Protein AF-S3D373-F1 (afdb_monomer_lite)

Foldseek 3Di:
DDDDDDDDDDDDDPPDPPPDDALKEKWFQAFFDWAQADQPQQAPDPRHLFIKTKFFFQLDDRHCDPPVHAQQVRGPAGLIQQGLFRKMKMKWWKWFQFQVRWIATFFWDDDPPYDAGFGKIKMFGAPSDPPDAADEADALAKAKFAALPDQDADPAQQKWKDLAACVGDPPFPFDDPVTDLWYDFAHRQQAMKIKGKDAFFAQVPDSADSVRHPRGHHADPDHRRDTWRDHAHDPNGHGTHTMMMIIIGTPCNVVNDQNGAHPVSGQRMATRSRRNTNRSMMMIIGGHRHDCQVSVCNNQSHHYNDDPSTDGDDNVRSNVNYDDYPDPDPNRDTGNDRVSPDRQLQPVFELLCCLVPDDDDPQNVLVVVVVVPFDQVVVQVVVCVLVVNFGWDWDPHWHDDSFWIWTWIATPVRFIKIKIWGGDDPDPPCQVVQLQLQLLQLQVLVCCVVQFPFFAWAWSDFQSHQDVNRRTGITITGDQGFYFCVSVVLDDDPVQLLVLLLVLLVNLCRLVDPPDPDDDDDRPFAQFWATFRDADPVGHTDGFFDPQQGDRGQWQLSSQLSLLVRFAFQDDPVVQCVQCPPCCVQQVVLLVCLSVLSNVCSVVLAPCTGTSFGKALQQFDSNQFTAGSSRHTNHGDDSSRIIRHGLLLSLEDHPSLQDQQLQFDDVVCADPVRHGPDPVVNVSVVSLVSSLVSNVVVCVVSVHDDDSGSSNSSVPSLSNNLSSVSVCRSNNPTTNSVVSSVVNVVVVVVD

InterPro domains:
  IPR002575 Aminoglycoside phosphotransferase [PF01636] (433-645)
  IPR011009 Protein kinase-like domain superfamily [SSF56112] (399-677)
  IPR018535 Domain of unknown function DUF1996 [PF09362] (38-289)

Sequence (751 aa):
MLWKYLALSLLAEHGYSQSAAAPMLRFTCSQLVVDRLDPLVNPGVVPSPHLHQIVGGNSFNASMYHPEHDLPTQSTCTTCTFSEDFSNYWTAVLYFRARNGTFKRVPQITSEGLGGRGGITVYYIPAMNNRTSVTAFKPGFRMLVGDANLKSPGTAHKVCHRCMPKSGDNSNINCGPPDDQTLPTGFCVGGIRSVITFPTCWDGKNLDSPNHQSHVAYGIGSKTNDVGPTGDCPSTHPVVLPQVMYEVMWDTRGFNDKDLWPVDSSQPFVWSTGDTNGYSQHGDYVFGWEGDSLQRSMDARCNGDTCSVLKTQSNEEAMKCNVPKVVDDDIDGWVETLPGEPPTHNFTGFRCTYYTDLSPGPLKKRADLFLSVVNWDHLCVYASAQRNGINCVLLPNIGLGYNHMVRILEFTDAVRWIARLRLPSLTRSDSDDATESMISEYITTSLVESTTMIPVPRIHAVESEFHPLINARFMLMDCLEGNVGMDLGMQVPSEHKASFFAEMARIHITTDCEVFARIELSKTRLPMIGTINGKNSDGTFIQGPMRGIGGPFRTAGEYFHAWAENAKFGMDKNLMHDSCGSYADEIIPSINSFLDDFRKLAEKLSICNEGPFPLCHGDFGHNNIIVDDNYKVLGVIDWESAFAAPWEVFASFPLTLSATPPKMDAPWNYDDDGNPADEELRQKCGDREVYIAAVAKVEAEEGMMGELLISKSLRDERRQHLIDAMRLFENGKPGWYGKLIDEFWKGDEKT

Radius of gyration: 33.71 Å; chains: 1; bounding box: 69×103×102 Å

Organism: Glarea lozoyensis (strain ATCC 20868 / MF5171) (NCBI:txid1116229)

pLDDT: mean 87.22, std 14.39, range [26.22, 98.75]

Secondary structure (DSSP, 8-state):
--------------------PPP-EEEEE---EEES--TTTSTT-SS-SS-EEEESBTT--S---TTT--HHHH-S-BSBSBTTB--EEEEEPEEEE-TTS-EEEPPEEPPTT--SSSSEEEEEE--SSSSS--PPP-TT-EEEES-TT--S--SS--EEEEE--TT---S-SSS-TT-BSSPPSS--TT-EEEEEE---EE-SS-S--TTSSTTEEPPBT--TT--SS-SB--TTS-EEPPEEEEEEEE--GGG--TTTS-TT----EEETTS-SSSTT--EEEE--B-TTHHHHHHHTT--BS--TTS-B--HHHHTT-----SS----SSEESS-TTSPP-S---S----HHHHPPSSHHHHHHHHHHHHS-HHHHHHHHHHHTTT--EEEEEEEEE-SSEEEEEEEETTS-EEEEEEEPPPSSTT-HHHHHHHHHHHHHHHHHHHHH-----PPEEEEEEEEETTTTEEEEEEE--SSEEGGGGTT---HHHHHHHHHHHHHHHHHTT-----SS-S--SEESSBEEEEEE-TTSPEEEEPBTTTB--BSBHHHHHHHHHHH---SS-HHHHHHHHGGGHHHHHHHHHHHHHHHHHHHHHH-SS-BSPEEEE-SS-SGGGEEE-TT--EEEE--GGG-EE--HHHHTSPPGGG----TTTS-GGGB-TTS-BSSHHHHHHHHHHHHHHHHHHHHHHHTT--SS--HHHHHH-HHHHHHHHHHHHHHTT--S-HHHHHHHHHHHHTT-

Structure (mmCIF, N/CA/C/O backbone):
data_AF-S3D373-F1
#
_entry.id   AF-S3D373-F1
#
loop_
_atom_site.group_PDB
_atom_site.id
_atom_site.type_symbol
_atom_site.label_atom_id
_atom_site.label_alt_id
_atom_site.label_comp_id
_atom_site.label_asym_id
_atom_site.label_entity_id
_atom_site.label_seq_id
_atom_site.pdbx_PDB_ins_code
_atom_site.Cartn_x
_atom_site.Cartn_y
_atom_site.Cartn_z
_atom_site.occupancy
_atom_site.B_iso_or_equiv
_atom_site.auth_seq_id
_atom_site.auth_comp_id
_atom_site.auth_asym_id
_atom_site.auth_atom_id
_atom_site.pdbx_PDB_model_num
ATOM 1 N N . MET A 1 1 ? 32.833 -63.289 -62.437 1.00 30.84 1 MET A N 1
ATOM 2 C CA . MET A 1 1 ? 34.077 -62.528 -62.178 1.00 30.84 1 MET A CA 1
ATOM 3 C C . MET A 1 1 ? 33.659 -61.080 -61.948 1.00 30.84 1 MET A C 1
ATOM 5 O O . MET A 1 1 ? 33.016 -60.528 -62.820 1.00 30.84 1 MET A O 1
ATOM 9 N N . LEU A 1 2 ? 33.584 -60.648 -60.687 1.00 29.44 2 LEU A N 1
ATOM 10 C CA . LEU A 1 2 ? 34.569 -59.789 -59.999 1.00 29.44 2 LEU A CA 1
ATOM 11 C C . LEU A 1 2 ? 34.438 -58.280 -60.333 1.00 29.44 2 LEU A C 1
ATOM 13 O O . LEU A 1 2 ? 34.894 -57.867 -61.386 1.00 29.44 2 LEU A O 1
ATOM 17 N N . TRP A 1 3 ? 33.935 -57.519 -59.335 1.00 29.20 3 TRP A N 1
ATOM 18 C CA . TRP A 1 3 ? 34.280 -56.122 -58.943 1.00 29.20 3 TRP A CA 1
ATOM 19 C C . TRP A 1 3 ? 33.869 -54.975 -59.904 1.00 29.20 3 TRP A C 1
ATOM 21 O O . TRP A 1 3 ? 33.831 -55.182 -61.101 1.00 29.20 3 TRP A O 1
ATOM 31 N N . LYS A 1 4 ? 33.586 -53.713 -59.529 1.00 32.53 4 LYS A N 1
ATOM 32 C CA . LYS A 1 4 ? 33.411 -52.923 -58.285 1.00 32.53 4 LYS A CA 1
ATOM 33 C C . LYS A 1 4 ? 32.847 -51.533 -58.709 1.00 32.53 4 LYS A C 1
ATOM 35 O O . LYS A 1 4 ? 33.173 -51.063 -59.788 1.00 32.53 4 LYS A O 1
ATOM 40 N N . TYR A 1 5 ? 32.041 -50.928 -57.829 1.00 35.16 5 TYR A N 1
ATOM 41 C CA . TYR A 1 5 ? 31.645 -49.512 -57.618 1.00 35.16 5 TYR A CA 1
ATOM 42 C C . TYR A 1 5 ? 31.867 -48.406 -58.676 1.00 35.16 5 TYR A C 1
ATOM 44 O O . TYR A 1 5 ? 33.004 -48.104 -59.019 1.00 35.16 5 TYR A O 1
ATOM 52 N N . LEU A 1 6 ? 30.795 -47.644 -58.965 1.00 30.95 6 LEU A N 1
ATOM 53 C CA . LEU A 1 6 ? 30.693 -46.187 -58.714 1.00 30.95 6 LEU A CA 1
ATOM 54 C C . LEU A 1 6 ? 29.263 -45.691 -59.016 1.00 30.95 6 LEU A C 1
ATOM 56 O O . LEU A 1 6 ? 28.832 -45.678 -60.164 1.00 30.95 6 LEU A O 1
ATOM 60 N N . ALA A 1 7 ? 28.528 -45.289 -57.976 1.00 33.22 7 ALA A N 1
ATOM 61 C CA . ALA A 1 7 ? 27.293 -44.520 -58.099 1.00 33.22 7 ALA A CA 1
ATOM 62 C C . ALA A 1 7 ? 27.652 -43.035 -57.941 1.00 33.22 7 ALA A C 1
ATOM 64 O O . ALA A 1 7 ? 28.122 -42.632 -56.879 1.00 33.22 7 ALA A O 1
ATOM 65 N N . LEU A 1 8 ? 27.471 -42.240 -58.999 1.00 31.25 8 LEU A N 1
ATOM 66 C CA . LEU A 1 8 ? 27.511 -40.781 -58.918 1.00 31.25 8 LEU A CA 1
ATOM 67 C C . LEU A 1 8 ? 26.125 -40.275 -58.506 1.00 31.25 8 LEU A C 1
ATOM 69 O O . LEU A 1 8 ? 25.157 -40.394 -59.254 1.00 31.25 8 LEU A O 1
ATOM 73 N N . SER A 1 9 ? 26.054 -39.689 -57.317 1.00 29.03 9 SER A N 1
ATOM 74 C CA . SER A 1 9 ? 24.976 -38.812 -56.874 1.00 29.03 9 SER A CA 1
ATOM 75 C C . SER A 1 9 ? 25.075 -37.469 -57.605 1.00 29.03 9 SER A C 1
ATOM 77 O O . SER A 1 9 ? 26.014 -36.708 -57.375 1.00 29.03 9 SER A O 1
ATOM 79 N N . LEU A 1 10 ? 24.110 -37.169 -58.474 1.00 30.84 10 LEU A N 1
ATOM 80 C CA . LEU A 1 10 ? 23.889 -35.827 -59.014 1.00 30.84 10 LEU A CA 1
ATOM 81 C C . LEU A 1 10 ? 22.953 -35.073 -58.062 1.00 30.84 10 LEU A C 1
ATOM 83 O O . LEU A 1 10 ? 21.749 -35.318 -58.026 1.00 30.84 10 LEU A O 1
ATOM 87 N N . LEU A 1 11 ? 23.544 -34.178 -57.270 1.00 30.06 11 LEU A N 1
ATOM 88 C CA . LEU A 1 11 ? 22.855 -33.102 -56.565 1.00 30.06 11 LEU A CA 1
ATOM 89 C C . LEU A 1 11 ? 22.302 -32.130 -57.615 1.00 30.06 11 LEU A C 1
ATOM 91 O O . LEU A 1 11 ? 23.065 -31.457 -58.302 1.00 30.06 11 LEU A O 1
ATOM 95 N N . ALA A 1 12 ? 20.979 -32.072 -57.753 1.00 30.64 12 ALA A N 1
ATOM 96 C CA . ALA A 1 12 ? 20.311 -30.974 -58.435 1.00 30.64 12 ALA A CA 1
ATOM 97 C C . ALA A 1 12 ? 20.012 -29.890 -57.395 1.00 30.64 12 ALA A C 1
ATOM 99 O O . ALA A 1 12 ? 19.025 -29.976 -56.662 1.00 30.64 12 ALA A O 1
ATOM 100 N N . GLU A 1 13 ? 20.890 -28.890 -57.330 1.00 29.30 13 GLU A N 1
ATOM 101 C CA . GLU A 1 13 ? 20.648 -27.612 -56.665 1.00 29.30 13 GLU A CA 1
ATOM 102 C C . GLU A 1 13 ? 19.369 -26.981 -57.233 1.00 29.30 13 GLU A C 1
ATOM 104 O O . GLU A 1 13 ? 19.364 -26.390 -58.311 1.00 29.30 13 GLU A O 1
ATOM 109 N N . HIS A 1 14 ? 18.258 -27.112 -56.510 1.00 31.08 14 HIS A N 1
ATOM 110 C CA . HIS A 1 14 ? 17.115 -26.227 -56.688 1.00 31.08 14 HIS A CA 1
ATOM 111 C C . HIS A 1 14 ? 17.322 -25.034 -55.766 1.00 31.08 14 HIS A C 1
ATOM 113 O O . HIS A 1 14 ? 16.907 -25.038 -54.607 1.00 31.08 14 HIS A O 1
ATOM 119 N N . GLY A 1 15 ? 17.998 -24.018 -56.302 1.00 27.03 15 GLY A N 1
ATOM 120 C CA . GLY A 1 15 ? 18.017 -22.681 -55.733 1.00 27.03 15 GLY A CA 1
ATOM 121 C C . GLY A 1 15 ? 16.601 -22.115 -55.715 1.00 27.03 15 GLY A C 1
ATOM 122 O O . GLY A 1 15 ? 16.152 -21.499 -56.679 1.00 27.03 15 GLY A O 1
ATOM 123 N N . TYR A 1 16 ? 15.895 -22.320 -54.606 1.00 28.12 16 TYR A N 1
ATOM 124 C CA . TYR A 1 16 ? 14.806 -21.436 -54.234 1.00 28.12 16 TYR A CA 1
ATOM 125 C C . TYR A 1 16 ? 15.438 -20.102 -53.853 1.00 28.12 16 TYR A C 1
ATOM 127 O O . TYR A 1 16 ? 16.137 -19.989 -52.848 1.00 28.12 16 TYR A O 1
ATOM 135 N N . SER A 1 17 ? 15.197 -19.093 -54.686 1.00 26.22 17 SER A N 1
ATOM 136 C CA . SER A 1 17 ? 15.320 -17.694 -5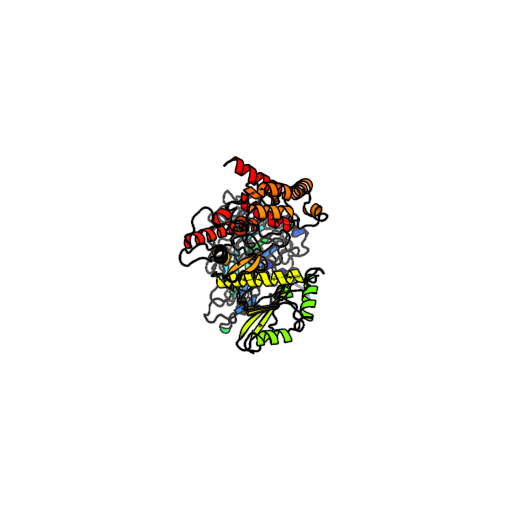4.303 1.00 26.22 17 SER A CA 1
ATOM 137 C C . SER A 1 17 ? 14.428 -17.477 -53.075 1.00 26.22 17 SER A C 1
ATOM 139 O O . SER A 1 17 ? 13.216 -17.301 -53.192 1.00 26.22 17 SER A O 1
ATOM 141 N N . GLN A 1 18 ? 15.019 -17.585 -51.882 1.00 31.17 18 GLN A N 1
ATOM 142 C CA . GLN A 1 18 ? 14.407 -17.107 -50.653 1.00 31.17 18 GLN A CA 1
ATOM 143 C C . GLN A 1 18 ? 14.270 -15.595 -50.809 1.00 31.17 18 GLN A C 1
ATOM 145 O O . GLN A 1 18 ? 15.263 -14.873 -50.890 1.00 31.17 18 GLN A O 1
ATOM 150 N N . SER A 1 19 ? 13.029 -15.119 -50.865 1.00 30.88 19 SER A N 1
ATOM 151 C CA . SER A 1 19 ? 12.691 -13.774 -50.408 1.00 30.88 19 SER A CA 1
ATOM 152 C C . SER A 1 19 ? 13.426 -13.566 -49.080 1.00 30.88 19 SER A C 1
ATOM 154 O O . SER A 1 19 ? 13.115 -14.264 -48.116 1.00 30.88 19 SER A O 1
ATOM 156 N N . ALA A 1 20 ? 14.454 -12.714 -49.065 1.00 41.47 20 ALA A N 1
ATOM 157 C CA . ALA A 1 20 ? 15.350 -12.560 -47.928 1.00 41.47 20 ALA A CA 1
ATOM 158 C C . ALA A 1 20 ? 14.538 -12.167 -46.688 1.00 41.47 20 ALA A C 1
ATOM 160 O O . ALA A 1 20 ? 14.058 -11.037 -46.589 1.00 41.47 20 ALA A O 1
ATOM 161 N N . ALA A 1 21 ? 14.347 -13.115 -45.768 1.00 56.81 21 ALA A N 1
ATOM 162 C CA . ALA A 1 21 ? 13.823 -12.813 -44.449 1.00 56.81 21 ALA A CA 1
ATOM 163 C C . ALA A 1 21 ? 14.745 -11.766 -43.807 1.00 56.81 21 ALA A C 1
ATOM 165 O O . ALA A 1 21 ? 15.969 -11.836 -43.951 1.00 56.81 21 ALA A O 1
ATOM 166 N N . ALA A 1 22 ? 14.152 -10.772 -43.151 1.00 65.56 22 ALA A N 1
ATOM 167 C CA . ALA A 1 22 ? 14.887 -9.820 -42.332 1.00 65.56 22 ALA A CA 1
ATOM 168 C C . ALA A 1 22 ? 15.838 -10.578 -41.393 1.00 65.56 22 ALA A C 1
ATOM 170 O O . ALA A 1 22 ? 15.359 -11.492 -40.723 1.00 65.56 22 ALA A O 1
ATOM 171 N N . PRO A 1 23 ? 17.138 -10.240 -41.320 1.00 85.75 23 PRO A N 1
ATOM 172 C CA . PRO A 1 23 ? 18.002 -10.864 -40.331 1.00 85.75 23 PRO A CA 1
ATOM 173 C C . PRO A 1 23 ? 17.468 -10.502 -38.951 1.00 85.75 23 PRO A C 1
ATOM 175 O O . PRO A 1 23 ? 17.320 -9.320 -38.648 1.00 85.75 23 PRO A O 1
ATOM 178 N N . MET A 1 24 ? 17.135 -11.513 -38.156 1.00 91.25 24 MET A N 1
ATOM 179 C CA . MET A 1 24 ? 16.696 -11.360 -36.775 1.00 91.25 24 MET A CA 1
ATOM 180 C C . MET A 1 24 ? 17.122 -12.570 -35.962 1.00 91.25 24 MET A C 1
ATOM 182 O O . MET A 1 24 ? 16.909 -13.702 -36.392 1.00 91.25 24 MET A O 1
ATOM 186 N N . LEU A 1 25 ? 17.651 -12.356 -34.763 1.00 95.62 25 LEU A N 1
ATOM 187 C CA . LEU A 1 25 ? 17.674 -13.441 -33.792 1.00 95.62 25 LEU A CA 1
ATOM 188 C C . LEU A 1 25 ? 16.232 -13.711 -33.367 1.00 95.62 25 LEU A C 1
ATOM 190 O O . LEU A 1 25 ? 15.508 -12.771 -33.047 1.00 95.62 25 LEU A O 1
ATOM 194 N N . ARG A 1 26 ? 15.831 -14.980 -33.389 1.00 94.81 26 ARG A N 1
ATOM 195 C CA . ARG A 1 26 ? 14.541 -15.468 -32.895 1.00 94.81 26 ARG A CA 1
ATOM 196 C C . ARG A 1 26 ? 14.803 -16.756 -32.142 1.00 94.81 26 ARG A C 1
ATOM 198 O O . ARG A 1 26 ? 15.105 -17.768 -32.767 1.00 94.81 26 ARG A O 1
ATOM 205 N N . PHE A 1 27 ? 14.681 -16.723 -30.826 1.00 96.12 27 PHE A N 1
ATOM 206 C CA . PHE A 1 27 ? 15.013 -17.863 -29.981 1.00 96.12 27 PHE A CA 1
ATOM 207 C C . PHE A 1 27 ? 14.091 -17.945 -28.770 1.00 96.12 27 PHE A C 1
ATOM 209 O O . PHE A 1 27 ? 13.402 -16.992 -28.418 1.00 96.12 27 PHE A O 1
ATOM 216 N N . THR A 1 28 ? 14.056 -19.118 -28.150 1.00 95.19 28 THR A N 1
ATOM 217 C CA . THR A 1 28 ? 13.190 -19.397 -27.005 1.00 95.19 28 THR A CA 1
ATOM 218 C C . THR A 1 28 ? 13.984 -19.322 -25.711 1.00 95.19 28 THR A C 1
ATOM 220 O O . THR A 1 28 ? 15.083 -19.873 -25.614 1.00 95.19 28 THR A O 1
ATOM 223 N N . CYS A 1 29 ? 13.388 -18.694 -24.704 1.00 98.12 29 CYS A N 1
ATOM 224 C CA . CYS A 1 29 ? 13.807 -18.785 -23.316 1.00 98.12 29 CYS A CA 1
ATOM 225 C C . CYS A 1 29 ? 12.695 -19.488 -22.534 1.00 98.12 29 CYS A C 1
ATOM 227 O O . CYS A 1 29 ? 11.571 -18.993 -22.467 1.00 98.12 29 CYS A O 1
ATOM 229 N N . SER A 1 30 ? 12.979 -20.681 -22.008 1.00 97.50 30 SER A N 1
ATOM 230 C CA . SER A 1 30 ? 11.995 -21.463 -21.242 1.00 97.50 30 SER A CA 1
ATOM 231 C C . SER A 1 30 ? 11.684 -20.809 -19.890 1.00 97.50 30 SER A C 1
ATOM 233 O O . SER A 1 30 ? 12.438 -19.973 -19.406 1.00 97.50 30 SER A O 1
ATOM 235 N N . GLN A 1 31 ? 10.584 -21.209 -19.250 1.00 97.38 31 GLN A N 1
ATOM 236 C CA . GLN A 1 31 ? 10.224 -20.722 -17.915 1.00 97.38 31 GLN A CA 1
ATOM 237 C C . GLN A 1 31 ? 11.351 -20.982 -16.898 1.00 97.38 31 GLN A C 1
ATOM 239 O O . GLN A 1 31 ? 11.668 -22.143 -16.616 1.00 97.38 31 GLN A O 1
ATOM 244 N N . LEU A 1 32 ? 11.878 -19.900 -16.310 1.00 98.25 32 LEU A N 1
ATOM 245 C CA . LEU A 1 32 ? 12.797 -19.944 -15.172 1.00 98.25 32 LEU A CA 1
ATOM 246 C C . LEU A 1 32 ? 12.001 -20.108 -13.872 1.00 98.25 32 LEU A C 1
ATOM 248 O O . LEU A 1 32 ? 12.203 -21.075 -13.139 1.00 98.25 32 LEU A O 1
ATOM 252 N N . VAL A 1 33 ? 11.065 -19.185 -13.628 1.00 97.44 33 VAL A N 1
ATOM 253 C CA . VAL A 1 33 ? 10.147 -19.179 -12.481 1.00 97.44 33 VAL A CA 1
ATOM 254 C C . VAL A 1 33 ? 8.913 -18.322 -12.802 1.00 97.44 33 VAL A C 1
ATOM 256 O O . VAL A 1 33 ? 8.945 -17.487 -13.704 1.00 97.44 33 VAL A O 1
ATOM 259 N N . VAL A 1 34 ? 7.809 -18.567 -12.099 1.00 97.31 34 VAL A N 1
ATOM 260 C CA . VAL A 1 34 ? 6.647 -17.668 -12.042 1.00 97.31 34 VAL A CA 1
ATOM 261 C C . VAL A 1 34 ? 6.517 -17.246 -10.591 1.00 97.31 34 VAL A C 1
ATOM 263 O O . VAL A 1 34 ? 6.359 -18.114 -9.732 1.00 97.31 34 VAL A O 1
ATOM 266 N N . ASP A 1 35 ? 6.648 -15.954 -10.322 1.00 97.00 35 ASP A N 1
ATOM 267 C CA . ASP A 1 35 ? 6.790 -15.433 -8.964 1.00 97.00 35 ASP A CA 1
ATOM 268 C C . ASP A 1 35 ? 6.318 -13.978 -8.875 1.00 97.00 35 ASP A C 1
ATOM 270 O O . ASP A 1 35 ? 6.209 -13.294 -9.895 1.00 97.00 35 ASP A O 1
ATOM 274 N N . ARG A 1 36 ? 6.037 -13.502 -7.660 1.00 94.56 36 ARG A N 1
ATOM 275 C CA . ARG A 1 36 ? 5.763 -12.083 -7.389 1.00 94.56 36 ARG A CA 1
ATOM 276 C C . ARG A 1 36 ? 7.065 -11.374 -7.043 1.00 94.56 36 ARG A C 1
ATOM 278 O O . ARG A 1 36 ? 7.293 -10.985 -5.897 1.00 94.56 36 ARG A O 1
ATOM 285 N N . LEU A 1 37 ? 7.931 -11.260 -8.045 1.00 95.19 37 LEU A N 1
ATOM 286 C CA . LEU A 1 37 ? 9.194 -10.538 -7.977 1.00 95.19 37 LEU A CA 1
ATOM 287 C C . LEU A 1 37 ? 9.312 -9.607 -9.176 1.00 95.19 37 LEU A C 1
ATOM 289 O O . LEU A 1 37 ? 9.130 -10.032 -10.314 1.00 95.19 37 LEU A O 1
ATOM 293 N N . ASP A 1 38 ? 9.685 -8.363 -8.904 1.00 95.44 38 ASP A N 1
ATOM 294 C CA . ASP A 1 38 ? 9.862 -7.334 -9.922 1.00 95.44 38 ASP A CA 1
ATOM 295 C C . ASP A 1 38 ? 11.046 -6.429 -9.552 1.00 95.44 38 ASP A C 1
ATOM 297 O O . ASP A 1 38 ? 10.859 -5.328 -9.034 1.00 95.44 38 ASP A O 1
ATOM 301 N N . PRO A 1 39 ? 12.290 -6.892 -9.761 1.00 93.19 39 PRO A N 1
ATOM 302 C CA . PRO A 1 39 ? 13.487 -6.131 -9.406 1.00 93.19 39 PRO A CA 1
ATOM 303 C C . PRO A 1 39 ? 13.719 -4.882 -10.260 1.00 93.19 39 PRO A C 1
ATOM 305 O O . PRO A 1 39 ? 14.655 -4.123 -9.985 1.00 93.19 39 PRO A O 1
ATOM 308 N N . LEU A 1 40 ? 12.935 -4.693 -11.325 1.00 90.00 40 LEU A N 1
ATOM 309 C CA . LEU A 1 40 ? 13.014 -3.496 -12.147 1.00 90.00 40 LEU A CA 1
ATOM 310 C C . LEU A 1 40 ? 12.174 -2.392 -11.512 1.00 90.00 40 LEU A C 1
ATOM 312 O O . LEU A 1 40 ? 12.745 -1.393 -11.089 1.00 90.00 40 LEU A O 1
ATOM 316 N N . VAL A 1 41 ? 10.862 -2.605 -11.378 1.00 89.31 41 VAL A N 1
ATOM 317 C CA . VAL A 1 41 ? 9.925 -1.570 -10.907 1.00 89.31 41 VAL A CA 1
ATOM 318 C C . VAL A 1 41 ? 9.812 -1.532 -9.381 1.00 89.31 41 VAL A C 1
ATOM 320 O O . VAL A 1 41 ? 9.625 -0.463 -8.806 1.00 89.31 41 VAL A O 1
ATOM 323 N N . ASN A 1 42 ? 9.948 -2.677 -8.706 1.00 84.69 42 ASN A N 1
ATOM 324 C CA . ASN A 1 42 ? 9.785 -2.818 -7.254 1.00 84.69 42 ASN A CA 1
ATOM 325 C C . ASN A 1 42 ? 11.024 -3.472 -6.602 1.00 84.69 42 ASN A C 1
ATOM 327 O O . ASN A 1 42 ? 10.919 -4.533 -5.973 1.00 84.69 42 ASN A O 1
ATOM 331 N N . PRO A 1 43 ? 12.222 -2.873 -6.739 1.00 85.62 43 PRO A N 1
ATOM 332 C CA . PRO A 1 43 ? 13.458 -3.493 -6.287 1.00 85.62 43 PRO A CA 1
ATOM 333 C C . PRO A 1 43 ? 13.470 -3.726 -4.769 1.00 85.62 43 PRO A C 1
ATOM 335 O O . PRO A 1 43 ? 13.259 -2.826 -3.961 1.00 85.62 43 PRO A O 1
ATOM 338 N N . GLY A 1 44 ? 13.753 -4.965 -4.376 1.00 83.50 44 GLY A N 1
ATOM 339 C CA . GLY A 1 44 ? 13.809 -5.434 -2.992 1.00 83.50 44 GLY A CA 1
ATOM 340 C C . GLY A 1 44 ? 12.451 -5.783 -2.382 1.00 83.50 44 GLY A C 1
ATOM 341 O O . GLY A 1 44 ? 12.418 -6.270 -1.252 1.00 83.50 44 GLY A O 1
ATOM 342 N N . VAL A 1 45 ? 11.349 -5.574 -3.105 1.00 83.75 45 VAL A N 1
ATOM 343 C CA . VAL A 1 45 ? 9.996 -5.827 -2.605 1.00 83.75 45 VAL A CA 1
ATOM 344 C C . VAL A 1 45 ? 9.611 -7.284 -2.850 1.00 83.75 45 VAL A C 1
ATOM 346 O O . VAL A 1 45 ? 9.642 -7.778 -3.976 1.00 83.75 45 VAL A O 1
ATOM 349 N N . VAL A 1 46 ? 9.234 -7.976 -1.775 1.00 90.56 46 VAL A N 1
ATOM 350 C CA . VAL A 1 46 ? 8.777 -9.369 -1.803 1.00 90.56 46 VAL A CA 1
ATOM 351 C C . VAL A 1 46 ? 7.550 -9.491 -0.893 1.00 90.56 46 VAL A C 1
ATOM 353 O O . VAL A 1 46 ? 7.703 -9.347 0.322 1.00 90.56 46 VAL A O 1
ATOM 356 N N . PRO A 1 47 ? 6.349 -9.778 -1.422 1.00 90.88 47 PRO A N 1
ATOM 357 C CA . PRO A 1 47 ? 6.005 -9.952 -2.839 1.00 90.88 47 PRO A CA 1
ATOM 358 C C . PRO A 1 47 ? 5.802 -8.624 -3.597 1.00 90.88 47 PRO A C 1
ATOM 360 O O . PRO A 1 47 ? 5.333 -7.650 -3.013 1.00 90.88 47 PRO A O 1
ATOM 363 N N . SER A 1 48 ? 6.071 -8.605 -4.907 1.00 87.44 48 SER A N 1
ATOM 364 C CA . SER A 1 48 ? 5.662 -7.514 -5.809 1.00 87.44 48 SER A CA 1
ATOM 365 C C . SER A 1 48 ? 4.124 -7.446 -5.978 1.00 87.44 48 SER A C 1
ATOM 367 O O . SER A 1 48 ? 3.422 -8.409 -5.639 1.00 87.44 48 SER A O 1
ATOM 369 N N . PRO A 1 49 ? 3.566 -6.325 -6.490 1.00 85.00 49 PRO A N 1
ATOM 370 C CA . PRO A 1 49 ? 2.114 -6.108 -6.565 1.00 85.00 49 PRO A CA 1
ATOM 371 C C . PRO A 1 49 ? 1.329 -7.090 -7.442 1.00 85.00 49 PRO A C 1
ATOM 373 O O . PRO A 1 49 ? 0.132 -7.248 -7.243 1.00 85.00 49 PRO A O 1
ATOM 376 N N . HIS A 1 50 ? 1.958 -7.761 -8.405 1.00 92.62 50 HIS A N 1
ATOM 377 C CA . HIS A 1 50 ? 1.303 -8.752 -9.260 1.00 92.62 50 HIS A CA 1
ATOM 378 C C . HIS A 1 50 ? 2.282 -9.838 -9.692 1.00 92.62 50 HIS A C 1
ATOM 380 O O . HIS A 1 50 ? 3.493 -9.720 -9.531 1.00 92.62 50 HIS A O 1
ATOM 386 N N . LEU A 1 51 ? 1.737 -10.930 -10.225 1.00 95.81 51 LEU A N 1
ATOM 387 C CA . LEU A 1 51 ? 2.519 -12.091 -10.636 1.00 95.81 51 LEU A CA 1
ATOM 388 C C . LEU A 1 51 ? 3.193 -11.888 -11.996 1.00 95.81 51 LEU A C 1
ATOM 390 O O . LEU A 1 51 ? 2.530 -11.495 -12.964 1.00 95.81 51 LEU A O 1
ATOM 394 N N . HIS A 1 52 ? 4.462 -12.279 -12.092 1.00 97.69 52 HIS A N 1
ATOM 395 C CA . HIS A 1 52 ? 5.245 -12.238 -13.322 1.00 97.69 52 HIS A CA 1
ATOM 396 C C . HIS A 1 52 ? 5.698 -13.631 -13.757 1.00 97.69 52 HIS A C 1
ATOM 398 O O . HIS A 1 52 ? 5.958 -14.522 -12.946 1.00 97.69 52 HIS A O 1
ATOM 404 N N . GLN A 1 53 ? 5.810 -13.819 -15.070 1.00 96.75 53 GLN A N 1
ATOM 405 C CA . GLN A 1 53 ? 6.525 -14.944 -15.664 1.00 96.75 53 GLN A CA 1
ATOM 406 C C . GLN A 1 53 ? 7.937 -14.489 -16.006 1.00 96.75 53 GLN A C 1
ATOM 408 O O . GLN A 1 53 ? 8.095 -13.602 -16.839 1.00 96.75 53 GLN A O 1
ATOM 413 N N . ILE A 1 54 ? 8.947 -15.159 -15.452 1.00 98.50 54 ILE A N 1
ATOM 414 C CA . ILE A 1 54 ? 10.352 -14.788 -15.619 1.00 98.50 54 ILE A CA 1
ATOM 415 C C . ILE A 1 54 ? 11.104 -15.847 -16.429 1.00 98.50 54 ILE A C 1
ATOM 417 O O . ILE A 1 54 ? 10.908 -17.056 -16.245 1.00 98.50 54 ILE A O 1
ATOM 421 N N . VAL A 1 55 ? 11.967 -15.386 -17.335 1.00 98.75 55 VAL A N 1
ATOM 422 C CA . VAL A 1 55 ? 12.932 -16.196 -18.093 1.00 98.75 55 VAL A CA 1
ATOM 423 C C . VAL A 1 55 ? 14.314 -15.519 -18.087 1.00 98.75 55 VAL A C 1
ATOM 425 O O . VAL A 1 55 ? 14.466 -14.383 -17.634 1.00 98.75 55 VAL A O 1
ATOM 428 N N . GLY A 1 56 ? 15.337 -16.221 -18.569 1.00 98.56 56 GLY A N 1
ATOM 429 C CA . GLY A 1 56 ? 16.728 -15.758 -18.603 1.00 98.56 56 GLY A CA 1
ATOM 430 C C . GLY A 1 56 ? 17.687 -16.492 -17.663 1.00 98.56 56 GLY A C 1
ATOM 431 O O . GLY A 1 56 ? 17.517 -17.692 -17.407 1.00 98.56 56 GLY A O 1
ATOM 432 N N . GLY A 1 57 ? 18.700 -15.759 -17.186 1.00 98.50 57 GLY A N 1
ATOM 433 C CA . GLY A 1 57 ? 19.728 -16.219 -16.248 1.00 98.50 57 GLY A CA 1
ATOM 434 C C . GLY A 1 57 ? 19.201 -16.503 -14.836 1.00 98.50 57 GLY A C 1
ATOM 435 O O . GLY A 1 57 ? 18.242 -15.878 -14.381 1.00 98.50 57 GLY A O 1
ATOM 436 N N . ASN A 1 58 ? 19.825 -17.450 -14.128 1.00 98.38 58 ASN A N 1
ATOM 437 C CA . ASN A 1 58 ? 19.392 -17.885 -12.791 1.00 98.38 58 ASN A CA 1
ATOM 438 C C . ASN A 1 58 ? 19.892 -17.027 -11.617 1.00 98.38 58 ASN A C 1
ATOM 440 O O . ASN A 1 58 ? 19.616 -17.381 -10.472 1.00 98.38 58 ASN A O 1
ATOM 444 N N . SER A 1 59 ? 20.605 -15.923 -11.859 1.00 97.69 59 SER A N 1
ATOM 445 C CA . SER A 1 59 ? 20.939 -14.963 -10.796 1.00 97.69 59 SER A CA 1
ATOM 446 C C . SER A 1 59 ? 19.777 -14.032 -10.420 1.00 97.69 59 SER A C 1
ATOM 448 O O . SER A 1 59 ? 19.923 -13.248 -9.481 1.00 97.69 59 SER A O 1
ATOM 450 N N . PHE A 1 60 ? 18.637 -14.134 -11.119 1.00 98.00 60 PHE A N 1
ATOM 451 C CA . PHE A 1 60 ? 17.429 -13.344 -10.877 1.00 98.00 60 PHE A CA 1
ATOM 452 C C . PHE A 1 60 ? 17.028 -13.340 -9.394 1.00 98.00 60 PHE A C 1
ATOM 454 O O . PHE A 1 60 ? 16.880 -14.394 -8.772 1.00 98.00 60 PHE A O 1
ATOM 461 N N . ASN A 1 61 ? 16.854 -12.148 -8.823 1.00 94.81 61 ASN A N 1
ATOM 462 C CA . ASN A 1 61 ? 16.458 -11.952 -7.428 1.00 94.81 61 ASN A CA 1
ATOM 463 C C . ASN A 1 61 ? 15.641 -10.661 -7.267 1.00 94.81 61 ASN A C 1
ATOM 465 O O . ASN A 1 61 ? 15.420 -9.950 -8.236 1.00 94.81 61 ASN A O 1
ATOM 469 N N . ALA A 1 62 ? 15.191 -10.358 -6.047 1.00 92.38 62 ALA A N 1
ATOM 470 C CA . ALA A 1 62 ? 14.247 -9.269 -5.797 1.00 92.38 62 ALA A CA 1
ATOM 471 C C . ALA A 1 62 ? 14.792 -7.850 -6.038 1.00 92.38 62 ALA A C 1
ATOM 473 O O . ALA A 1 62 ? 13.988 -6.955 -6.249 1.00 92.38 62 ALA A O 1
ATOM 474 N N . SER A 1 63 ? 16.105 -7.601 -5.991 1.00 87.06 63 SER A N 1
ATOM 475 C CA . SER A 1 63 ? 16.670 -6.236 -5.975 1.00 87.06 63 SER A CA 1
ATOM 476 C C . SER A 1 63 ? 17.614 -5.912 -7.137 1.00 87.06 63 SER A C 1
ATOM 478 O O . SER A 1 63 ? 17.618 -4.779 -7.607 1.00 87.06 63 SER A O 1
ATOM 480 N N . MET A 1 64 ? 18.408 -6.882 -7.605 1.00 90.56 64 MET A N 1
ATOM 481 C CA . MET A 1 64 ? 19.305 -6.829 -8.780 1.00 90.56 64 MET A CA 1
ATOM 482 C C . MET A 1 64 ? 20.018 -5.484 -9.066 1.00 90.56 64 MET A C 1
ATOM 484 O O . MET A 1 64 ? 20.223 -5.141 -10.230 1.00 90.56 64 MET A O 1
ATOM 488 N N . TYR A 1 65 ? 20.405 -4.708 -8.047 1.00 87.06 65 TYR A N 1
ATOM 489 C CA . TYR A 1 65 ? 20.983 -3.366 -8.219 1.00 87.06 65 TYR A CA 1
ATOM 490 C C . TYR A 1 65 ? 22.272 -3.384 -9.051 1.00 87.06 65 TYR A C 1
ATOM 492 O O . TYR A 1 65 ? 23.121 -4.252 -8.874 1.00 87.06 65 TYR A O 1
ATOM 500 N N . HIS A 1 66 ? 22.418 -2.427 -9.969 1.00 84.62 66 HIS A N 1
ATOM 501 C CA . HIS A 1 66 ? 23.654 -2.226 -10.724 1.00 84.62 66 HIS A CA 1
ATOM 502 C C . HIS A 1 66 ? 24.514 -1.153 -10.029 1.00 84.62 66 HIS A C 1
ATOM 504 O O . HIS A 1 66 ? 23.964 -0.100 -9.701 1.00 84.62 66 HIS A O 1
ATOM 510 N N . PRO A 1 67 ? 25.844 -1.342 -9.887 1.00 87.38 67 PRO A N 1
ATOM 511 C CA . PRO A 1 67 ? 26.678 -2.390 -10.489 1.00 87.38 67 PRO A CA 1
ATOM 512 C C . PRO A 1 67 ? 26.877 -3.664 -9.653 1.00 87.38 67 PRO A C 1
ATOM 514 O O . PRO A 1 67 ? 27.615 -4.548 -10.082 1.00 87.38 67 PRO A O 1
ATOM 517 N N . GLU A 1 68 ? 26.261 -3.786 -8.478 1.00 90.50 68 GLU A N 1
ATOM 518 C CA . GLU A 1 68 ? 26.483 -4.903 -7.547 1.00 90.50 68 GLU A CA 1
ATOM 519 C C . GLU A 1 68 ? 26.014 -6.260 -8.098 1.00 90.50 68 GLU A C 1
ATOM 521 O O . GLU A 1 68 ? 26.538 -7.309 -7.713 1.00 90.50 68 GLU A O 1
ATOM 526 N N . HIS A 1 69 ? 25.028 -6.244 -8.992 1.00 90.62 69 HIS A N 1
ATOM 527 C CA . HIS A 1 69 ? 24.410 -7.413 -9.593 1.00 90.62 69 HIS A CA 1
ATOM 528 C C . HIS A 1 69 ? 24.600 -7.428 -11.114 1.00 90.62 69 HIS A C 1
ATOM 530 O O . HIS A 1 69 ? 23.833 -6.834 -11.871 1.00 90.62 69 HIS A O 1
ATOM 536 N N . ASP A 1 70 ? 25.636 -8.134 -11.563 1.00 93.06 70 ASP A N 1
ATOM 537 C CA . ASP A 1 70 ? 25.930 -8.360 -12.978 1.00 93.06 70 ASP A CA 1
ATOM 538 C C . ASP A 1 70 ? 25.500 -9.777 -13.396 1.00 93.06 70 ASP A C 1
ATOM 540 O O . ASP A 1 70 ? 26.023 -10.777 -12.900 1.00 93.06 70 ASP A O 1
ATOM 544 N N . LEU A 1 71 ? 24.517 -9.863 -14.298 1.00 95.69 71 LEU A N 1
ATOM 545 C CA . LEU A 1 71 ? 23.841 -11.119 -14.648 1.00 95.69 71 LEU A CA 1
ATOM 546 C C . LEU A 1 71 ? 24.795 -12.152 -15.278 1.00 95.69 71 LEU A C 1
ATOM 548 O O . LEU A 1 71 ? 24.776 -13.296 -14.816 1.00 95.69 71 LEU A O 1
ATOM 552 N N . PRO A 1 72 ? 25.651 -11.801 -16.268 1.00 95.75 72 PRO A N 1
ATOM 553 C CA . PRO A 1 72 ? 26.575 -12.761 -16.873 1.00 95.75 72 PRO A CA 1
ATOM 554 C C . PRO A 1 72 ? 27.565 -13.379 -15.884 1.00 95.75 72 PRO A C 1
ATOM 556 O O . PRO A 1 72 ? 27.931 -14.541 -16.036 1.00 95.75 72 PRO A O 1
ATOM 559 N N . THR A 1 73 ? 28.027 -12.621 -14.883 1.00 95.06 73 THR A N 1
ATOM 560 C CA . THR A 1 73 ? 29.018 -13.124 -13.915 1.00 95.06 73 THR A CA 1
ATOM 561 C C . THR A 1 73 ? 28.398 -13.877 -12.743 1.00 95.06 73 THR A C 1
ATOM 563 O O . THR A 1 73 ? 29.067 -14.732 -12.159 1.00 95.06 73 THR A O 1
ATOM 566 N N . GLN A 1 74 ? 27.144 -13.586 -12.385 1.00 97.00 74 GLN A N 1
ATOM 567 C CA . GLN A 1 74 ? 26.461 -14.232 -11.257 1.00 97.00 74 GLN A CA 1
ATOM 568 C C . GLN A 1 74 ? 25.599 -15.430 -11.666 1.00 97.00 74 GLN A C 1
ATOM 570 O O . GLN A 1 74 ? 25.343 -16.306 -10.837 1.00 97.00 74 GLN A O 1
ATOM 575 N N . SER A 1 75 ? 25.157 -15.498 -12.922 1.00 98.00 75 SER A N 1
ATOM 576 C CA . SER A 1 75 ? 24.386 -16.635 -13.424 1.00 98.00 75 SER A CA 1
ATOM 577 C C . SER A 1 75 ? 25.290 -17.822 -13.759 1.00 98.00 75 SER A C 1
ATOM 579 O O . SER A 1 75 ? 26.347 -17.690 -14.365 1.00 98.00 75 SER A O 1
ATOM 581 N N . THR A 1 76 ? 24.846 -19.021 -13.391 1.00 97.94 76 THR A N 1
ATOM 582 C CA . THR A 1 76 ? 25.515 -20.292 -13.727 1.00 97.94 76 THR A CA 1
ATOM 583 C C . THR A 1 76 ? 24.818 -21.044 -14.859 1.00 97.94 76 THR A C 1
ATOM 585 O O . THR A 1 76 ? 25.399 -21.959 -15.439 1.00 97.94 76 THR A O 1
ATOM 588 N N . CYS A 1 77 ? 23.585 -20.660 -15.192 1.00 98.44 77 CYS A N 1
ATOM 589 C CA . CYS A 1 77 ? 22.837 -21.153 -16.342 1.00 98.44 77 CYS A CA 1
ATOM 590 C C . CYS A 1 77 ? 21.883 -20.072 -16.868 1.00 98.44 77 CYS A C 1
ATOM 592 O O . CYS A 1 77 ? 21.588 -19.099 -16.174 1.00 98.44 77 CYS A O 1
ATOM 594 N N . THR A 1 78 ? 21.369 -20.275 -18.082 1.00 98.62 78 THR A N 1
ATOM 595 C CA . THR A 1 78 ? 20.275 -19.490 -18.668 1.00 98.62 78 THR A CA 1
ATOM 596 C C . THR A 1 78 ? 19.225 -20.420 -19.263 1.00 98.62 78 THR A C 1
ATOM 598 O O . THR A 1 78 ? 19.540 -21.519 -19.726 1.00 98.62 78 THR A O 1
ATOM 601 N N . THR A 1 79 ? 17.971 -19.978 -19.252 1.00 98.50 79 THR A N 1
ATOM 602 C CA . THR A 1 79 ? 16.843 -20.677 -19.886 1.00 98.50 79 THR A CA 1
ATOM 603 C C . THR A 1 79 ? 16.724 -20.419 -21.390 1.00 98.50 79 THR A C 1
ATOM 605 O O . THR A 1 79 ? 15.852 -21.009 -22.033 1.00 98.50 79 THR A O 1
ATOM 608 N N . CYS A 1 80 ? 17.579 -19.565 -21.958 1.00 98.19 80 CYS A N 1
ATOM 609 C CA . CYS A 1 80 ? 17.628 -19.228 -23.383 1.00 98.19 80 CYS A CA 1
ATOM 610 C C . CYS A 1 80 ? 18.490 -20.207 -24.195 1.00 98.19 80 CYS A C 1
ATOM 612 O O . CYS A 1 80 ? 19.496 -20.712 -23.702 1.00 98.19 80 CYS A O 1
ATOM 614 N N . THR A 1 81 ? 18.151 -20.470 -25.463 1.00 97.19 81 THR A N 1
ATOM 615 C CA . THR A 1 81 ? 18.951 -21.386 -26.307 1.00 97.19 81 THR A CA 1
ATOM 616 C C . THR A 1 81 ? 20.307 -20.817 -26.728 1.00 97.19 81 THR A C 1
ATOM 618 O O . THR A 1 81 ? 21.236 -21.592 -26.951 1.00 97.19 81 THR A O 1
ATOM 621 N N . PHE A 1 82 ? 20.477 -19.493 -26.787 1.00 98.00 82 PHE A N 1
ATOM 622 C CA . PHE A 1 82 ? 21.806 -18.881 -26.844 1.00 98.00 82 PHE A CA 1
ATOM 623 C C . PHE A 1 82 ? 22.413 -18.876 -25.441 1.00 98.00 82 PHE A C 1
ATOM 625 O O . PHE A 1 82 ? 21.961 -18.155 -24.558 1.00 98.00 82 PHE A O 1
ATOM 632 N N . SER A 1 83 ? 23.454 -19.682 -25.230 1.00 97.50 83 SER A N 1
ATOM 633 C CA . SER A 1 83 ? 24.050 -19.895 -23.903 1.00 97.50 83 SER A CA 1
ATOM 634 C C . SER A 1 83 ? 24.902 -18.718 -23.409 1.00 97.50 83 SER A C 1
ATOM 636 O O . SER A 1 83 ? 25.490 -18.802 -22.340 1.00 97.50 83 SER A O 1
ATOM 638 N N . GLU A 1 84 ? 25.028 -17.668 -24.221 1.00 97.94 84 GLU A N 1
ATOM 639 C CA . GLU A 1 84 ? 25.730 -16.416 -23.904 1.00 97.94 84 GLU A CA 1
ATOM 640 C C . GLU A 1 84 ? 24.747 -15.295 -23.519 1.00 97.94 84 GLU A C 1
ATOM 642 O O . GLU A 1 84 ? 25.173 -14.172 -23.266 1.00 97.94 84 GLU A O 1
ATOM 647 N N . ASP A 1 85 ? 23.439 -15.577 -23.486 1.00 98.38 85 ASP A N 1
ATOM 648 C CA . ASP A 1 85 ? 22.406 -14.631 -23.066 1.00 98.38 85 ASP A CA 1
ATOM 649 C C . ASP A 1 85 ? 21.901 -14.951 -21.655 1.00 98.38 85 ASP A C 1
ATOM 651 O O . ASP A 1 85 ? 21.088 -15.856 -21.455 1.00 98.38 85 ASP A O 1
ATOM 655 N N . PHE A 1 86 ? 22.373 -14.188 -20.671 1.00 98.56 86 PHE A N 1
ATOM 656 C CA . PHE A 1 86 ? 21.907 -14.238 -19.285 1.00 98.56 86 PHE A CA 1
ATOM 657 C C . PHE A 1 86 ? 20.945 -13.101 -18.950 1.00 98.56 86 PHE A C 1
ATOM 659 O O . PHE A 1 86 ? 20.616 -12.929 -17.780 1.00 98.56 86 PHE A O 1
ATOM 666 N N . SER A 1 87 ? 20.490 -12.330 -19.943 1.00 98.69 87 SER A N 1
ATOM 667 C CA . SER A 1 87 ? 19.498 -11.274 -19.732 1.00 98.69 87 SER A CA 1
ATOM 668 C C . SER A 1 87 ? 18.252 -11.855 -19.069 1.00 98.69 87 SER A C 1
ATOM 670 O O . SER A 1 87 ? 17.876 -12.996 -19.347 1.00 98.69 87 SER A O 1
ATOM 672 N N . ASN A 1 88 ? 17.598 -11.076 -18.211 1.00 98.69 88 ASN A N 1
ATOM 673 C CA . ASN A 1 88 ? 16.298 -11.447 -17.670 1.00 98.69 88 ASN A CA 1
ATOM 674 C C . ASN A 1 88 ? 15.190 -10.697 -18.407 1.00 98.69 88 ASN A C 1
ATOM 676 O O . ASN A 1 88 ? 15.305 -9.502 -18.688 1.00 98.69 88 ASN A O 1
ATOM 680 N N . TYR A 1 89 ? 14.128 -11.440 -18.708 1.00 98.62 89 TYR A N 1
ATOM 681 C CA . TYR A 1 89 ? 12.954 -10.979 -19.435 1.00 98.62 89 TYR A CA 1
ATOM 682 C C . TYR A 1 89 ? 11.719 -11.442 -18.672 1.00 98.62 89 TYR A C 1
ATOM 684 O O . TYR A 1 89 ? 11.633 -12.625 -18.317 1.00 98.62 89 TYR A O 1
ATOM 692 N N . TRP A 1 90 ? 10.767 -10.551 -18.420 1.00 98.44 90 TRP A N 1
ATOM 693 C CA . TRP A 1 90 ? 9.517 -10.951 -17.782 1.00 98.44 90 TRP A CA 1
ATOM 694 C C . TRP A 1 90 ? 8.312 -10.134 -18.237 1.00 98.44 90 TRP A C 1
ATOM 696 O O . TRP A 1 90 ? 8.447 -9.071 -18.838 1.00 98.44 90 TRP A O 1
ATOM 706 N N . THR A 1 91 ? 7.127 -10.710 -18.028 1.00 98.19 91 THR A N 1
ATOM 707 C CA . THR A 1 91 ? 5.825 -10.138 -18.408 1.00 98.19 91 THR A CA 1
ATOM 708 C C . THR A 1 91 ? 4.775 -10.455 -17.348 1.00 98.19 91 THR A C 1
ATOM 710 O O . THR A 1 91 ? 4.934 -11.423 -16.592 1.00 98.19 91 THR A O 1
ATOM 713 N N . ALA A 1 92 ? 3.651 -9.731 -17.352 1.00 97.12 92 ALA A N 1
ATOM 714 C CA . ALA A 1 92 ? 2.484 -10.115 -16.558 1.00 97.12 92 ALA A CA 1
ATOM 715 C C . ALA A 1 92 ? 1.951 -11.501 -16.972 1.00 97.12 92 ALA A C 1
ATOM 717 O O . ALA A 1 92 ? 2.169 -11.980 -18.094 1.00 97.12 92 ALA A O 1
ATOM 718 N N . VAL A 1 93 ? 1.242 -12.153 -16.050 1.00 97.62 93 VAL A N 1
ATOM 719 C CA . VAL A 1 93 ? 0.704 -13.509 -16.216 1.00 97.62 93 VAL A CA 1
ATOM 720 C C . VAL A 1 93 ? -0.780 -13.455 -16.552 1.00 97.62 93 VAL A C 1
ATOM 722 O O . VAL A 1 93 ? -1.537 -12.744 -15.898 1.00 97.62 93 VAL A O 1
ATOM 725 N N . LEU A 1 94 ? -1.217 -14.233 -17.544 1.00 98.19 94 LEU A N 1
ATOM 726 C CA . LEU A 1 94 ? -2.629 -14.325 -17.908 1.00 98.19 94 LEU A CA 1
ATOM 727 C C . LEU A 1 94 ? -3.369 -15.345 -17.028 1.00 98.19 94 LEU A C 1
ATOM 729 O O . LEU A 1 94 ? -2.897 -16.462 -16.810 1.00 98.19 94 LEU A O 1
ATOM 733 N N . TYR A 1 95 ? -4.567 -14.984 -16.584 1.00 97.94 95 TYR A N 1
ATOM 734 C CA . TYR A 1 95 ? -5.510 -15.825 -15.855 1.00 97.94 95 TYR A CA 1
ATOM 735 C C . TYR A 1 95 ? -6.819 -15.982 -16.631 1.00 97.94 95 TYR A C 1
ATOM 737 O O . TYR A 1 95 ? -7.220 -15.118 -17.406 1.00 97.94 95 TYR A O 1
ATOM 745 N N . PHE A 1 96 ? -7.496 -17.101 -16.406 1.00 97.69 96 PHE A N 1
ATOM 746 C CA . PHE A 1 96 ? -8.868 -17.360 -16.817 1.00 97.69 96 PHE A CA 1
ATOM 747 C C . PHE A 1 96 ? -9.789 -17.209 -15.607 1.00 97.69 96 PHE A C 1
ATOM 749 O O . PHE A 1 96 ? -9.598 -17.900 -14.606 1.00 97.69 96 PHE A O 1
ATOM 756 N N . ARG A 1 97 ? -10.802 -16.350 -15.705 1.00 94.19 97 ARG A N 1
ATOM 757 C CA . ARG A 1 97 ? -11.868 -16.198 -14.714 1.00 94.19 97 ARG A CA 1
ATOM 758 C C . ARG A 1 97 ? -13.045 -17.100 -15.078 1.00 94.19 97 ARG A C 1
ATOM 760 O O . ARG A 1 97 ? -13.743 -16.869 -16.064 1.00 94.19 97 ARG A O 1
ATOM 767 N N . ALA A 1 98 ? -13.284 -18.124 -14.269 1.00 89.56 98 ALA A N 1
ATOM 768 C CA . ALA A 1 98 ? -14.408 -19.029 -14.462 1.00 89.56 98 ALA A CA 1
ATOM 769 C C . ALA A 1 98 ? -15.747 -18.381 -14.086 1.00 89.56 98 ALA A C 1
ATOM 771 O O . ALA A 1 98 ? -15.819 -17.410 -13.332 1.00 89.56 98 ALA A O 1
ATOM 772 N N . ARG A 1 99 ? -16.839 -18.983 -14.566 1.00 87.81 99 ARG A N 1
ATOM 773 C CA . ARG A 1 99 ? -18.225 -18.584 -14.272 1.00 87.81 99 ARG A CA 1
ATOM 774 C C . ARG A 1 99 ? -18.539 -18.440 -12.777 1.00 87.81 99 ARG A C 1
ATOM 776 O O . ARG A 1 99 ? -19.369 -17.614 -12.417 1.00 87.81 99 ARG A O 1
ATOM 783 N N . ASN A 1 100 ? -17.907 -19.239 -11.917 1.00 81.88 100 ASN A N 1
ATOM 784 C CA . ASN A 1 100 ? -18.070 -19.177 -10.458 1.00 81.88 100 ASN A CA 1
ATOM 785 C C . ASN A 1 100 ? -17.262 -18.042 -9.790 1.00 81.88 100 ASN A C 1
ATOM 787 O O . ASN A 1 100 ? -17.317 -17.913 -8.574 1.00 81.88 100 ASN A O 1
ATOM 791 N N . GLY A 1 101 ? -16.502 -17.257 -10.558 1.00 84.81 101 GLY A N 1
ATOM 792 C CA . GLY A 1 101 ? -15.670 -16.161 -10.068 1.00 84.81 101 GLY A CA 1
ATOM 793 C C . GLY A 1 101 ? -14.221 -16.533 -9.752 1.00 84.81 101 GLY A C 1
ATOM 794 O O . GLY A 1 101 ? -13.406 -15.624 -9.676 1.00 84.81 101 GLY A O 1
ATOM 795 N N . THR A 1 102 ? -13.876 -17.822 -9.635 1.00 89.31 102 THR A N 1
ATOM 796 C CA . THR A 1 102 ? -12.492 -18.250 -9.351 1.00 89.31 102 THR A CA 1
ATOM 797 C C . THR A 1 102 ? -11.585 -18.109 -10.569 1.00 89.31 102 THR A C 1
ATOM 799 O O . THR A 1 102 ? -12.041 -18.196 -11.713 1.00 89.31 102 THR A O 1
ATOM 802 N N . PHE A 1 103 ? -10.289 -17.949 -10.326 1.00 94.56 103 PHE A N 1
ATOM 803 C CA . PHE A 1 103 ? -9.273 -17.752 -11.346 1.00 94.56 103 PHE A CA 1
ATOM 804 C C . PHE A 1 103 ? -8.373 -18.977 -11.490 1.00 94.56 103 PHE A C 1
ATOM 806 O O . PHE A 1 103 ? -8.070 -19.681 -10.526 1.00 94.56 103 PHE A O 1
ATOM 813 N N . LYS A 1 104 ? -7.911 -19.212 -12.717 1.00 96.81 104 LYS A N 1
ATOM 814 C CA . LYS A 1 104 ? -6.928 -20.240 -13.053 1.00 96.81 104 LYS A CA 1
ATOM 815 C C . LYS A 1 104 ? -5.843 -19.647 -13.927 1.00 96.81 104 LYS A C 1
ATOM 817 O O . LYS A 1 104 ? -6.152 -19.054 -14.957 1.00 96.81 104 LYS A O 1
ATOM 822 N N . ARG A 1 105 ? -4.580 -19.832 -13.555 1.00 97.44 105 ARG A N 1
ATOM 823 C CA . ARG A 1 105 ? -3.455 -19.388 -14.379 1.00 97.44 105 ARG A CA 1
ATOM 824 C C . ARG A 1 105 ? -3.496 -20.056 -15.753 1.00 97.44 105 ARG A C 1
ATOM 826 O O . ARG A 1 105 ? -3.688 -21.269 -15.854 1.00 97.44 105 ARG A O 1
ATOM 833 N N . VAL A 1 106 ? -3.304 -19.269 -16.807 1.00 98.00 106 VAL A N 1
ATOM 834 C CA . VAL A 1 106 ? -3.206 -19.764 -18.183 1.00 98.00 106 VAL A CA 1
ATOM 835 C C . VAL A 1 106 ? -1.759 -20.193 -18.443 1.00 98.00 106 VAL A C 1
ATOM 837 O O . VAL A 1 106 ? -0.851 -19.367 -18.329 1.00 98.00 106 VAL A O 1
ATOM 840 N N . PRO A 1 107 ? -1.501 -21.466 -18.792 1.00 96.50 107 PRO A N 1
ATOM 841 C CA . PRO A 1 107 ? -0.158 -21.917 -19.133 1.00 96.50 107 PRO A CA 1
ATOM 842 C C . PRO A 1 107 ? 0.361 -21.251 -20.409 1.00 96.50 107 PRO A C 1
ATOM 844 O O . PRO A 1 107 ? -0.412 -20.895 -21.296 1.00 96.50 107 PRO A O 1
ATOM 847 N N . GLN A 1 108 ? 1.679 -21.160 -20.544 1.00 95.62 108 GLN A N 1
ATOM 848 C CA . GLN A 1 108 ? 2.318 -20.770 -21.798 1.00 95.62 108 GLN A CA 1
ATOM 849 C C . GLN A 1 108 ? 2.730 -22.001 -22.606 1.00 95.62 108 GLN A C 1
ATOM 851 O O . GLN A 1 108 ? 3.117 -23.030 -22.047 1.00 95.62 108 GLN A O 1
ATOM 856 N N . ILE A 1 109 ? 2.703 -21.870 -23.928 1.00 93.44 109 ILE A N 1
ATOM 857 C CA . ILE A 1 109 ? 3.258 -22.839 -24.876 1.00 93.44 109 ILE A CA 1
ATOM 858 C C . ILE A 1 109 ? 4.400 -22.197 -25.655 1.00 93.44 109 ILE A C 1
ATOM 860 O O . ILE A 1 109 ? 4.489 -20.980 -25.774 1.00 93.44 109 ILE A O 1
ATOM 864 N N . THR A 1 110 ? 5.293 -23.020 -26.186 1.00 92.19 110 THR A N 1
ATOM 865 C CA . THR A 1 110 ? 6.398 -22.532 -27.012 1.00 92.19 110 THR A CA 1
ATOM 866 C C . THR A 1 110 ? 5.882 -22.044 -28.369 1.00 92.19 110 THR A C 1
ATOM 868 O O . THR A 1 110 ? 4.990 -22.667 -28.952 1.00 92.19 110 THR A O 1
ATOM 871 N N . SER A 1 111 ? 6.445 -20.943 -28.878 1.00 89.19 111 SER A N 1
ATOM 872 C CA . SER A 1 111 ? 6.114 -20.422 -30.208 1.00 89.19 111 SER A CA 1
ATOM 873 C C . SER A 1 111 ? 6.431 -21.419 -31.325 1.00 89.19 111 SER A C 1
ATOM 875 O O . SER A 1 111 ? 7.301 -22.284 -31.212 1.00 89.19 111 SER A O 1
ATOM 877 N N . GLU A 1 112 ? 5.745 -21.256 -32.454 1.00 85.06 112 GLU A N 1
ATOM 878 C CA . GLU A 1 112 ? 5.857 -22.139 -33.615 1.00 85.06 112 GLU A CA 1
ATOM 879 C C . GLU A 1 112 ? 7.305 -22.300 -34.103 1.00 85.06 112 GLU A C 1
ATOM 881 O O . GLU A 1 112 ? 8.057 -21.330 -34.245 1.00 85.06 112 GLU A O 1
ATOM 886 N N . GLY A 1 113 ? 7.697 -23.547 -34.373 1.00 86.12 113 GLY A N 1
ATOM 887 C CA . GLY A 1 113 ? 9.026 -23.894 -34.880 1.00 86.12 113 GLY A CA 1
ATOM 888 C C . GLY A 1 113 ? 10.156 -23.874 -33.844 1.00 86.12 113 GLY A C 1
ATOM 889 O O . GLY A 1 113 ? 11.289 -24.143 -34.224 1.00 86.12 113 GLY A O 1
ATOM 890 N N . LEU A 1 114 ? 9.871 -23.589 -32.569 1.00 90.12 114 LEU A N 1
ATOM 891 C CA . LEU A 1 114 ? 10.842 -23.627 -31.468 1.00 90.12 114 LEU A CA 1
ATOM 892 C C . LEU A 1 114 ? 10.506 -24.758 -30.480 1.00 90.12 114 LEU A C 1
ATOM 894 O O . LEU A 1 114 ? 9.406 -25.313 -30.505 1.00 90.12 114 LEU A O 1
ATOM 898 N N . GLY A 1 115 ? 11.455 -25.117 -29.610 1.00 90.88 115 GLY A N 1
ATOM 899 C CA . GLY A 1 115 ? 11.262 -26.142 -28.576 1.00 90.88 115 GLY A CA 1
ATOM 900 C C . GLY A 1 115 ? 11.612 -25.632 -27.180 1.00 90.88 115 GLY A C 1
ATOM 901 O O . GLY A 1 115 ? 12.600 -24.938 -27.005 1.00 90.88 115 GLY A O 1
ATOM 902 N N . GLY A 1 116 ? 10.822 -25.983 -26.169 1.00 92.31 116 GLY A N 1
ATOM 903 C CA . GLY A 1 116 ? 11.046 -25.529 -24.796 1.00 92.31 116 GLY A CA 1
ATOM 904 C C . GLY A 1 116 ? 9.873 -25.864 -23.882 1.00 92.31 116 GLY A C 1
ATOM 905 O O . GLY A 1 116 ? 9.029 -26.700 -24.216 1.00 92.31 116 GLY A O 1
ATOM 906 N N . ARG A 1 117 ? 9.815 -25.200 -22.723 1.00 93.50 117 ARG A N 1
ATOM 907 C CA . ARG A 1 117 ? 8.720 -25.332 -21.751 1.00 93.50 117 ARG A CA 1
ATOM 908 C C . ARG A 1 117 ? 8.238 -23.955 -21.304 1.00 93.50 117 ARG A C 1
ATOM 910 O O . ARG A 1 117 ? 8.923 -23.299 -20.519 1.00 93.50 117 ARG A O 1
ATOM 917 N N . GLY A 1 118 ? 7.048 -23.569 -21.769 1.00 92.06 118 GLY A N 1
ATOM 918 C CA . GLY A 1 118 ? 6.479 -22.240 -21.521 1.00 92.06 118 GLY A CA 1
ATOM 919 C C . GLY A 1 118 ? 7.441 -21.127 -21.940 1.00 92.06 118 GLY A C 1
ATOM 920 O O . GLY A 1 118 ? 8.220 -21.313 -22.877 1.00 92.06 118 GLY A O 1
ATOM 921 N N . GLY A 1 119 ? 7.425 -20.018 -21.202 1.00 94.44 119 GLY A N 1
ATOM 922 C CA . GLY A 1 119 ? 8.414 -18.955 -21.327 1.00 94.44 119 GLY A CA 1
ATOM 923 C C . GLY A 1 119 ? 8.106 -17.943 -22.429 1.00 94.44 119 GLY A C 1
ATOM 924 O O . GLY A 1 119 ? 6.946 -17.690 -22.758 1.00 94.44 119 GLY A O 1
ATOM 925 N N . ILE A 1 120 ? 9.164 -17.329 -22.959 1.00 97.88 120 ILE A N 1
ATOM 926 C CA . ILE A 1 120 ? 9.093 -16.180 -23.868 1.00 97.88 120 ILE A CA 1
ATOM 927 C C . ILE A 1 120 ? 9.968 -16.458 -25.090 1.00 97.88 120 ILE A C 1
ATOM 929 O O . ILE A 1 120 ? 11.113 -16.900 -24.965 1.00 97.88 120 ILE A O 1
ATOM 933 N N . THR A 1 121 ? 9.443 -16.165 -26.279 1.00 97.50 121 THR A N 1
ATOM 934 C CA . THR A 1 121 ? 10.255 -16.091 -27.495 1.00 97.50 121 THR A CA 1
ATOM 935 C C . THR A 1 121 ? 10.803 -14.677 -27.623 1.00 97.50 121 THR A C 1
ATOM 937 O O . THR A 1 121 ? 10.041 -13.714 -27.719 1.00 97.50 121 THR A O 1
ATOM 940 N N . VAL A 1 122 ? 12.128 -14.555 -27.619 1.00 98.06 122 VAL A N 1
ATOM 941 C CA . VAL A 1 122 ? 12.843 -13.278 -27.639 1.00 98.06 122 VAL A CA 1
ATOM 942 C C . VAL A 1 122 ? 13.411 -13.031 -29.030 1.00 98.06 122 VAL A C 1
ATOM 944 O O . VAL A 1 122 ? 13.946 -13.935 -29.682 1.00 98.06 122 VAL A O 1
ATOM 947 N N . TYR A 1 123 ? 13.297 -11.783 -29.475 1.00 97.44 123 TYR A N 1
ATOM 948 C CA . TYR A 1 123 ? 13.852 -11.323 -30.735 1.00 97.44 123 TYR A CA 1
ATOM 949 C C . TYR A 1 123 ? 14.836 -10.183 -30.505 1.00 97.44 123 TYR A C 1
ATOM 951 O O . TYR A 1 123 ? 14.542 -9.259 -29.751 1.00 97.44 123 TYR A O 1
ATOM 959 N N . TYR A 1 124 ? 15.958 -10.223 -31.225 1.00 97.56 124 TYR A N 1
ATOM 960 C CA . TYR A 1 124 ? 16.849 -9.078 -31.415 1.00 97.56 124 TYR A CA 1
ATOM 961 C C . TYR A 1 124 ? 16.972 -8.809 -32.909 1.00 97.56 124 TYR A C 1
ATOM 963 O O . TYR A 1 124 ? 17.525 -9.621 -33.659 1.00 97.56 124 TYR A O 1
ATOM 971 N N . ILE A 1 125 ? 16.420 -7.680 -33.347 1.00 94.94 125 ILE A N 1
ATOM 972 C CA . ILE A 1 125 ? 16.270 -7.355 -34.763 1.00 94.94 125 ILE A CA 1
ATOM 973 C C . ILE A 1 125 ? 17.164 -6.146 -35.098 1.00 94.94 125 ILE A C 1
ATOM 975 O O . ILE A 1 125 ? 16.886 -5.035 -34.632 1.00 94.94 125 ILE A O 1
ATOM 979 N N . PRO A 1 126 ? 18.239 -6.316 -35.894 1.00 93.38 126 PRO A N 1
ATOM 980 C CA . PRO A 1 126 ? 19.037 -5.206 -36.408 1.00 93.38 126 PRO A CA 1
ATOM 981 C C . PRO A 1 126 ? 18.257 -4.383 -37.442 1.00 93.38 126 PRO A C 1
ATOM 983 O O . PRO A 1 126 ? 17.181 -4.762 -37.906 1.00 93.38 126 PRO A O 1
ATOM 986 N N . ALA A 1 127 ? 18.828 -3.255 -37.872 1.00 88.88 127 ALA A N 1
ATOM 987 C CA . ALA A 1 127 ? 18.263 -2.485 -38.976 1.00 88.88 127 ALA A CA 1
ATOM 988 C C . ALA A 1 127 ? 18.094 -3.353 -40.230 1.00 88.88 127 ALA A C 1
ATOM 990 O O . ALA A 1 127 ? 19.010 -4.069 -40.638 1.00 88.88 127 ALA A O 1
ATOM 991 N N . MET A 1 128 ? 16.933 -3.254 -40.881 1.00 83.50 128 MET A N 1
ATOM 992 C CA . MET A 1 128 ? 16.599 -4.026 -42.088 1.00 83.50 128 MET A CA 1
ATOM 993 C C . MET A 1 128 ? 17.602 -3.812 -43.225 1.00 83.50 128 MET A C 1
ATOM 995 O O . MET A 1 128 ? 17.917 -4.733 -43.976 1.00 83.50 128 MET A O 1
ATOM 999 N N . ASN A 1 129 ? 18.137 -2.597 -43.335 1.00 79.25 129 ASN A N 1
ATOM 1000 C CA . ASN A 1 129 ? 19.208 -2.276 -44.266 1.00 79.25 129 ASN A CA 1
ATOM 1001 C C . ASN A 1 129 ? 20.586 -2.501 -43.612 1.00 79.25 129 ASN A C 1
ATOM 1003 O O . ASN A 1 129 ? 20.729 -2.464 -42.394 1.00 79.25 129 ASN A O 1
ATOM 1007 N N . ASN A 1 130 ? 21.621 -2.714 -44.424 1.00 78.06 130 ASN A N 1
ATOM 1008 C CA . ASN A 1 130 ? 23.003 -2.853 -43.949 1.00 78.06 130 ASN A CA 1
ATOM 1009 C C . ASN A 1 130 ? 23.747 -1.511 -43.812 1.00 78.06 130 ASN A C 1
ATOM 1011 O O . ASN A 1 130 ? 24.968 -1.506 -43.683 1.00 78.06 130 ASN A O 1
ATOM 1015 N N . ARG A 1 131 ? 23.037 -0.381 -43.914 1.00 76.44 131 ARG A N 1
ATOM 1016 C CA . ARG A 1 131 ? 23.621 0.969 -43.889 1.00 76.44 131 ARG A CA 1
ATOM 1017 C C . ARG A 1 131 ? 23.564 1.596 -42.502 1.00 76.44 131 ARG A C 1
ATOM 1019 O O . ARG A 1 131 ? 24.397 2.440 -42.194 1.00 76.44 131 ARG A O 1
ATOM 1026 N N . THR A 1 132 ? 22.597 1.184 -41.693 1.00 82.06 132 THR A N 1
ATOM 1027 C CA . THR A 1 132 ? 22.440 1.626 -40.311 1.00 82.06 132 THR A CA 1
ATOM 1028 C C . THR A 1 132 ? 23.054 0.581 -39.387 1.00 82.06 132 THR A C 1
ATOM 1030 O O . THR A 1 132 ? 22.550 -0.537 -39.282 1.00 82.06 132 THR A O 1
ATOM 1033 N N . SER A 1 133 ? 24.154 0.936 -38.725 1.00 87.19 133 SER A N 1
ATOM 1034 C CA . SER A 1 133 ? 24.699 0.145 -37.621 1.00 87.19 133 SER A CA 1
ATOM 1035 C C . SER A 1 133 ? 23.837 0.333 -36.377 1.00 87.19 133 SER A C 1
ATOM 1037 O O . SER A 1 133 ? 23.404 1.450 -36.093 1.00 87.19 133 SER A O 1
ATOM 1039 N N . VAL A 1 134 ? 23.633 -0.743 -35.623 1.00 93.69 134 VAL A N 1
ATOM 1040 C CA . VAL A 1 134 ? 22.997 -0.693 -34.304 1.00 93.69 134 VAL A CA 1
ATOM 1041 C C . VAL A 1 134 ? 24.056 -0.850 -33.218 1.00 93.69 134 VAL A C 1
ATOM 1043 O O . VAL A 1 134 ? 25.042 -1.564 -33.405 1.00 93.69 134 VAL A O 1
ATOM 1046 N N . THR A 1 135 ? 23.838 -0.196 -32.086 1.00 96.81 135 THR A N 1
ATOM 1047 C CA . THR A 1 135 ? 24.665 -0.326 -30.887 1.00 96.81 135 THR A CA 1
ATOM 1048 C C . THR A 1 135 ? 23.970 -1.281 -29.927 1.00 96.81 135 THR A C 1
ATOM 1050 O O . THR A 1 135 ? 22.828 -1.042 -29.541 1.00 96.81 135 THR A O 1
ATOM 1053 N N . ALA A 1 136 ? 24.635 -2.369 -29.549 1.00 96.94 136 ALA A N 1
ATOM 1054 C CA . ALA A 1 136 ? 24.144 -3.279 -28.526 1.00 96.94 136 ALA A CA 1
ATOM 1055 C C . ALA A 1 136 ? 24.082 -2.593 -27.154 1.00 96.94 136 ALA A C 1
ATOM 1057 O O . ALA A 1 136 ? 24.797 -1.628 -26.871 1.00 96.94 136 ALA A O 1
ATOM 1058 N N . PHE A 1 137 ? 23.221 -3.126 -26.293 1.00 97.81 137 PHE A N 1
ATOM 1059 C CA . PHE A 1 137 ? 23.080 -2.678 -24.914 1.00 97.81 137 PHE A CA 1
ATOM 1060 C C . PHE A 1 137 ? 24.372 -2.908 -24.112 1.00 97.81 137 PHE A C 1
ATOM 1062 O O . PHE A 1 137 ? 25.238 -3.695 -24.498 1.00 97.81 137 PHE A O 1
ATOM 1069 N N . LYS A 1 138 ? 24.508 -2.198 -22.990 1.00 95.31 138 LYS A N 1
ATOM 1070 C CA . LYS A 1 138 ? 25.662 -2.288 -22.082 1.00 95.31 138 LYS A CA 1
ATOM 1071 C C . LYS A 1 138 ? 25.243 -2.917 -20.747 1.00 95.31 138 LYS A C 1
ATOM 1073 O O . LYS A 1 138 ? 24.070 -2.811 -20.398 1.00 95.31 138 LYS A O 1
ATOM 1078 N N . PRO A 1 139 ? 26.158 -3.534 -19.975 1.00 95.06 139 PRO A N 1
ATOM 1079 C CA . PRO A 1 139 ? 25.844 -4.020 -18.628 1.00 95.06 139 PRO A CA 1
ATOM 1080 C C . PRO A 1 139 ? 25.176 -2.935 -17.780 1.00 95.06 139 PRO A C 1
ATOM 1082 O O . PRO A 1 139 ? 25.628 -1.792 -17.802 1.00 95.06 139 PRO A O 1
ATOM 1085 N N . GLY A 1 140 ? 24.098 -3.287 -17.076 1.00 93.56 140 GLY A N 1
ATOM 1086 C CA . GLY A 1 140 ? 23.260 -2.341 -16.331 1.00 93.56 140 GLY A CA 1
ATOM 1087 C C . GLY A 1 140 ? 22.118 -1.713 -17.136 1.00 93.56 140 GLY A C 1
ATOM 1088 O O . GLY A 1 140 ? 21.321 -0.986 -16.554 1.00 93.56 140 GLY A O 1
ATOM 1089 N N . PHE A 1 141 ? 22.014 -1.989 -18.443 1.00 98.31 141 PHE A N 1
ATOM 1090 C CA . PHE A 1 141 ? 20.929 -1.460 -19.268 1.00 98.31 141 PHE A CA 1
ATOM 1091 C C . PHE A 1 141 ? 19.583 -2.100 -18.923 1.00 98.31 141 PHE A C 1
ATOM 1093 O O . PHE A 1 141 ? 19.480 -3.330 -18.855 1.00 98.31 141 PHE A O 1
ATOM 1100 N N . ARG A 1 142 ? 18.556 -1.271 -18.739 1.00 97.75 142 ARG A N 1
ATOM 1101 C CA . ARG A 1 142 ? 17.229 -1.681 -18.268 1.00 97.75 142 ARG A CA 1
ATOM 1102 C C . ARG A 1 142 ? 16.133 -1.002 -19.081 1.00 97.75 142 ARG A C 1
ATOM 1104 O O . ARG A 1 142 ? 16.286 0.151 -19.452 1.00 97.75 142 ARG A O 1
ATOM 1111 N N . MET A 1 143 ? 15.036 -1.696 -19.378 1.00 97.00 143 MET A N 1
ATOM 1112 C CA . MET A 1 143 ? 13.888 -1.096 -20.073 1.00 97.00 143 MET A CA 1
ATOM 1113 C C . MET A 1 143 ? 12.566 -1.655 -19.566 1.00 97.00 143 MET A C 1
ATOM 1115 O O . MET A 1 143 ? 12.449 -2.858 -19.346 1.00 97.00 143 MET A O 1
ATOM 1119 N N . LEU A 1 144 ? 11.561 -0.786 -19.507 1.00 95.81 144 LEU A N 1
ATOM 1120 C CA . LEU A 1 144 ? 10.162 -1.148 -19.299 1.00 95.81 144 LEU A CA 1
ATOM 1121 C C . LEU A 1 144 ? 9.331 -0.724 -20.515 1.00 95.81 144 LEU A C 1
ATOM 1123 O O . LEU A 1 144 ? 9.510 0.368 -21.053 1.00 95.81 144 LEU A O 1
ATOM 1127 N N . VAL A 1 145 ? 8.404 -1.574 -20.951 1.00 94.50 145 VAL A N 1
ATOM 1128 C CA . VAL A 1 145 ? 7.420 -1.253 -21.996 1.00 94.50 145 VAL A CA 1
ATOM 1129 C C . VAL A 1 145 ? 6.029 -1.594 -21.512 1.00 94.50 145 VAL A C 1
ATOM 1131 O O . VAL A 1 145 ? 5.813 -2.692 -21.017 1.00 94.50 145 VAL A O 1
ATOM 1134 N N . GLY A 1 146 ? 5.077 -0.697 -21.756 1.00 91.12 146 GLY A N 1
ATOM 1135 C CA . GLY A 1 146 ? 3.722 -0.817 -21.229 1.00 91.12 146 GLY A CA 1
ATOM 1136 C C . GLY A 1 146 ? 3.606 -0.149 -19.863 1.00 91.12 146 GLY A C 1
ATOM 1137 O O . GLY A 1 146 ? 4.537 0.502 -19.389 1.00 91.12 146 GLY A O 1
ATOM 1138 N N . ASP A 1 147 ? 2.432 -0.273 -19.262 1.00 88.00 147 ASP A N 1
ATOM 1139 C CA . ASP A 1 147 ? 2.133 0.294 -17.952 1.00 88.00 147 ASP A CA 1
ATOM 1140 C C . ASP A 1 147 ? 1.135 -0.628 -17.247 1.00 88.00 147 ASP A C 1
ATOM 1142 O O . ASP A 1 147 ? 0.012 -0.818 -17.716 1.00 88.00 147 ASP A O 1
ATOM 1146 N N . ALA A 1 148 ? 1.549 -1.209 -16.119 1.00 89.75 148 ALA A N 1
ATOM 1147 C CA . ALA A 1 148 ? 0.728 -2.125 -15.329 1.00 89.75 148 ALA A CA 1
ATOM 1148 C C . ALA A 1 148 ? -0.559 -1.467 -14.784 1.00 89.75 148 ALA A C 1
ATOM 1150 O O . ALA A 1 148 ? -1.525 -2.164 -14.472 1.00 89.75 148 ALA A O 1
ATOM 1151 N N . ASN A 1 149 ? -0.610 -0.133 -14.719 1.00 84.25 149 ASN A N 1
ATOM 1152 C CA . ASN A 1 149 ? -1.769 0.628 -14.259 1.00 84.25 149 ASN A CA 1
ATOM 1153 C C . ASN A 1 149 ? -2.686 1.097 -15.395 1.00 84.25 149 ASN A C 1
ATOM 1155 O O . ASN A 1 149 ? -3.726 1.702 -15.121 1.00 84.25 149 ASN A O 1
ATOM 1159 N N . LEU A 1 150 ? -2.349 0.822 -16.658 1.00 84.62 150 LEU A N 1
ATOM 1160 C CA . LEU A 1 150 ? -3.093 1.338 -17.802 1.00 84.62 150 LEU A CA 1
ATOM 1161 C C . LEU A 1 150 ? -4.527 0.779 -17.838 1.00 84.62 150 LEU A C 1
ATOM 1163 O O . LEU A 1 150 ? -4.740 -0.431 -17.856 1.00 84.62 150 LEU A O 1
ATOM 1167 N N . LYS A 1 151 ? -5.530 1.670 -17.854 1.00 82.31 151 LYS A N 1
ATOM 1168 C CA . LYS A 1 151 ? -6.968 1.311 -17.838 1.00 82.31 151 LYS A CA 1
ATOM 1169 C C . LYS A 1 151 ? -7.697 1.567 -19.163 1.00 82.31 151 LYS A C 1
ATOM 1171 O O . LYS A 1 151 ? -8.891 1.298 -19.271 1.00 82.31 151 LYS A O 1
ATOM 1176 N N . SER A 1 152 ? -7.008 2.097 -20.168 1.00 87.69 152 SER A N 1
ATOM 1177 C CA . SER A 1 152 ? -7.561 2.416 -21.489 1.00 87.69 152 SER A CA 1
ATOM 1178 C C . SER A 1 152 ? -6.522 2.152 -22.587 1.00 87.69 152 SER A C 1
ATOM 1180 O O . SER A 1 152 ? -5.337 2.051 -22.274 1.00 87.69 152 SER A O 1
ATOM 1182 N N . PRO A 1 153 ? -6.918 2.033 -23.871 1.00 86.88 153 PRO A N 1
ATOM 1183 C CA . PRO A 1 153 ? -5.959 1.799 -24.946 1.00 86.88 153 PRO A CA 1
ATOM 1184 C C . PRO A 1 153 ? -4.867 2.873 -24.972 1.00 86.88 153 PRO A C 1
ATOM 1186 O O . PRO A 1 153 ? -5.158 4.073 -24.968 1.00 86.88 153 PRO A O 1
ATOM 1189 N N . GLY A 1 154 ? -3.610 2.442 -25.045 1.00 80.81 154 GLY A N 1
ATOM 1190 C CA . GLY A 1 154 ? -2.466 3.327 -25.203 1.00 80.81 154 GLY A CA 1
ATOM 1191 C C . GLY A 1 154 ? -2.459 4.010 -26.572 1.00 80.81 154 GLY A C 1
ATOM 1192 O O . GLY A 1 154 ? -3.020 3.519 -27.555 1.00 80.81 154 GLY A O 1
ATOM 1193 N N . THR A 1 155 ? -1.774 5.149 -26.662 1.00 73.44 155 THR A N 1
ATOM 1194 C CA . THR A 1 155 ? -1.659 5.931 -27.907 1.00 73.44 155 THR A CA 1
ATOM 1195 C C . THR A 1 155 ? -0.797 5.251 -28.975 1.00 73.44 155 THR A C 1
ATOM 1197 O O . THR A 1 155 ? -0.892 5.595 -30.153 1.00 73.44 155 THR A O 1
ATOM 1200 N N . ALA A 1 156 ? 0.025 4.271 -28.588 1.00 70.75 156 ALA A N 1
ATOM 1201 C CA . ALA A 1 156 ? 0.887 3.508 -29.478 1.00 70.75 156 ALA A CA 1
ATOM 1202 C C . ALA A 1 156 ? 0.617 2.001 -29.334 1.00 70.75 156 ALA A C 1
ATOM 1204 O O . ALA A 1 156 ? 0.662 1.456 -28.236 1.00 70.75 156 ALA A O 1
ATOM 1205 N N . HIS A 1 157 ? 0.387 1.311 -30.456 1.00 76.94 157 HIS A N 1
ATOM 1206 C CA . HIS A 1 157 ? 0.168 -0.141 -30.495 1.00 76.94 157 HIS A CA 1
ATOM 1207 C C . HIS A 1 157 ? 1.513 -0.875 -30.349 1.00 76.94 157 HIS A C 1
ATOM 1209 O O . HIS A 1 157 ? 2.070 -1.341 -31.341 1.00 76.94 157 HIS A O 1
ATOM 1215 N N . LYS A 1 158 ? 2.090 -0.879 -29.143 1.00 87.00 158 LYS A N 1
ATOM 1216 C CA . LYS A 1 158 ? 3.386 -1.524 -28.828 1.00 87.00 158 LYS A CA 1
ATOM 1217 C C . LYS A 1 158 ? 3.238 -2.790 -27.993 1.00 87.00 158 LYS A C 1
ATOM 1219 O O . LYS A 1 158 ? 4.139 -3.620 -27.989 1.00 87.00 158 LYS A O 1
ATOM 1224 N N . VAL A 1 159 ? 2.089 -2.928 -27.339 1.00 93.69 159 VAL A N 1
ATOM 1225 C CA . VAL A 1 159 ? 1.633 -4.148 -26.686 1.00 93.69 159 VAL A CA 1
ATOM 1226 C C . VAL A 1 159 ? 0.301 -4.528 -27.317 1.00 93.69 159 VAL A C 1
ATOM 1228 O O . VAL A 1 159 ? -0.574 -3.674 -27.471 1.00 93.69 159 VAL A O 1
ATOM 1231 N N . CYS A 1 160 ? 0.163 -5.773 -27.759 1.00 94.62 160 CYS A N 1
ATOM 1232 C CA . CYS A 1 160 ? -1.046 -6.228 -28.437 1.00 94.62 160 CYS A CA 1
ATOM 1233 C C . CYS A 1 160 ? -1.257 -7.735 -28.316 1.00 94.62 160 CYS A C 1
ATOM 1235 O O . CYS A 1 160 ? -0.340 -8.494 -27.998 1.00 94.62 160 CYS A O 1
ATOM 1237 N N . HIS A 1 161 ? -2.479 -8.153 -28.630 1.00 96.19 161 HIS A N 1
ATOM 1238 C CA . HIS A 1 161 ? -2.981 -9.507 -28.522 1.00 96.19 161 HIS A CA 1
ATOM 1239 C C . HIS A 1 161 ? -3.547 -9.978 -29.855 1.00 96.19 161 HIS A C 1
ATOM 1241 O O . HIS A 1 161 ? -4.156 -9.213 -30.608 1.00 96.19 161 HIS A O 1
ATOM 1247 N N . ARG A 1 162 ? -3.414 -11.278 -30.109 1.00 94.38 162 ARG A N 1
ATOM 1248 C CA . ARG A 1 162 ? -4.048 -11.948 -31.239 1.00 94.38 162 ARG A CA 1
ATOM 1249 C C . ARG A 1 162 ? -4.700 -13.246 -30.824 1.00 94.38 162 ARG A C 1
ATOM 1251 O O . ARG A 1 162 ? -4.110 -14.064 -30.122 1.00 94.38 162 ARG A O 1
ATOM 1258 N N . CYS A 1 163 ? -5.891 -13.468 -31.361 1.00 95.19 163 CYS A N 1
ATOM 1259 C CA . CYS A 1 163 ? -6.534 -14.768 -31.343 1.00 95.19 163 CYS A CA 1
ATOM 1260 C C . CYS A 1 163 ? -5.924 -15.664 -32.423 1.00 95.19 163 CYS A C 1
ATOM 1262 O O . CYS A 1 163 ? -6.153 -15.442 -33.613 1.00 95.19 163 CYS A O 1
ATOM 1264 N N . MET A 1 164 ? -5.123 -16.652 -32.027 1.00 94.44 164 MET A N 1
ATOM 1265 C CA . MET A 1 164 ? -4.359 -17.443 -32.989 1.00 94.44 164 MET A CA 1
ATOM 1266 C C . MET A 1 164 ? -5.224 -18.535 -33.638 1.00 94.44 164 MET A C 1
ATOM 1268 O O . MET A 1 164 ? -5.997 -19.217 -32.948 1.00 94.44 164 MET A O 1
ATOM 1272 N N . PRO A 1 165 ? -5.102 -18.753 -34.961 1.00 91.62 165 PRO A N 1
ATOM 1273 C CA . PRO A 1 165 ? -5.712 -19.895 -35.631 1.00 91.62 165 PRO A CA 1
ATOM 1274 C C . PRO A 1 165 ? -4.971 -21.195 -35.284 1.00 91.62 165 PRO A C 1
ATOM 1276 O O . PRO A 1 165 ? -3.807 -21.198 -34.897 1.00 91.62 165 PRO A O 1
ATOM 1279 N N . LYS A 1 166 ? -5.635 -22.341 -35.474 1.00 87.62 166 LYS A N 1
ATOM 1280 C CA . LYS A 1 166 ? -5.086 -23.665 -35.122 1.00 87.62 166 LYS A CA 1
ATOM 1281 C C . LYS A 1 166 ? -3.813 -24.022 -35.901 1.00 87.62 166 LYS A C 1
ATOM 1283 O O . LYS A 1 166 ? -2.988 -24.778 -35.401 1.00 87.62 166 LYS A O 1
ATOM 1288 N N . SER A 1 167 ? -3.699 -23.541 -37.136 1.00 84.12 167 SER A N 1
ATOM 1289 C CA . SER A 1 167 ? -2.555 -23.785 -38.020 1.00 84.12 167 SER A CA 1
ATOM 1290 C C . SER A 1 167 ? -1.343 -22.913 -37.714 1.00 84.12 167 SER A C 1
ATOM 1292 O O . SER A 1 167 ? -0.324 -23.097 -38.373 1.00 84.12 167 SER A O 1
ATOM 1294 N N . GLY A 1 168 ? -1.482 -21.951 -36.801 1.00 80.25 168 GLY A N 1
ATOM 1295 C CA . GLY A 1 168 ? -0.562 -20.832 -36.714 1.00 80.25 168 GLY A CA 1
ATOM 1296 C C . GLY A 1 168 ? -0.823 -19.748 -37.751 1.00 80.25 168 GLY A C 1
ATOM 1297 O O . GLY A 1 168 ? -1.608 -19.941 -38.692 1.00 80.25 168 GLY A O 1
ATOM 1298 N N . ASP A 1 169 ? -0.202 -18.590 -37.544 1.00 77.44 169 ASP A N 1
ATOM 1299 C CA . ASP A 1 169 ? -0.339 -17.410 -38.398 1.00 77.44 169 ASP A CA 1
ATOM 1300 C C . ASP A 1 169 ? 1.022 -16.748 -38.651 1.00 77.44 169 ASP A C 1
ATOM 1302 O O . ASP A 1 169 ? 1.760 -16.435 -37.722 1.00 77.44 169 ASP A O 1
ATOM 1306 N N . ASN A 1 170 ? 1.311 -16.481 -39.926 1.00 70.44 170 ASN A N 1
ATOM 1307 C CA . ASN A 1 170 ? 2.527 -15.804 -40.381 1.00 70.44 170 ASN A CA 1
ATOM 1308 C C . ASN A 1 170 ? 2.304 -14.305 -40.663 1.00 70.44 170 ASN A C 1
ATOM 1310 O O . ASN A 1 170 ? 3.142 -13.663 -41.299 1.00 70.44 170 ASN A O 1
ATOM 1314 N N . SER A 1 171 ? 1.166 -13.736 -40.263 1.00 71.31 171 SER A N 1
ATOM 1315 C CA . SER A 1 171 ? 0.877 -12.315 -40.458 1.00 71.31 171 SER A CA 1
ATOM 1316 C C . SER A 1 171 ? 1.493 -11.454 -39.347 1.00 71.31 171 SER A C 1
ATOM 1318 O O . SER A 1 171 ? 1.407 -11.827 -38.185 1.00 71.31 171 SER A O 1
ATOM 1320 N N . ASN A 1 172 ? 2.105 -10.317 -39.716 1.00 80.50 172 ASN A N 1
ATOM 1321 C CA . ASN A 1 172 ? 2.784 -9.302 -38.879 1.00 80.50 172 ASN A CA 1
ATOM 1322 C C . ASN A 1 172 ? 3.529 -9.815 -37.618 1.00 80.50 172 ASN A C 1
ATOM 1324 O O . ASN A 1 172 ? 2.924 -10.310 -36.668 1.00 80.50 172 ASN A O 1
ATOM 1328 N N . ILE A 1 173 ? 4.847 -9.597 -37.579 1.00 86.44 173 ILE A N 1
ATOM 1329 C CA . ILE A 1 173 ? 5.688 -9.905 -36.407 1.00 86.44 173 ILE A CA 1
ATOM 1330 C C . ILE A 1 173 ? 5.358 -8.962 -35.236 1.00 86.44 173 ILE A C 1
ATOM 1332 O O . ILE A 1 173 ? 5.052 -9.426 -34.146 1.00 86.44 173 ILE A O 1
ATOM 1336 N N . ASN A 1 174 ? 5.377 -7.648 -35.488 1.00 89.06 174 ASN A N 1
ATOM 1337 C CA . ASN A 1 174 ? 4.950 -6.617 -34.538 1.00 89.06 174 ASN A CA 1
ATOM 1338 C C . ASN A 1 174 ? 3.448 -6.326 -34.666 1.00 89.06 174 ASN A C 1
ATOM 1340 O O . ASN A 1 174 ? 2.805 -6.746 -35.628 1.00 89.06 174 ASN A O 1
ATOM 1344 N N . CYS A 1 175 ? 2.911 -5.541 -33.732 1.00 90.00 175 CYS A N 1
ATOM 1345 C CA . CYS A 1 175 ? 1.495 -5.196 -33.661 1.00 90.00 175 CYS A CA 1
ATOM 1346 C C . CYS A 1 175 ? 0.936 -4.586 -34.960 1.00 90.00 175 CYS A C 1
ATOM 1348 O O . CYS A 1 175 ? 1.194 -3.429 -35.310 1.00 90.00 175 CYS A O 1
ATOM 1350 N N . GLY A 1 176 ? 0.102 -5.353 -35.659 1.00 87.75 176 GLY A N 1
ATOM 1351 C CA . GLY A 1 176 ? -0.628 -4.921 -36.847 1.00 87.75 176 GLY A CA 1
ATOM 1352 C C . GLY A 1 176 ? -1.886 -5.757 -37.079 1.00 87.75 176 GLY A C 1
ATOM 1353 O O . GLY A 1 176 ? -1.954 -6.889 -36.612 1.00 87.75 176 GLY A O 1
ATOM 1354 N N . PRO A 1 177 ? -2.890 -5.255 -37.823 1.00 85.44 177 PRO A N 1
ATOM 1355 C CA . PRO A 1 177 ? -4.142 -5.984 -38.026 1.00 85.44 177 PRO A CA 1
ATOM 1356 C C . PRO A 1 177 ? -3.893 -7.444 -38.456 1.00 85.44 177 PRO A C 1
ATOM 1358 O O . PRO A 1 177 ? -3.107 -7.658 -39.386 1.00 85.44 177 PRO A O 1
ATOM 1361 N N . PRO A 1 178 ? -4.517 -8.446 -37.808 1.00 89.38 178 PRO A N 1
ATOM 1362 C CA . PRO A 1 178 ? -5.655 -8.350 -36.884 1.00 89.38 178 PRO A CA 1
ATOM 1363 C C . PRO A 1 178 ? -5.308 -8.216 -35.381 1.00 89.38 178 PRO A C 1
ATOM 1365 O O . PRO A 1 178 ? -6.168 -8.508 -34.556 1.00 89.38 178 PRO A O 1
ATOM 1368 N N . ASP A 1 179 ? -4.086 -7.824 -35.002 1.00 91.81 179 ASP A N 1
ATOM 1369 C CA . ASP A 1 179 ? -3.736 -7.558 -33.595 1.00 91.81 179 ASP A CA 1
ATOM 1370 C C . ASP A 1 179 ? -4.542 -6.387 -33.012 1.00 91.81 179 ASP A C 1
ATOM 1372 O O . ASP A 1 179 ? -4.757 -5.376 -33.690 1.00 91.81 179 ASP A O 1
ATOM 1376 N N . ASP A 1 180 ? -4.899 -6.491 -31.733 1.00 92.38 180 ASP A N 1
ATOM 1377 C CA . ASP A 1 180 ? -5.594 -5.446 -30.974 1.00 92.38 180 ASP A CA 1
ATOM 1378 C C . ASP A 1 180 ? -4.925 -5.232 -29.605 1.00 92.38 180 ASP A C 1
ATOM 1380 O O . ASP A 1 180 ? -4.272 -6.129 -29.079 1.00 92.38 180 ASP A O 1
ATOM 1384 N N . GLN A 1 181 ? -5.055 -4.045 -29.012 1.00 93.25 181 GLN A N 1
ATOM 1385 C CA . GLN A 1 181 ? -4.610 -3.822 -27.630 1.00 93.25 181 GLN A CA 1
ATOM 1386 C C . GLN A 1 181 ? -5.523 -4.540 -26.628 1.00 93.25 181 GLN A C 1
ATOM 1388 O O . GLN A 1 181 ? -5.078 -4.913 -25.547 1.00 93.25 181 GLN A O 1
ATOM 1393 N N . THR A 1 182 ? -6.781 -4.776 -26.999 1.00 94.62 182 THR A N 1
ATOM 1394 C CA . THR A 1 182 ? -7.727 -5.544 -26.191 1.00 94.62 182 THR A CA 1
ATOM 1395 C C . THR A 1 182 ? -7.498 -7.052 -26.289 1.00 94.62 182 THR A C 1
ATOM 1397 O O . THR A 1 182 ? -6.973 -7.572 -27.276 1.00 94.62 182 THR A O 1
ATOM 1400 N N . LEU A 1 183 ? -7.912 -7.780 -25.256 1.00 96.56 183 LEU A N 1
ATOM 1401 C CA . LEU A 1 183 ? -7.937 -9.233 -25.252 1.00 96.56 183 LEU A CA 1
ATOM 1402 C C . LEU A 1 183 ? -9.020 -9.762 -26.222 1.00 96.56 183 LEU A C 1
ATOM 1404 O O . LEU A 1 183 ? -10.127 -9.220 -26.266 1.00 96.56 183 LEU A O 1
ATOM 1408 N N . PRO A 1 184 ? -8.757 -10.853 -26.970 1.00 95.62 184 PRO A N 1
ATOM 1409 C CA . PRO A 1 184 ? -9.711 -11.406 -27.930 1.00 95.62 184 PRO A CA 1
ATOM 1410 C C . PRO A 1 184 ? -11.053 -11.806 -27.319 1.00 95.62 184 PRO A C 1
ATOM 1412 O O . PRO A 1 184 ? -11.088 -12.597 -26.396 1.00 95.62 184 PRO A O 1
ATOM 1415 N N . THR A 1 185 ? -12.173 -11.380 -27.894 1.00 93.50 185 THR A N 1
ATOM 1416 C CA . THR A 1 185 ? -13.511 -11.609 -27.311 1.00 93.50 185 THR A CA 1
ATOM 1417 C C . THR A 1 185 ? -14.102 -13.009 -27.516 1.00 93.50 185 THR A C 1
ATOM 1419 O O . THR A 1 185 ? -15.206 -13.287 -27.054 1.00 93.50 185 THR A O 1
ATOM 1422 N N . GLY A 1 186 ? -13.411 -13.894 -28.235 1.00 91.94 186 GLY A N 1
ATOM 1423 C CA . GLY A 1 186 ? -13.913 -15.217 -28.602 1.00 91.94 186 GLY A CA 1
ATOM 1424 C C . GLY A 1 186 ? -12.881 -16.321 -28.415 1.00 91.94 186 GLY A C 1
ATOM 1425 O O . GLY A 1 186 ? -11.738 -16.083 -28.035 1.00 91.94 186 GLY A O 1
ATOM 1426 N N . PHE A 1 187 ? -13.291 -17.556 -28.705 1.00 95.31 187 PHE A N 1
ATOM 1427 C CA . PHE A 1 187 ? -12.432 -18.728 -28.541 1.00 95.31 187 PHE A CA 1
ATOM 1428 C C . PHE A 1 187 ? -11.257 -18.709 -29.512 1.00 95.31 187 PHE A C 1
ATOM 1430 O O . PHE A 1 187 ? -11.437 -18.715 -30.733 1.00 95.31 187 PHE A O 1
ATOM 1437 N N . CYS A 1 188 ? -10.051 -18.796 -28.958 1.00 95.38 188 CYS A N 1
ATOM 1438 C CA . CYS A 1 188 ? -8.826 -18.855 -29.737 1.00 95.38 188 CYS A CA 1
ATOM 1439 C C . CYS A 1 188 ? -8.340 -20.297 -29.825 1.00 95.38 188 CYS A C 1
ATOM 1441 O O . CYS A 1 188 ? -7.793 -20.868 -28.883 1.00 95.38 188 CYS A O 1
ATOM 1443 N N . VAL A 1 189 ? -8.580 -20.920 -30.977 1.00 94.94 189 VAL A N 1
ATOM 1444 C CA . VAL A 1 189 ? -8.291 -22.346 -31.206 1.00 94.94 189 VAL A CA 1
ATOM 1445 C C . VAL A 1 189 ? -6.792 -22.671 -31.232 1.00 94.94 189 VAL A C 1
ATOM 1447 O O . VAL A 1 189 ? -6.423 -23.827 -31.026 1.00 94.94 189 VAL A O 1
ATOM 1450 N N . GLY A 1 190 ? -5.940 -21.674 -31.480 1.00 93.88 190 GLY A N 1
ATOM 1451 C CA . GLY A 1 190 ? -4.479 -21.755 -31.403 1.00 93.88 190 GLY A CA 1
ATOM 1452 C C . GLY A 1 190 ? -3.876 -21.118 -30.147 1.00 93.88 190 GLY A C 1
ATOM 1453 O O . GLY A 1 190 ? -2.657 -21.053 -30.051 1.00 93.88 190 GLY A O 1
ATOM 1454 N N . GLY A 1 191 ? -4.695 -20.653 -29.196 1.00 96.12 191 GLY A N 1
ATOM 1455 C CA . GLY A 1 191 ? -4.233 -19.856 -28.056 1.00 96.12 191 GLY A CA 1
ATOM 1456 C C . GLY A 1 191 ? -4.273 -18.345 -28.311 1.00 96.12 191 GLY A C 1
ATOM 1457 O O . GLY A 1 191 ? -4.672 -17.891 -29.387 1.00 96.12 191 GLY A O 1
ATOM 1458 N N . ILE A 1 192 ? -3.866 -17.557 -27.317 1.00 97.38 192 ILE A N 1
ATOM 1459 C CA . ILE A 1 192 ? -3.693 -16.103 -27.450 1.00 97.38 192 ILE A CA 1
ATOM 1460 C C . ILE A 1 192 ? -2.202 -15.805 -27.592 1.00 97.38 192 ILE A C 1
ATOM 1462 O O . ILE A 1 192 ? -1.406 -16.260 -26.777 1.00 97.38 192 ILE A O 1
ATOM 1466 N N . ARG A 1 193 ? -1.822 -15.015 -28.594 1.00 96.25 193 ARG A N 1
ATOM 1467 C CA . ARG A 1 193 ? -0.469 -14.458 -28.708 1.00 96.25 193 ARG A CA 1
ATOM 1468 C C . ARG A 1 193 ? -0.456 -13.056 -28.123 1.00 96.25 193 ARG A C 1
ATOM 1470 O O . ARG A 1 193 ? -1.326 -12.273 -28.487 1.00 96.25 193 ARG A O 1
ATOM 1477 N N . SER A 1 194 ? 0.524 -12.726 -27.290 1.00 96.19 194 SER A N 1
ATOM 1478 C CA . SER A 1 194 ? 0.831 -11.341 -26.919 1.00 96.19 194 SER A CA 1
ATOM 1479 C C . SER A 1 194 ? 2.211 -10.941 -27.429 1.00 96.19 194 SER A C 1
ATOM 1481 O O . SER A 1 194 ? 3.160 -11.717 -27.303 1.00 96.19 194 SER A O 1
ATOM 1483 N N . VAL A 1 195 ? 2.312 -9.739 -27.994 1.00 95.69 195 VAL A N 1
ATOM 1484 C CA . VAL A 1 195 ? 3.564 -9.156 -28.494 1.00 95.69 195 VAL A CA 1
ATOM 1485 C C . VAL A 1 195 ? 3.865 -7.870 -27.738 1.00 95.69 195 VAL A C 1
ATOM 1487 O O . VAL A 1 195 ? 2.957 -7.070 -27.517 1.00 95.69 195 VAL A O 1
ATOM 1490 N N . ILE A 1 196 ? 5.131 -7.681 -27.357 1.00 96.62 196 ILE A N 1
ATOM 1491 C CA . ILE A 1 196 ? 5.646 -6.466 -26.714 1.00 96.62 196 ILE A CA 1
ATOM 1492 C C . ILE A 1 196 ? 6.868 -5.992 -27.504 1.00 96.62 196 ILE A C 1
ATOM 1494 O O . ILE A 1 196 ? 7.862 -6.713 -27.603 1.00 96.62 196 ILE A O 1
ATOM 1498 N N . THR A 1 197 ? 6.799 -4.792 -28.078 1.00 95.62 197 THR A N 1
ATOM 1499 C CA . THR A 1 197 ? 7.851 -4.219 -28.931 1.00 95.62 197 THR A CA 1
ATOM 1500 C C . THR A 1 197 ? 8.599 -3.112 -28.196 1.00 95.62 197 THR A C 1
ATOM 1502 O O . THR A 1 197 ? 7.993 -2.098 -27.862 1.00 95.62 197 THR A O 1
ATOM 1505 N N . PHE A 1 198 ? 9.914 -3.250 -28.008 1.00 96.69 198 PHE A N 1
ATOM 1506 C CA . PHE A 1 198 ? 10.723 -2.263 -27.286 1.00 96.69 198 PHE A CA 1
ATOM 1507 C C . PHE A 1 198 ? 11.175 -1.078 -28.161 1.00 96.69 198 PHE A C 1
ATOM 1509 O O . PHE A 1 198 ? 11.266 -1.204 -29.390 1.00 96.69 198 PHE A O 1
ATOM 1516 N N . PRO A 1 199 ? 11.471 0.083 -27.542 1.00 95.88 199 PRO A N 1
ATOM 1517 C CA . PRO A 1 199 ? 12.081 1.231 -28.204 1.00 95.88 199 PRO A CA 1
ATOM 1518 C C . PRO A 1 199 ? 13.420 0.905 -28.880 1.00 95.88 199 PRO A C 1
ATOM 1520 O O . PRO A 1 199 ? 14.131 -0.018 -28.490 1.00 95.88 199 PRO A O 1
ATOM 1523 N N . THR A 1 200 ? 13.785 1.699 -29.887 1.00 96.31 200 THR A N 1
ATOM 1524 C CA . THR A 1 200 ? 14.965 1.447 -30.736 1.00 96.31 200 THR A CA 1
ATOM 1525 C C . THR A 1 200 ? 15.950 2.613 -30.793 1.00 96.31 200 THR A C 1
ATOM 1527 O O . THR A 1 200 ? 16.881 2.596 -31.595 1.00 96.31 200 THR A O 1
ATOM 1530 N N . CYS A 1 201 ? 15.744 3.642 -29.976 1.00 97.88 201 CYS A N 1
ATOM 1531 C CA . CYS A 1 201 ? 16.600 4.819 -29.892 1.00 97.88 201 CYS A CA 1
ATOM 1532 C C . CYS A 1 201 ? 17.001 5.056 -28.439 1.00 97.88 201 CYS A C 1
ATOM 1534 O O . CYS A 1 201 ? 16.154 4.977 -27.556 1.00 97.88 201 CYS A O 1
ATOM 1536 N N . TRP A 1 202 ? 18.269 5.369 -28.194 1.00 98.50 202 TRP A N 1
ATOM 1537 C CA . TRP A 1 202 ? 18.852 5.581 -26.871 1.00 98.50 202 TRP A CA 1
ATOM 1538 C C . TRP A 1 202 ? 19.516 6.958 -26.776 1.00 98.50 202 TRP A C 1
ATOM 1540 O O . TRP A 1 202 ? 20.123 7.429 -27.742 1.00 98.50 202 TRP A O 1
ATOM 1550 N N . ASP A 1 203 ? 19.432 7.601 -25.610 1.00 97.69 203 ASP A N 1
ATOM 1551 C CA . ASP A 1 203 ? 20.074 8.897 -25.328 1.00 97.69 203 ASP A CA 1
ATOM 1552 C C . ASP A 1 203 ? 21.612 8.874 -25.393 1.00 97.69 203 ASP A C 1
ATOM 1554 O O . ASP A 1 203 ? 22.259 9.924 -25.469 1.00 97.69 203 ASP A O 1
ATOM 1558 N N . GLY A 1 204 ? 22.204 7.677 -25.433 1.00 95.94 204 GLY A N 1
ATOM 1559 C CA . GLY A 1 204 ? 23.643 7.463 -25.547 1.00 95.94 204 GLY A CA 1
ATOM 1560 C C . GLY A 1 204 ? 24.409 7.646 -24.238 1.00 95.94 204 GLY A C 1
ATOM 1561 O O . GLY A 1 204 ? 25.641 7.581 -24.249 1.00 95.94 204 GLY A O 1
ATOM 1562 N N . LYS A 1 205 ? 23.709 7.899 -23.127 1.00 94.06 205 LYS A N 1
ATOM 1563 C CA . LYS A 1 205 ? 24.285 8.258 -21.829 1.00 94.06 205 LYS A CA 1
ATOM 1564 C C . LYS A 1 205 ? 23.776 7.368 -20.701 1.00 94.06 205 LYS A C 1
ATOM 1566 O O . LYS A 1 205 ? 24.596 6.750 -20.028 1.00 94.06 205 LYS A O 1
ATOM 1571 N N . ASN A 1 206 ? 22.464 7.305 -20.493 1.00 93.69 206 ASN A N 1
ATOM 1572 C CA . ASN A 1 206 ? 21.865 6.684 -19.315 1.00 93.69 206 ASN A CA 1
ATOM 1573 C C . ASN A 1 206 ? 21.549 5.214 -19.587 1.00 93.69 206 ASN A C 1
ATOM 1575 O O . ASN A 1 206 ? 20.827 4.904 -20.525 1.00 93.69 206 ASN A O 1
ATOM 1579 N N . LEU A 1 207 ? 22.088 4.301 -18.782 1.00 95.56 207 LEU A N 1
ATOM 1580 C CA . LEU A 1 207 ? 21.787 2.866 -18.898 1.00 95.56 207 LEU A CA 1
ATOM 1581 C C . LEU A 1 207 ? 20.372 2.530 -18.414 1.00 95.56 207 LEU A C 1
ATOM 1583 O O . LEU A 1 207 ? 19.789 1.538 -18.831 1.00 95.56 207 LEU A O 1
ATOM 1587 N N . ASP A 1 208 ? 19.846 3.372 -17.537 1.00 94.12 208 ASP A N 1
ATOM 1588 C CA . ASP A 1 208 ? 18.505 3.289 -17.001 1.00 94.12 208 ASP A CA 1
ATOM 1589 C C . ASP A 1 208 ? 18.031 4.705 -16.640 1.00 94.12 208 ASP A C 1
ATOM 1591 O O . ASP A 1 208 ? 18.841 5.614 -16.435 1.00 94.12 208 ASP A O 1
ATOM 1595 N N . SER A 1 209 ? 16.723 4.901 -16.550 1.00 84.00 209 SER A N 1
ATOM 1596 C CA . SER A 1 209 ? 16.087 6.125 -16.053 1.00 84.00 209 SER A CA 1
ATOM 1597 C C . SER A 1 209 ? 15.188 5.785 -14.865 1.00 84.00 209 SER A C 1
ATOM 1599 O O . SER A 1 209 ? 14.731 4.653 -14.796 1.00 84.00 209 SER A O 1
ATOM 1601 N N . PRO A 1 210 ? 14.827 6.734 -13.981 1.00 81.81 210 PRO A N 1
ATOM 1602 C CA . PRO A 1 210 ? 13.971 6.434 -12.824 1.00 81.81 210 PRO A CA 1
ATOM 1603 C C . PRO A 1 210 ? 12.637 5.746 -13.155 1.00 81.81 210 PRO A C 1
ATOM 1605 O O . PRO A 1 210 ? 12.095 5.035 -12.324 1.00 81.81 210 PRO A O 1
ATOM 1608 N N . ASN A 1 211 ? 12.104 5.951 -14.364 1.00 73.62 211 ASN A N 1
ATOM 1609 C CA . ASN A 1 211 ? 10.890 5.291 -14.856 1.00 73.62 211 ASN A CA 1
ATOM 1610 C C . ASN A 1 211 ? 11.160 4.156 -15.868 1.00 73.62 211 ASN A C 1
ATOM 1612 O O . ASN A 1 211 ? 10.232 3.714 -16.540 1.00 73.62 211 ASN A O 1
ATOM 1616 N N . HIS A 1 212 ? 12.426 3.775 -16.069 1.00 92.75 212 HIS A N 1
ATOM 1617 C CA . HIS A 1 212 ? 12.903 2.760 -17.023 1.00 92.75 212 HIS A CA 1
ATOM 1618 C C . HIS A 1 212 ? 12.508 2.981 -18.496 1.00 92.75 212 HIS A C 1
ATOM 1620 O O . HIS A 1 212 ? 12.630 2.078 -19.324 1.00 92.75 212 HIS A O 1
ATOM 1626 N N . GLN A 1 213 ? 12.041 4.186 -18.837 1.00 91.62 213 GLN A N 1
ATOM 1627 C CA . GLN A 1 213 ? 11.461 4.515 -20.139 1.00 91.62 213 GLN A CA 1
ATOM 1628 C C . GLN A 1 213 ? 12.060 5.777 -20.765 1.00 91.62 213 GLN A C 1
ATOM 1630 O O . GLN A 1 213 ? 12.240 5.822 -21.976 1.00 91.62 213 GLN A O 1
ATOM 1635 N N . SER A 1 214 ? 12.384 6.817 -19.987 1.00 93.88 214 SER A N 1
ATOM 1636 C CA . SER A 1 214 ? 12.719 8.138 -20.543 1.00 93.88 214 SER A CA 1
ATOM 1637 C C . SER A 1 214 ? 14.102 8.239 -21.187 1.00 93.88 214 SER A C 1
ATOM 1639 O O . SER A 1 214 ? 14.372 9.241 -21.841 1.00 93.88 214 SER A O 1
ATOM 1641 N N . HIS A 1 215 ? 14.983 7.261 -20.962 1.00 96.56 215 HIS A N 1
ATOM 1642 C CA . HIS A 1 215 ? 16.306 7.185 -21.594 1.00 96.56 215 HIS A CA 1
ATOM 1643 C C . HIS A 1 215 ? 16.270 6.500 -22.972 1.00 96.56 215 HIS A C 1
ATOM 1645 O O . HIS A 1 215 ? 17.288 6.468 -23.673 1.00 96.56 215 HIS A O 1
ATOM 1651 N N . VAL A 1 216 ? 15.114 5.960 -23.377 1.00 97.62 216 VAL A N 1
ATOM 1652 C CA . VAL A 1 216 ? 14.883 5.338 -24.682 1.00 97.62 216 VAL A CA 1
ATOM 1653 C C . VAL A 1 216 ? 13.660 5.933 -25.386 1.00 97.62 216 VAL A C 1
ATOM 1655 O O . VAL A 1 216 ? 12.751 6.480 -24.771 1.00 97.62 216 VAL A O 1
ATOM 1658 N N . ALA A 1 217 ? 13.616 5.831 -26.712 1.00 96.69 217 ALA A N 1
ATOM 1659 C CA . ALA A 1 217 ? 12.515 6.344 -27.519 1.00 96.69 217 ALA A CA 1
ATOM 1660 C C . ALA A 1 217 ? 12.244 5.475 -28.753 1.00 96.69 217 ALA A C 1
ATOM 1662 O O . ALA A 1 217 ? 13.127 4.796 -29.285 1.00 96.69 217 ALA A O 1
ATOM 1663 N N . TYR A 1 218 ? 11.004 5.504 -29.237 1.00 93.88 218 TYR A N 1
ATOM 1664 C CA . TYR A 1 218 ? 10.673 4.966 -30.556 1.00 93.88 218 TYR A CA 1
ATOM 1665 C C . TYR A 1 218 ? 11.113 5.951 -31.648 1.00 93.88 218 TYR A C 1
ATOM 1667 O O . TYR A 1 218 ? 11.047 7.167 -31.458 1.00 93.88 218 TYR A O 1
ATOM 1675 N N . GLY A 1 219 ? 11.536 5.434 -32.805 1.00 93.50 219 GLY A N 1
ATOM 1676 C CA . GLY A 1 219 ? 11.932 6.263 -33.945 1.00 93.50 219 GLY A CA 1
ATOM 1677 C C . GLY A 1 219 ? 10.783 7.137 -34.460 1.00 93.50 219 GLY A C 1
ATOM 1678 O O . GLY A 1 219 ? 9.645 6.676 -34.607 1.00 93.50 219 GLY A O 1
ATOM 1679 N N . ILE A 1 220 ? 11.078 8.401 -34.767 1.00 93.38 220 ILE A N 1
ATOM 1680 C CA . ILE A 1 220 ? 10.138 9.330 -35.396 1.00 93.38 220 ILE A CA 1
ATOM 1681 C C . ILE A 1 220 ? 9.787 8.789 -36.784 1.00 93.38 220 ILE A C 1
ATOM 1683 O O . ILE A 1 220 ? 10.662 8.502 -37.600 1.00 93.38 220 ILE A O 1
ATOM 1687 N N . GLY A 1 221 ? 8.489 8.651 -37.056 1.00 90.00 221 GLY A N 1
ATOM 1688 C CA . GLY A 1 221 ? 7.993 8.091 -38.314 1.00 90.00 221 GLY A CA 1
ATOM 1689 C C . GLY A 1 221 ? 7.984 6.560 -38.376 1.00 90.00 221 GLY A C 1
ATOM 1690 O O . GLY A 1 221 ? 7.590 6.023 -39.411 1.00 90.00 221 GLY A O 1
ATOM 1691 N N . SER A 1 222 ? 8.360 5.861 -37.295 1.00 88.44 222 SER A N 1
ATOM 1692 C CA . SER A 1 222 ? 8.135 4.414 -37.181 1.00 88.44 222 SER A CA 1
ATOM 1693 C C . SER A 1 222 ? 6.636 4.095 -37.164 1.00 88.44 222 SER A C 1
ATOM 1695 O O . SER A 1 222 ? 5.831 4.803 -36.549 1.00 88.44 222 SER A O 1
ATOM 1697 N N . LYS A 1 223 ? 6.240 3.028 -37.856 1.00 85.75 223 LYS A N 1
ATOM 1698 C CA . LYS A 1 223 ? 4.860 2.524 -37.861 1.00 85.75 223 LYS A CA 1
ATOM 1699 C C . LYS A 1 223 ? 4.652 1.488 -36.760 1.00 85.75 223 LYS A C 1
ATOM 1701 O O . LYS A 1 223 ? 5.592 1.004 -36.135 1.00 85.75 223 LYS A O 1
ATOM 1706 N N . THR A 1 224 ? 3.393 1.140 -36.510 1.00 76.12 224 THR A N 1
ATOM 1707 C CA . THR A 1 224 ? 3.017 0.180 -35.462 1.00 76.12 224 THR A CA 1
ATOM 1708 C C . THR A 1 224 ? 3.534 -1.233 -35.741 1.00 76.12 224 THR A C 1
ATOM 1710 O O . THR A 1 224 ? 3.985 -1.889 -34.810 1.00 76.12 224 THR A O 1
ATOM 1713 N N . ASN A 1 225 ? 3.547 -1.667 -37.007 1.00 85.00 225 ASN A N 1
ATOM 1714 C CA . ASN A 1 225 ? 3.960 -3.012 -37.423 1.00 85.00 225 ASN A CA 1
ATOM 1715 C C . ASN A 1 225 ? 5.335 -3.067 -38.116 1.00 85.00 225 ASN A C 1
ATOM 1717 O O . ASN A 1 225 ? 5.659 -4.076 -38.746 1.00 85.00 225 ASN A O 1
ATOM 1721 N N . ASP A 1 226 ? 6.133 -1.999 -38.039 1.00 88.12 226 ASP A N 1
ATOM 1722 C CA . ASP A 1 226 ? 7.491 -2.001 -38.588 1.00 88.12 226 ASP A CA 1
ATOM 1723 C C . ASP A 1 226 ? 8.372 -3.017 -37.851 1.00 88.12 226 ASP A C 1
ATOM 1725 O O . ASP A 1 226 ? 8.246 -3.182 -36.642 1.00 88.12 226 ASP A O 1
ATOM 1729 N N . VAL A 1 227 ? 9.288 -3.674 -38.564 1.00 89.06 227 VAL A N 1
ATOM 1730 C CA . VAL A 1 227 ? 10.189 -4.703 -38.019 1.00 89.06 227 VAL A CA 1
ATOM 1731 C C . VAL A 1 227 ? 11.613 -4.150 -37.943 1.00 89.06 227 VAL A C 1
ATOM 1733 O O . VAL A 1 227 ? 12.172 -3.737 -38.962 1.00 89.06 227 VAL A O 1
ATOM 1736 N N . GLY A 1 228 ? 12.201 -4.156 -36.743 1.00 90.75 228 GLY A N 1
ATOM 1737 C CA . GLY A 1 228 ? 13.520 -3.575 -36.473 1.00 90.75 228 GLY A CA 1
ATOM 1738 C C . GLY A 1 228 ? 13.506 -2.057 -36.215 1.00 90.75 228 GLY A C 1
ATOM 1739 O O . GLY A 1 228 ? 12.439 -1.445 -36.143 1.00 90.75 228 GLY A O 1
ATOM 1740 N N . PRO A 1 229 ? 14.688 -1.427 -36.066 1.00 91.56 229 PRO A N 1
ATOM 1741 C CA . PRO A 1 229 ? 14.824 0.017 -35.894 1.00 91.56 229 PRO A CA 1
ATOM 1742 C C . PRO A 1 229 ? 14.485 0.751 -37.200 1.00 91.56 229 PRO A C 1
ATOM 1744 O O . PRO A 1 229 ? 15.304 0.841 -38.119 1.00 91.56 229 PRO A O 1
ATOM 1747 N N . THR A 1 230 ? 13.254 1.252 -37.287 1.00 89.50 230 THR A N 1
ATOM 1748 C CA . THR A 1 230 ? 12.741 2.066 -38.399 1.00 89.50 230 THR A CA 1
ATOM 1749 C C . THR A 1 230 ? 12.465 3.504 -37.963 1.00 89.50 230 THR A C 1
ATOM 1751 O O . THR A 1 230 ? 12.380 3.814 -36.773 1.00 89.50 230 THR A O 1
ATOM 1754 N N . GLY A 1 231 ? 12.311 4.395 -38.945 1.00 90.00 231 GLY A N 1
ATOM 1755 C CA . GLY A 1 231 ? 12.205 5.830 -38.693 1.00 90.00 231 GLY A CA 1
ATOM 1756 C C . GLY A 1 231 ? 13.542 6.443 -38.277 1.00 90.00 231 GLY A C 1
ATOM 1757 O O . GLY A 1 231 ? 14.582 5.783 -38.312 1.00 90.00 231 GLY A O 1
ATOM 1758 N N . ASP A 1 232 ? 13.501 7.717 -37.898 1.00 94.06 232 ASP A N 1
ATOM 1759 C CA . ASP A 1 232 ? 14.684 8.463 -37.478 1.00 94.06 232 ASP A CA 1
ATOM 1760 C C . ASP A 1 232 ? 14.700 8.623 -35.961 1.00 94.06 232 ASP A C 1
ATOM 1762 O O . ASP A 1 232 ? 13.716 9.046 -35.348 1.00 94.06 232 ASP A O 1
ATOM 1766 N N . CYS A 1 233 ? 15.831 8.309 -35.338 1.00 96.25 233 CYS A N 1
ATOM 1767 C CA . CYS A 1 233 ? 15.978 8.549 -33.915 1.00 96.25 233 CYS A CA 1
ATOM 1768 C C . CYS A 1 233 ? 15.936 10.053 -33.602 1.00 96.25 233 CYS A C 1
ATOM 1770 O O . CYS A 1 233 ? 16.586 10.843 -34.296 1.00 96.25 233 CYS A O 1
ATOM 1772 N N . PRO A 1 234 ? 15.172 10.479 -32.576 1.00 97.00 234 PRO A N 1
ATOM 1773 C CA . PRO A 1 234 ? 15.095 11.886 -32.221 1.00 97.00 234 PRO A CA 1
ATOM 1774 C C . PRO A 1 234 ? 16.467 12.387 -31.768 1.00 97.00 234 PRO A C 1
ATOM 1776 O O . PRO A 1 234 ? 17.284 11.628 -31.250 1.00 97.00 234 PRO A O 1
ATOM 1779 N N . SER A 1 235 ? 16.709 13.693 -31.881 1.00 96.75 235 SER A N 1
ATOM 1780 C CA . SER A 1 235 ? 17.979 14.294 -31.447 1.00 96.75 235 SER A CA 1
ATOM 1781 C C . SER A 1 235 ? 18.269 14.100 -29.954 1.00 96.75 235 SER A C 1
ATOM 1783 O O . SER A 1 235 ? 19.420 14.192 -29.541 1.00 96.75 235 SER A O 1
ATOM 1785 N N . THR A 1 236 ? 17.236 13.843 -29.146 1.00 94.81 236 THR A N 1
ATOM 1786 C CA . THR A 1 236 ? 17.356 13.494 -27.724 1.00 94.81 236 THR A CA 1
ATOM 1787 C C . THR A 1 236 ? 17.819 12.054 -27.495 1.00 94.81 236 THR A C 1
ATOM 1789 O O . THR A 1 236 ? 18.389 11.782 -26.448 1.00 94.81 236 THR A O 1
ATOM 1792 N N . HIS A 1 237 ? 17.620 11.160 -28.471 1.00 98.25 237 HIS A N 1
ATOM 1793 C CA . HIS A 1 237 ? 17.962 9.737 -28.402 1.00 98.25 237 HIS A CA 1
ATOM 1794 C C . HIS A 1 237 ? 18.758 9.280 -29.630 1.00 98.25 237 HIS A C 1
ATOM 1796 O O . HIS A 1 237 ? 18.281 8.437 -30.381 1.00 98.25 237 HIS A O 1
ATOM 1802 N N . PRO A 1 238 ? 19.949 9.840 -29.895 1.00 97.38 238 PRO A N 1
ATOM 1803 C CA . PRO A 1 238 ? 20.603 9.720 -31.197 1.00 97.38 238 PRO A CA 1
ATOM 1804 C C . PRO A 1 238 ? 21.187 8.331 -31.504 1.00 97.38 238 PRO A C 1
ATOM 1806 O O . PRO A 1 238 ? 21.615 8.099 -32.636 1.00 97.38 238 PRO A O 1
ATOM 1809 N N . VAL A 1 239 ? 21.267 7.420 -30.530 1.00 97.94 239 VAL A N 1
ATOM 1810 C CA . VAL A 1 239 ? 21.903 6.109 -30.715 1.00 97.94 239 VAL A CA 1
ATOM 1811 C C . VAL A 1 239 ? 20.865 5.068 -31.122 1.00 97.94 239 VAL A C 1
ATOM 1813 O O . VAL A 1 239 ? 19.923 4.810 -30.382 1.00 97.94 239 VAL A O 1
ATOM 1816 N N . VAL A 1 240 ? 21.055 4.435 -32.280 1.00 97.62 240 VAL A N 1
ATOM 1817 C CA . VAL A 1 240 ? 20.169 3.367 -32.766 1.00 97.62 240 VAL A CA 1
ATOM 1818 C C . VAL A 1 240 ? 20.485 2.055 -32.044 1.00 97.62 240 VAL A C 1
ATOM 1820 O O . VAL A 1 240 ? 21.625 1.591 -32.072 1.00 97.62 240 VAL A O 1
ATOM 1823 N N . LEU A 1 241 ? 19.472 1.442 -31.441 1.00 97.81 241 LEU A N 1
ATOM 1824 C CA . LEU A 1 241 ? 19.533 0.143 -30.771 1.00 97.81 241 LEU A CA 1
ATOM 1825 C C . LEU A 1 241 ? 18.953 -0.966 -31.670 1.00 97.81 241 LEU A C 1
ATOM 1827 O O . LEU A 1 241 ? 18.117 -0.677 -32.534 1.00 97.81 241 LEU A O 1
ATOM 1831 N N . PRO A 1 242 ? 19.335 -2.243 -31.477 1.00 96.56 242 PRO A N 1
ATOM 1832 C CA . PRO A 1 242 ? 18.552 -3.349 -32.018 1.00 96.56 242 PRO A CA 1
ATOM 1833 C C . PRO A 1 242 ? 17.160 -3.367 -31.369 1.00 96.56 242 PRO A C 1
ATOM 1835 O O . PRO A 1 242 ? 17.018 -3.074 -30.183 1.00 96.56 242 PRO A O 1
ATOM 1838 N N . GLN A 1 243 ? 16.127 -3.733 -32.129 1.00 96.06 243 GLN A N 1
ATOM 1839 C CA . GLN A 1 243 ? 14.787 -3.900 -31.564 1.00 96.06 243 GLN A CA 1
ATOM 1840 C C . GLN A 1 243 ? 14.735 -5.190 -30.753 1.00 96.06 243 GLN A C 1
ATOM 1842 O O . GLN A 1 243 ? 14.970 -6.268 -31.301 1.00 96.06 243 GLN A O 1
ATOM 1847 N N . VAL A 1 244 ? 14.381 -5.064 -29.476 1.00 97.69 244 VAL A N 1
ATOM 1848 C CA . VAL A 1 244 ? 13.957 -6.189 -28.642 1.00 97.69 244 VAL A CA 1
ATOM 1849 C C . VAL A 1 244 ? 12.453 -6.381 -28.824 1.00 97.69 244 VAL A C 1
ATOM 1851 O O . VAL A 1 244 ? 11.695 -5.408 -28.855 1.00 97.69 244 VAL A O 1
ATOM 1854 N N . MET A 1 245 ? 12.009 -7.624 -28.969 1.00 96.50 245 MET A N 1
ATOM 1855 C CA . MET A 1 245 ? 10.584 -7.955 -28.995 1.00 96.50 245 MET A CA 1
ATOM 1856 C C . MET A 1 245 ? 10.333 -9.247 -28.231 1.00 96.50 245 MET A C 1
ATOM 1858 O O . MET A 1 245 ? 11.091 -10.209 -28.372 1.00 96.50 245 MET A O 1
ATOM 1862 N N . TYR A 1 246 ? 9.252 -9.271 -27.456 1.00 97.81 246 TYR A N 1
ATOM 1863 C CA . TYR A 1 246 ? 8.740 -10.488 -26.838 1.00 97.81 246 TYR A CA 1
ATOM 1864 C C . TYR A 1 246 ? 7.543 -10.991 -27.624 1.00 97.81 246 TYR A C 1
ATOM 1866 O O . TYR A 1 246 ? 6.639 -10.225 -27.953 1.00 97.81 246 TYR A O 1
ATOM 1874 N N . GLU A 1 247 ? 7.523 -12.292 -27.874 1.00 96.56 247 GLU A N 1
ATOM 1875 C CA . GLU A 1 247 ? 6.340 -13.023 -28.301 1.00 96.56 247 GLU A CA 1
ATOM 1876 C C . GLU A 1 247 ? 6.036 -14.087 -27.251 1.00 96.56 247 GLU A C 1
ATOM 1878 O O . GLU A 1 247 ? 6.880 -14.925 -26.922 1.00 96.56 247 GLU A O 1
ATOM 1883 N N . VAL A 1 248 ? 4.814 -14.055 -26.732 1.00 97.25 248 VAL A N 1
ATOM 1884 C CA . VAL A 1 248 ? 4.346 -14.986 -25.709 1.00 97.25 248 VAL A CA 1
ATOM 1885 C C . VAL A 1 248 ? 3.075 -15.662 -26.199 1.00 97.25 248 VAL A C 1
ATOM 1887 O O . VAL A 1 248 ? 2.136 -14.994 -26.632 1.00 97.25 248 VAL A O 1
ATOM 1890 N N . MET A 1 249 ? 3.042 -16.992 -26.123 1.00 96.50 249 MET A N 1
ATOM 1891 C CA . MET A 1 249 ? 1.895 -17.801 -26.530 1.00 96.50 249 MET A CA 1
ATOM 1892 C C . MET A 1 249 ? 1.203 -18.391 -25.300 1.00 96.50 249 MET A C 1
ATOM 1894 O O . MET A 1 249 ? 1.759 -19.237 -24.603 1.00 96.50 249 MET A O 1
ATOM 1898 N N . TRP A 1 250 ? -0.032 -17.966 -25.057 1.00 97.62 250 TRP A N 1
ATOM 1899 C CA . TRP A 1 250 ? -0.880 -18.406 -23.953 1.00 97.62 250 TRP A CA 1
ATOM 1900 C C . TRP A 1 250 ? -1.807 -19.533 -24.409 1.00 97.62 250 TRP A C 1
ATOM 1902 O O . TRP A 1 250 ? -2.592 -19.375 -25.350 1.00 97.62 250 TRP A O 1
ATOM 1912 N N . ASP A 1 251 ? -1.747 -20.678 -23.730 1.00 96.81 251 ASP A N 1
ATOM 1913 C CA . ASP A 1 251 ? -2.565 -21.847 -24.037 1.00 96.81 251 ASP A CA 1
ATOM 1914 C C . ASP A 1 251 ? -3.976 -21.710 -23.470 1.00 96.81 251 ASP A C 1
ATOM 1916 O O . ASP A 1 251 ? -4.340 -22.271 -22.435 1.00 96.81 251 ASP A O 1
ATOM 1920 N N . THR A 1 252 ? -4.803 -20.963 -24.192 1.00 97.12 252 THR A N 1
ATOM 1921 C CA . THR A 1 252 ? -6.206 -20.770 -23.834 1.00 97.12 252 THR A CA 1
ATOM 1922 C C . THR A 1 252 ? -7.116 -21.918 -24.270 1.00 97.12 252 THR A C 1
ATOM 1924 O O . THR A 1 252 ? -8.308 -21.914 -23.965 1.00 97.12 252 THR A O 1
ATOM 1927 N N . ARG A 1 253 ? -6.581 -22.940 -24.956 1.00 95.88 253 ARG A N 1
ATOM 1928 C CA . ARG A 1 253 ? -7.386 -24.002 -25.586 1.00 95.88 253 ARG A CA 1
ATOM 1929 C C . ARG A 1 253 ? -8.171 -24.821 -24.568 1.00 95.88 253 ARG A C 1
ATOM 1931 O O . ARG A 1 253 ? -9.289 -25.231 -24.866 1.00 95.88 253 ARG A O 1
ATOM 1938 N N . GLY A 1 254 ? -7.605 -25.020 -23.377 1.00 95.56 254 GLY A N 1
ATOM 1939 C CA . GLY A 1 254 ? -8.262 -25.708 -22.261 1.00 95.56 254 GLY A CA 1
ATOM 1940 C C . GLY A 1 254 ? -9.479 -24.970 -21.693 1.00 95.56 254 GLY A C 1
ATOM 1941 O O . GLY A 1 254 ? -10.257 -25.573 -20.963 1.00 95.56 254 GLY A O 1
ATOM 1942 N N . PHE A 1 255 ? -9.669 -23.699 -22.056 1.00 95.62 255 PHE A N 1
ATOM 1943 C CA . PHE A 1 255 ? -10.759 -22.846 -21.583 1.00 95.62 255 PHE A CA 1
ATOM 1944 C C . PHE A 1 255 ? -11.778 -22.505 -22.684 1.00 95.62 255 PHE A C 1
ATOM 1946 O O . PHE A 1 255 ? -12.666 -21.682 -22.469 1.00 95.62 255 PHE A O 1
ATOM 1953 N N . ASN A 1 256 ? -11.678 -23.125 -23.867 1.00 94.69 256 ASN A N 1
ATOM 1954 C CA . ASN A 1 256 ? -12.606 -22.925 -24.988 1.00 94.69 256 ASN A CA 1
ATOM 1955 C C . ASN A 1 256 ? -13.913 -23.726 -24.801 1.00 94.69 256 ASN A C 1
ATOM 1957 O O . ASN A 1 256 ? -14.310 -24.509 -25.666 1.00 94.69 256 ASN A O 1
ATOM 1961 N N . ASP A 1 257 ? -14.572 -23.532 -23.661 1.00 93.19 257 ASP A N 1
ATOM 1962 C CA . ASP A 1 257 ? -15.862 -24.126 -23.320 1.00 93.19 257 ASP A CA 1
ATOM 1963 C C . ASP A 1 257 ? -16.815 -23.030 -22.827 1.00 93.19 257 ASP A C 1
ATOM 1965 O O . ASP A 1 257 ? -16.519 -22.298 -21.880 1.00 93.19 257 ASP A O 1
ATOM 1969 N N . LYS A 1 258 ? -17.980 -22.919 -23.477 1.00 88.12 258 LYS A N 1
ATOM 1970 C CA . LYS A 1 258 ? -18.974 -21.884 -23.162 1.00 88.12 258 LYS A CA 1
ATOM 1971 C C . LYS A 1 258 ? -19.526 -22.037 -21.752 1.00 88.12 258 LYS A C 1
ATOM 1973 O O . LYS A 1 258 ? -19.940 -21.038 -21.174 1.00 88.12 258 LYS A O 1
ATOM 1978 N N . ASP A 1 259 ? -19.527 -23.247 -21.198 1.00 90.19 259 ASP A N 1
ATOM 1979 C CA . ASP A 1 259 ? -20.030 -23.497 -19.849 1.00 90.19 259 ASP A CA 1
ATOM 1980 C C . ASP A 1 259 ? -19.067 -23.024 -18.754 1.00 90.19 259 ASP A C 1
ATOM 1982 O O . ASP A 1 259 ? -19.502 -22.762 -17.630 1.00 90.19 259 ASP A O 1
ATOM 1986 N N . LEU A 1 260 ? -17.788 -22.824 -19.090 1.00 89.56 260 LEU A N 1
ATOM 1987 C CA . LEU A 1 260 ? -16.791 -22.243 -18.189 1.00 89.56 260 LEU A CA 1
ATOM 1988 C C . LEU A 1 260 ? -16.812 -20.709 -18.194 1.00 89.56 260 LEU A C 1
ATOM 1990 O O . LEU A 1 260 ? -16.427 -20.099 -17.196 1.00 89.56 260 LEU A O 1
ATOM 1994 N N . TRP A 1 261 ? -17.246 -20.091 -19.295 1.00 91.25 261 TRP A N 1
ATOM 1995 C CA . TRP A 1 261 ? -17.268 -18.635 -19.467 1.00 91.25 261 TRP A CA 1
ATOM 1996 C C . TRP A 1 261 ? -18.409 -17.973 -18.666 1.00 91.25 261 TRP A C 1
ATOM 1998 O O . TRP A 1 261 ? -19.416 -18.633 -18.357 1.00 91.25 261 TRP A O 1
ATOM 2008 N N . PRO A 1 262 ? -18.288 -16.670 -18.341 1.00 82.75 262 PRO A N 1
ATOM 2009 C CA . PRO A 1 262 ? -19.347 -15.866 -17.736 1.00 82.75 262 PRO A CA 1
ATOM 2010 C C . PRO A 1 262 ? -20.712 -16.029 -18.418 1.00 82.75 262 PRO A C 1
ATOM 2012 O O . PRO A 1 262 ? -20.808 -16.308 -19.613 1.00 82.75 262 PRO A O 1
ATOM 2015 N N . VAL A 1 263 ? -21.793 -15.856 -17.650 1.00 80.06 263 VAL A N 1
ATOM 2016 C CA . VAL A 1 263 ? -23.177 -16.074 -18.122 1.00 80.06 263 VAL A CA 1
ATOM 2017 C C . VAL A 1 263 ? -23.537 -15.157 -19.296 1.00 80.06 263 VAL A C 1
ATOM 2019 O O . VAL A 1 263 ? -24.270 -15.560 -20.197 1.00 80.06 263 VAL A O 1
ATOM 2022 N N . ASP A 1 264 ? -22.988 -13.946 -19.316 1.00 80.69 264 ASP A N 1
ATOM 2023 C CA . ASP A 1 264 ? -23.154 -12.970 -20.396 1.00 80.69 264 ASP A CA 1
ATOM 2024 C C . ASP A 1 264 ? -22.256 -13.243 -21.619 1.00 80.69 264 ASP A C 1
ATOM 2026 O O . ASP A 1 264 ? -22.316 -12.509 -22.602 1.00 80.69 264 ASP A O 1
ATOM 2030 N N . SER A 1 265 ? -21.462 -14.322 -21.590 1.00 79.88 265 SER A N 1
ATOM 2031 C CA . SER A 1 265 ? -20.472 -14.681 -22.614 1.00 79.88 265 SER A CA 1
ATOM 2032 C C . SER A 1 265 ? -19.386 -13.621 -22.838 1.00 79.88 265 SER A C 1
ATOM 2034 O O . SER A 1 265 ? -18.783 -13.587 -23.912 1.00 79.88 265 SER A O 1
ATOM 2036 N N . SER A 1 266 ? -19.128 -12.765 -21.844 1.00 86.25 266 SER A N 1
ATOM 2037 C CA . SER A 1 266 ? -17.994 -11.839 -21.864 1.00 86.25 266 SER A CA 1
ATOM 2038 C C . SER A 1 266 ? -16.651 -12.581 -21.868 1.00 86.25 266 SER A C 1
ATOM 2040 O O . SER A 1 266 ? -16.546 -13.731 -21.435 1.00 86.25 266 SER A O 1
ATOM 2042 N N . GLN A 1 267 ? -15.620 -11.909 -22.389 1.00 92.25 267 GLN A N 1
ATOM 2043 C CA . GLN A 1 267 ? -14.238 -12.389 -22.414 1.00 92.25 267 GLN A CA 1
ATOM 2044 C C . GLN A 1 267 ? -13.731 -12.676 -20.983 1.00 92.25 267 GLN A C 1
ATOM 2046 O O . GLN A 1 267 ? -13.700 -11.748 -20.178 1.00 92.25 267 GLN A O 1
ATOM 2051 N N . PRO A 1 268 ? -13.304 -13.910 -20.641 1.00 95.19 268 PRO A N 1
ATOM 2052 C CA . PRO A 1 268 ? -12.981 -14.283 -19.259 1.00 95.19 268 PRO A CA 1
ATOM 2053 C C . PRO A 1 268 ? -11.511 -14.119 -18.872 1.00 95.19 268 PRO A C 1
ATOM 2055 O O . PRO A 1 268 ? -11.139 -14.464 -17.752 1.00 95.19 268 PRO A O 1
ATOM 2058 N N . PHE A 1 269 ? -10.644 -13.690 -19.784 1.00 97.56 269 PHE A N 1
ATOM 2059 C CA . PHE A 1 269 ? -9.215 -13.612 -19.497 1.00 97.56 269 PHE A CA 1
ATOM 2060 C C . PHE A 1 269 ? -8.854 -12.295 -18.807 1.00 97.56 269 PHE A C 1
ATOM 2062 O O . PHE A 1 269 ? -9.382 -11.243 -19.157 1.00 97.56 269 PHE A O 1
ATOM 2069 N N . VAL A 1 270 ? -7.961 -12.378 -17.822 1.00 96.38 270 VAL A N 1
ATOM 2070 C CA . VAL A 1 270 ? -7.573 -11.271 -16.937 1.00 96.38 270 VAL A CA 1
ATOM 2071 C C . VAL A 1 270 ? -6.062 -11.313 -16.728 1.00 96.38 270 VAL A C 1
ATOM 2073 O O . VAL A 1 270 ? -5.506 -12.389 -16.514 1.00 96.38 270 VAL A O 1
ATOM 2076 N N . TRP A 1 271 ? -5.379 -10.176 -16.802 1.00 97.25 271 TRP A N 1
ATOM 2077 C CA . TRP A 1 271 ? -3.964 -10.086 -16.434 1.00 97.25 271 TRP A CA 1
ATOM 2078 C C . TRP A 1 271 ? -3.783 -10.157 -14.916 1.00 97.25 271 TRP A C 1
ATOM 2080 O O . TRP A 1 271 ? -4.676 -9.786 -14.163 1.00 97.25 271 TRP A O 1
ATOM 2090 N N . SER A 1 272 ? -2.613 -10.593 -14.445 1.00 96.00 272 SER A N 1
ATOM 2091 C CA . SER A 1 272 ? -2.278 -10.664 -13.012 1.00 96.00 272 SER A CA 1
ATOM 2092 C C . SER A 1 272 ? -2.335 -9.315 -12.282 1.00 96.00 272 SER A C 1
ATOM 2094 O O . SER A 1 272 ? -2.354 -9.293 -11.060 1.00 96.00 272 SER A O 1
ATOM 2096 N N . THR A 1 273 ? -2.404 -8.211 -13.022 1.00 91.00 273 THR A N 1
ATOM 2097 C CA . THR A 1 273 ? -2.655 -6.831 -12.568 1.00 91.00 273 THR A CA 1
ATOM 2098 C C . THR A 1 273 ? -4.138 -6.526 -12.276 1.00 91.00 273 THR A C 1
ATOM 2100 O O . THR A 1 273 ? -4.471 -5.395 -11.922 1.00 91.00 273 THR A O 1
ATOM 2103 N N . GLY A 1 274 ? -5.046 -7.476 -12.527 1.00 89.88 274 GLY A N 1
ATOM 2104 C CA . GLY A 1 274 ? -6.501 -7.291 -12.447 1.00 89.88 274 GLY A CA 1
ATOM 2105 C C . GLY A 1 274 ? -7.150 -6.725 -13.718 1.00 89.88 274 GLY A C 1
ATOM 2106 O O . GLY A 1 274 ? -8.363 -6.509 -13.767 1.00 89.88 274 GLY A O 1
ATOM 2107 N N . ASP A 1 275 ? -6.381 -6.470 -14.780 1.00 92.06 275 ASP A N 1
ATOM 2108 C CA . ASP A 1 275 ? -6.929 -5.920 -16.020 1.00 92.06 275 ASP A CA 1
ATOM 2109 C C . ASP A 1 275 ? -7.687 -6.967 -16.849 1.00 92.06 275 ASP A C 1
ATOM 2111 O O . ASP A 1 275 ? -7.132 -7.964 -17.311 1.00 92.06 275 ASP A O 1
ATOM 2115 N N . THR A 1 276 ? -8.967 -6.690 -17.083 1.00 92.38 276 THR A N 1
ATOM 2116 C CA . THR A 1 276 ? -9.898 -7.522 -17.861 1.00 92.38 276 THR A CA 1
ATOM 2117 C C . THR A 1 276 ? -9.977 -7.124 -19.338 1.00 92.38 276 THR A C 1
ATOM 2119 O O . THR A 1 276 ? -10.638 -7.802 -20.123 1.00 92.38 276 THR A O 1
ATOM 2122 N N . ASN A 1 277 ? -9.325 -6.026 -19.737 1.00 92.31 277 ASN A N 1
ATOM 2123 C CA . ASN A 1 277 ? -9.411 -5.486 -21.091 1.00 92.31 277 ASN A CA 1
ATOM 2124 C C . ASN A 1 277 ? -8.187 -5.820 -21.939 1.00 92.31 277 ASN A C 1
ATOM 2126 O O . ASN A 1 277 ? -8.361 -6.087 -23.122 1.00 92.31 277 ASN A O 1
ATOM 2130 N N . GLY A 1 278 ? -6.977 -5.815 -21.372 1.00 93.38 278 GLY A N 1
ATOM 2131 C CA . GLY A 1 278 ? -5.726 -6.154 -22.061 1.00 93.38 278 GLY A CA 1
ATOM 2132 C C . GLY A 1 278 ? -4.632 -5.080 -22.025 1.00 93.38 278 GLY A C 1
ATOM 2133 O O . GLY A 1 278 ? -3.492 -5.363 -22.378 1.00 93.38 278 GLY A O 1
ATOM 2134 N N . TYR A 1 279 ? -4.950 -3.863 -21.596 1.00 93.56 279 TYR A N 1
ATOM 2135 C CA . TYR A 1 279 ? -4.080 -2.690 -21.635 1.00 93.56 279 TYR A CA 1
ATOM 2136 C C . TYR A 1 279 ? -2.863 -2.762 -20.713 1.00 93.56 279 TYR A C 1
ATOM 2138 O O . TYR A 1 279 ? -1.841 -2.161 -21.033 1.00 93.56 279 TYR A O 1
ATOM 2146 N N . SER A 1 280 ? -2.947 -3.478 -19.592 1.00 94.06 280 SER A N 1
ATOM 2147 C CA . SER A 1 280 ? -1.883 -3.459 -18.582 1.00 94.06 280 SER A CA 1
ATOM 2148 C C . SER A 1 280 ? -0.722 -4.416 -18.861 1.00 94.06 280 SER A C 1
ATOM 2150 O O . SER A 1 280 ? 0.153 -4.591 -18.008 1.00 94.06 280 SER A O 1
ATOM 2152 N N . GLN A 1 281 ? -0.747 -5.136 -19.985 1.00 95.69 281 GLN A N 1
ATOM 2153 C CA . GLN A 1 281 ? 0.352 -6.027 -20.329 1.00 95.69 281 GLN A CA 1
ATOM 2154 C C . GLN A 1 281 ? 1.626 -5.207 -20.570 1.00 95.69 281 GLN A C 1
ATOM 2156 O O . GLN A 1 281 ? 1.594 -4.122 -21.151 1.00 95.69 281 GLN A O 1
ATOM 2161 N N . HIS A 1 282 ? 2.751 -5.731 -20.104 1.00 96.50 282 HIS A N 1
ATOM 2162 C CA . HIS A 1 282 ? 4.038 -5.048 -20.128 1.00 96.50 282 HIS A CA 1
ATOM 2163 C C . HIS A 1 282 ? 5.182 -6.050 -20.258 1.00 96.50 282 HIS A C 1
ATOM 2165 O O . HIS A 1 282 ? 4.996 -7.259 -20.087 1.00 96.50 282 HIS A O 1
ATOM 2171 N N . GLY A 1 283 ? 6.352 -5.532 -20.619 1.00 97.56 283 GLY A N 1
ATOM 2172 C CA . GLY A 1 283 ? 7.590 -6.290 -20.688 1.00 97.56 283 GLY A CA 1
ATOM 2173 C C . GLY A 1 283 ? 8.716 -5.560 -19.979 1.00 97.56 283 GLY A C 1
ATOM 2174 O O . GLY A 1 283 ? 8.969 -4.384 -20.248 1.00 97.56 283 GLY A O 1
ATOM 2175 N N . ASP A 1 284 ? 9.408 -6.301 -19.132 1.00 98.44 284 ASP A N 1
ATOM 2176 C CA . ASP A 1 284 ? 10.538 -5.842 -18.345 1.00 98.44 284 ASP A CA 1
ATOM 2177 C C . ASP A 1 284 ? 11.816 -6.504 -18.838 1.00 98.44 284 AS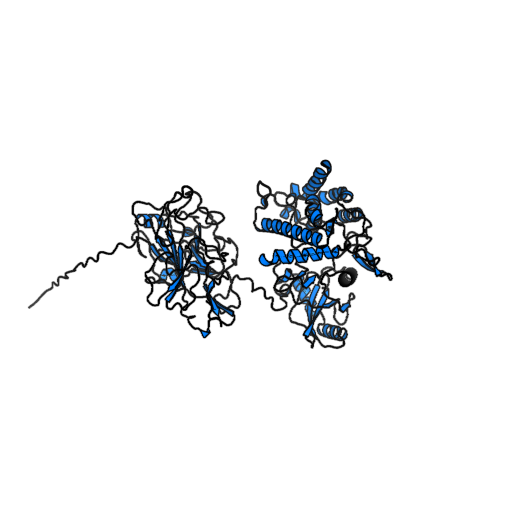P A C 1
ATOM 2179 O O . ASP A 1 284 ? 11.856 -7.711 -19.112 1.00 98.44 284 ASP A O 1
ATOM 2183 N N . TYR A 1 285 ? 12.871 -5.704 -18.931 1.00 98.50 285 TYR A N 1
ATOM 2184 C CA . TYR A 1 285 ? 14.132 -6.119 -19.514 1.00 98.50 285 TYR A CA 1
ATOM 2185 C C . TYR A 1 285 ? 15.319 -5.676 -18.672 1.00 98.50 285 TYR A C 1
ATOM 2187 O O . TYR A 1 285 ? 15.493 -4.484 -18.409 1.00 98.50 285 TYR A O 1
ATOM 2195 N N . VAL A 1 286 ? 16.197 -6.627 -18.352 1.00 98.25 286 VAL A N 1
ATOM 2196 C CA . VAL A 1 286 ? 17.529 -6.361 -17.799 1.00 98.25 286 VAL A CA 1
ATOM 2197 C C . VAL A 1 286 ? 18.564 -7.039 -18.684 1.00 98.25 286 VAL A C 1
ATOM 2199 O O . VAL A 1 286 ? 18.566 -8.262 -18.831 1.00 98.25 286 VAL A O 1
ATOM 2202 N N . PHE A 1 287 ? 19.453 -6.245 -19.279 1.00 98.38 287 PHE A N 1
ATOM 2203 C CA . PHE A 1 287 ? 20.471 -6.753 -20.191 1.00 98.38 287 PHE A CA 1
ATOM 2204 C C . PHE A 1 287 ? 21.531 -7.597 -19.474 1.00 98.38 287 PHE A C 1
ATOM 2206 O O . PHE A 1 287 ? 22.102 -7.179 -18.466 1.00 98.38 287 PHE A O 1
ATOM 2213 N N . GLY A 1 288 ? 21.853 -8.751 -20.061 1.00 97.75 288 GLY A N 1
ATOM 2214 C CA . GLY A 1 288 ? 22.833 -9.696 -19.537 1.00 97.75 288 GLY A CA 1
ATOM 2215 C C . GLY A 1 288 ? 23.484 -10.573 -20.608 1.00 97.75 288 GLY A C 1
ATOM 2216 O O . GLY A 1 288 ? 23.797 -11.726 -20.331 1.00 97.75 288 GLY A O 1
ATOM 2217 N N . TRP A 1 289 ? 23.698 -10.080 -21.831 1.00 98.44 289 TRP A N 1
ATOM 2218 C CA . TRP A 1 289 ? 24.535 -10.821 -22.785 1.00 98.44 289 TRP A CA 1
ATOM 2219 C C . TRP A 1 289 ? 26.008 -10.792 -22.358 1.00 98.44 289 TRP A C 1
ATOM 2221 O O . TRP A 1 289 ? 26.533 -9.752 -21.963 1.00 98.44 289 TRP A O 1
ATOM 2231 N N . GLU A 1 290 ? 26.692 -11.930 -22.477 1.00 97.62 290 GLU A N 1
ATOM 2232 C CA . GLU A 1 290 ? 28.097 -12.081 -22.101 1.00 97.62 290 GLU A CA 1
ATOM 2233 C C . GLU A 1 290 ? 29.018 -11.308 -23.061 1.00 97.62 290 GLU A C 1
ATOM 2235 O O . GLU A 1 290 ? 29.045 -11.557 -24.272 1.00 97.62 290 GLU A O 1
ATOM 2240 N N . GLY A 1 291 ? 29.823 -10.394 -22.513 1.00 96.44 291 GLY A N 1
ATOM 2241 C CA . GLY A 1 291 ? 30.858 -9.676 -23.258 1.00 96.44 291 GLY A CA 1
ATOM 2242 C C . GLY A 1 291 ? 30.305 -8.872 -24.438 1.00 96.44 291 GLY A C 1
ATOM 2243 O O . GLY A 1 291 ? 29.406 -8.051 -24.283 1.00 96.44 291 GLY A O 1
ATOM 2244 N N . ASP A 1 292 ? 30.860 -9.092 -25.630 1.00 97.00 292 ASP A N 1
ATOM 2245 C CA . ASP A 1 292 ? 30.440 -8.446 -26.878 1.00 97.00 292 ASP A CA 1
ATOM 2246 C C . ASP A 1 292 ? 29.432 -9.287 -27.685 1.00 97.00 292 ASP A C 1
ATOM 2248 O O . ASP A 1 292 ? 29.162 -8.979 -28.850 1.00 97.00 292 ASP A O 1
ATOM 2252 N N . SER A 1 293 ? 28.849 -10.334 -27.083 1.00 97.75 293 SER A N 1
ATOM 2253 C CA . SER A 1 293 ? 28.070 -11.355 -27.798 1.00 97.75 293 SER A CA 1
ATOM 2254 C C . SER A 1 293 ? 26.868 -10.814 -28.559 1.00 97.75 293 SER A C 1
ATOM 2256 O O . SER A 1 293 ? 26.647 -11.180 -29.717 1.00 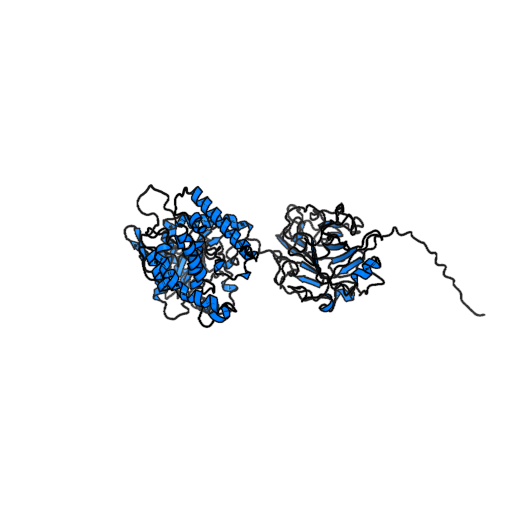97.75 293 SER A O 1
ATOM 2258 N N . LEU A 1 294 ? 26.128 -9.875 -27.972 1.00 97.69 294 LEU A N 1
ATOM 2259 C CA . LEU A 1 294 ? 25.033 -9.256 -28.705 1.00 97.69 294 LEU A CA 1
ATOM 2260 C C . LEU A 1 294 ? 25.557 -8.402 -29.869 1.00 97.69 294 LEU A C 1
ATOM 2262 O O . LEU A 1 294 ? 25.075 -8.561 -30.989 1.00 97.69 294 LEU A O 1
ATOM 2266 N N . GLN A 1 295 ? 26.575 -7.559 -29.653 1.00 97.50 295 GLN A N 1
ATOM 2267 C CA . GLN A 1 295 ? 27.121 -6.694 -30.709 1.00 97.50 295 GLN A CA 1
ATOM 2268 C C . GLN A 1 295 ? 27.657 -7.513 -31.887 1.00 97.50 295 GLN A C 1
ATOM 2270 O O . GLN A 1 295 ? 27.263 -7.266 -33.025 1.00 97.50 295 GLN A O 1
ATOM 2275 N N . ARG A 1 296 ? 28.472 -8.545 -31.628 1.00 96.12 296 ARG A N 1
ATOM 2276 C CA . ARG A 1 296 ? 29.024 -9.402 -32.690 1.00 96.12 296 ARG A CA 1
ATOM 2277 C C . ARG A 1 296 ? 27.929 -10.118 -33.485 1.00 96.12 296 ARG A C 1
ATOM 2279 O O . ARG A 1 296 ? 28.069 -10.280 -34.695 1.00 96.12 296 ARG A O 1
ATOM 2286 N N . SER A 1 297 ? 26.820 -10.501 -32.845 1.00 95.56 297 SER A N 1
ATOM 2287 C CA . SER A 1 297 ? 25.676 -11.112 -33.536 1.00 95.56 297 SER A CA 1
ATOM 2288 C C . SER A 1 297 ? 24.898 -10.117 -34.410 1.00 95.56 297 SER A C 1
ATOM 2290 O O . SER A 1 297 ? 24.481 -10.472 -35.517 1.00 95.56 297 SER A O 1
ATOM 2292 N N . MET A 1 298 ? 24.753 -8.865 -33.953 1.00 95.00 298 MET A N 1
ATOM 2293 C CA . MET A 1 298 ? 24.126 -7.785 -34.720 1.00 95.00 298 MET A CA 1
ATOM 2294 C C . MET A 1 298 ? 24.985 -7.400 -35.928 1.00 95.00 298 MET A C 1
ATOM 2296 O O . MET A 1 298 ? 24.460 -7.268 -37.036 1.00 95.00 298 MET A O 1
ATOM 2300 N N . ASP A 1 299 ? 26.305 -7.313 -35.746 1.00 93.62 299 ASP A N 1
ATOM 2301 C CA . ASP A 1 299 ? 27.271 -7.025 -36.811 1.00 93.62 299 ASP A CA 1
ATOM 2302 C C . ASP A 1 299 ? 27.328 -8.158 -37.848 1.00 93.62 299 ASP A C 1
ATOM 2304 O O . ASP A 1 299 ? 27.365 -7.906 -39.054 1.00 93.62 299 ASP A O 1
ATOM 2308 N N . ALA A 1 300 ? 27.261 -9.415 -37.393 1.00 92.81 300 ALA A N 1
ATOM 2309 C CA . ALA A 1 300 ? 27.186 -10.593 -38.257 1.00 92.81 300 ALA A CA 1
ATOM 2310 C C . ALA A 1 300 ? 25.816 -10.775 -38.935 1.00 92.81 300 ALA A C 1
ATOM 2312 O O . ALA A 1 300 ? 25.678 -11.645 -39.796 1.00 92.81 300 ALA A O 1
ATOM 2313 N N . ARG A 1 301 ? 24.811 -9.966 -38.563 1.00 91.81 301 ARG A N 1
ATOM 2314 C CA . ARG A 1 301 ? 23.427 -10.035 -39.059 1.00 91.81 301 ARG A CA 1
ATOM 2315 C C . ARG A 1 301 ? 22.852 -11.450 -38.980 1.00 91.81 301 ARG A C 1
ATOM 2317 O O . ARG A 1 301 ? 22.287 -11.957 -39.951 1.00 91.81 301 ARG A O 1
ATOM 2324 N N . CYS A 1 302 ? 23.029 -12.084 -37.823 1.00 92.75 302 CYS A N 1
ATOM 2325 C CA . CYS A 1 302 ? 22.520 -13.427 -37.582 1.00 92.75 302 CYS A CA 1
ATOM 2326 C C . CYS A 1 302 ? 20.995 -13.509 -37.741 1.00 92.75 302 CYS A C 1
ATOM 2328 O O . CYS A 1 302 ? 20.277 -12.523 -37.561 1.00 92.75 302 CYS A O 1
ATOM 2330 N N . ASN A 1 303 ? 20.515 -14.694 -38.123 1.00 90.56 303 ASN A N 1
ATOM 2331 C CA . ASN A 1 303 ? 19.116 -14.925 -38.454 1.00 90.56 303 ASN A CA 1
ATOM 2332 C C . ASN A 1 303 ? 18.619 -16.272 -37.914 1.00 90.56 303 ASN A C 1
ATOM 2334 O O . ASN A 1 303 ? 19.243 -17.300 -38.167 1.00 90.56 303 ASN A O 1
ATOM 2338 N N . GLY A 1 304 ? 17.463 -16.265 -37.254 1.00 88.50 304 GLY A N 1
ATOM 2339 C CA . GLY A 1 304 ? 16.853 -17.430 -36.624 1.00 88.50 304 GLY A CA 1
ATOM 2340 C C . GLY A 1 304 ? 17.407 -17.723 -35.228 1.00 88.50 304 GLY A C 1
ATOM 2341 O O . GLY A 1 304 ? 17.842 -16.827 -34.505 1.00 88.50 304 GLY A O 1
ATOM 2342 N N . ASP A 1 305 ? 17.367 -18.998 -34.860 1.00 86.19 305 ASP A N 1
ATOM 2343 C CA . ASP A 1 305 ? 17.764 -19.555 -33.561 1.00 86.19 305 ASP A CA 1
ATOM 2344 C C . ASP A 1 305 ? 19.203 -20.103 -33.555 1.00 86.19 305 ASP A C 1
ATOM 2346 O O . ASP A 1 305 ? 19.653 -20.697 -32.577 1.00 86.19 305 ASP A O 1
ATOM 2350 N N . THR A 1 306 ? 19.947 -19.898 -34.646 1.00 86.38 306 THR A N 1
ATOM 2351 C CA . THR A 1 306 ? 21.343 -20.316 -34.793 1.00 86.38 306 THR A CA 1
ATOM 2352 C C . THR A 1 306 ? 22.191 -19.184 -35.366 1.00 86.38 306 THR A C 1
ATOM 2354 O O . THR A 1 306 ? 21.759 -18.409 -36.216 1.00 86.38 306 THR A O 1
ATOM 2357 N N . CYS A 1 307 ? 23.426 -19.059 -34.883 1.00 93.25 307 CYS A N 1
ATOM 2358 C CA . CYS A 1 307 ? 24.335 -17.98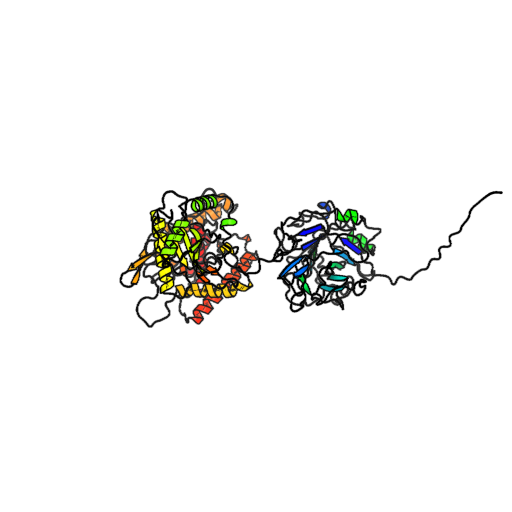9 -35.281 1.00 93.25 307 CYS A CA 1
ATOM 2359 C C . CYS A 1 307 ? 25.775 -18.495 -35.174 1.00 93.25 307 CYS A C 1
ATOM 2361 O O . CYS A 1 307 ? 26.193 -18.965 -34.121 1.00 93.25 307 CYS A O 1
ATOM 2363 N N . SER A 1 308 ? 26.550 -18.414 -36.260 1.00 93.44 308 SER A N 1
ATOM 2364 C CA . SER A 1 308 ? 27.926 -18.946 -36.303 1.00 93.44 308 SER A CA 1
ATOM 2365 C C . SER A 1 308 ? 28.889 -18.218 -35.366 1.00 93.44 308 SER A C 1
ATOM 2367 O O . SER A 1 308 ? 29.968 -18.723 -35.064 1.00 93.44 308 SER A O 1
ATOM 2369 N N . VAL A 1 309 ? 28.508 -17.014 -34.945 1.00 96.31 309 VAL A N 1
ATOM 2370 C CA . VAL A 1 309 ? 29.229 -16.193 -33.979 1.00 96.31 309 VAL A CA 1
ATOM 2371 C C . VAL A 1 309 ? 28.516 -16.178 -32.631 1.00 96.31 309 VAL A C 1
ATOM 2373 O O . VAL A 1 309 ? 28.646 -15.199 -31.930 1.00 96.31 309 VAL A O 1
ATOM 2376 N N . LEU A 1 310 ? 27.744 -17.198 -32.259 1.00 97.19 310 LEU A N 1
ATOM 2377 C CA . LEU A 1 310 ? 27.204 -17.349 -30.904 1.00 97.19 310 LEU A CA 1
ATOM 2378 C C . LEU A 1 310 ? 27.293 -18.810 -30.468 1.00 97.19 310 LEU A C 1
ATOM 2380 O O . LEU A 1 310 ? 27.257 -19.725 -31.294 1.00 97.19 310 LEU A O 1
ATOM 2384 N N . LYS A 1 311 ? 27.398 -19.038 -29.162 1.00 96.69 311 LYS A N 1
ATOM 2385 C CA . LYS A 1 311 ? 27.243 -20.372 -28.580 1.00 96.69 311 LYS A CA 1
ATOM 2386 C C . LYS A 1 311 ? 25.767 -20.654 -28.331 1.00 96.69 311 LYS A C 1
ATOM 2388 O O . LYS A 1 311 ? 25.001 -19.779 -27.931 1.00 96.69 311 LYS A O 1
ATOM 2393 N N . THR A 1 312 ? 25.380 -21.900 -28.561 1.00 95.56 312 THR A N 1
ATOM 2394 C CA . THR A 1 312 ? 24.023 -22.389 -28.320 1.00 95.56 312 THR A CA 1
ATOM 2395 C C . THR A 1 312 ? 24.057 -23.611 -27.415 1.00 95.56 312 THR A C 1
ATOM 2397 O O . THR A 1 312 ? 25.045 -24.347 -27.372 1.00 95.56 312 THR A O 1
ATOM 2400 N N . GLN A 1 313 ? 22.961 -23.823 -26.701 1.00 96.62 313 GLN A N 1
ATOM 2401 C CA . GLN A 1 313 ? 22.668 -25.024 -25.932 1.00 96.62 313 GLN A CA 1
ATOM 2402 C C . GLN A 1 313 ? 21.376 -25.667 -26.448 1.00 96.62 313 GLN A C 1
ATOM 2404 O O . GLN A 1 313 ? 20.580 -25.020 -27.131 1.00 96.62 313 GLN A O 1
ATOM 2409 N N . SER A 1 314 ? 21.167 -26.952 -26.148 1.00 96.25 314 SER A N 1
ATOM 2410 C CA . SER A 1 314 ? 19.925 -27.625 -26.537 1.00 96.25 314 SER A CA 1
ATOM 2411 C C . SER A 1 314 ? 18.748 -27.133 -25.691 1.00 96.25 314 SER A C 1
ATOM 2413 O O . SER A 1 314 ? 18.932 -26.633 -24.579 1.00 96.25 314 SER A O 1
ATOM 2415 N N . ASN A 1 315 ? 17.526 -27.323 -26.191 1.00 95.12 315 ASN A N 1
ATOM 2416 C CA . ASN A 1 315 ? 16.312 -26.975 -25.449 1.00 95.12 315 ASN A CA 1
ATOM 2417 C C . ASN A 1 315 ? 16.250 -27.720 -24.106 1.00 95.12 315 ASN A C 1
ATOM 2419 O O . ASN A 1 315 ? 15.839 -27.159 -23.095 1.00 95.12 315 ASN A O 1
ATOM 2423 N N . GLU A 1 316 ? 16.684 -28.984 -24.080 1.00 96.50 316 GLU A N 1
ATOM 2424 C CA . GLU A 1 316 ? 16.725 -29.812 -22.874 1.00 96.50 316 GLU A CA 1
ATOM 2425 C C . GLU A 1 316 ? 17.700 -29.275 -21.831 1.00 96.50 316 GLU A C 1
ATOM 2427 O O . GLU A 1 316 ? 17.411 -29.378 -20.642 1.00 96.50 316 GLU A O 1
ATOM 2432 N N . GLU A 1 317 ? 18.834 -28.712 -22.253 1.00 97.81 317 GLU A N 1
ATOM 2433 C CA . GLU A 1 317 ? 19.780 -28.083 -21.331 1.00 97.81 317 GLU A CA 1
ATOM 2434 C C . GLU A 1 317 ? 19.215 -26.773 -20.778 1.00 97.81 317 GLU A C 1
ATOM 2436 O O . GLU A 1 317 ? 19.171 -26.589 -19.563 1.00 97.81 317 GLU A O 1
ATOM 2441 N N . ALA A 1 318 ? 18.660 -25.928 -21.649 1.00 97.25 318 ALA A N 1
ATOM 2442 C CA . ALA A 1 318 ? 18.029 -24.673 -21.258 1.00 97.25 318 ALA A CA 1
ATOM 2443 C C . ALA A 1 318 ? 16.884 -24.883 -20.241 1.00 97.25 318 ALA A C 1
ATOM 2445 O O . ALA A 1 318 ? 16.770 -24.151 -19.259 1.00 97.25 318 ALA A O 1
ATOM 2446 N N . MET A 1 319 ? 16.071 -25.936 -20.412 1.00 97.38 319 MET A N 1
ATOM 2447 C CA . MET A 1 319 ? 14.977 -26.289 -19.493 1.00 97.38 319 MET A CA 1
ATOM 2448 C C . MET A 1 319 ? 15.434 -26.761 -18.103 1.00 97.38 319 MET A C 1
ATOM 2450 O O . MET A 1 319 ? 14.611 -26.799 -17.184 1.00 97.38 319 MET A O 1
ATOM 2454 N N . LYS A 1 320 ? 16.709 -27.137 -17.918 1.00 97.69 320 LYS A N 1
ATOM 2455 C CA . LYS A 1 320 ? 17.243 -27.482 -16.589 1.00 97.69 320 LYS A CA 1
ATOM 2456 C C . LYS A 1 320 ? 17.459 -26.247 -15.725 1.00 97.69 320 LYS A C 1
ATOM 2458 O O . LYS A 1 320 ? 17.438 -26.370 -14.501 1.00 97.69 320 LYS A O 1
ATOM 2463 N N . CYS A 1 321 ? 17.660 -25.081 -16.333 1.00 98.38 321 CYS A N 1
ATOM 2464 C CA . CYS A 1 321 ? 17.865 -23.845 -15.599 1.00 98.38 321 CYS A CA 1
ATOM 2465 C C . CYS A 1 321 ? 16.560 -23.409 -14.917 1.00 98.38 321 CYS A C 1
ATOM 2467 O O . CYS A 1 321 ? 15.532 -23.238 -15.567 1.00 98.38 321 CYS A O 1
ATOM 2469 N N . ASN A 1 322 ? 16.584 -23.291 -13.593 1.00 96.75 322 ASN A N 1
ATOM 2470 C CA . ASN A 1 322 ? 15.436 -22.897 -12.781 1.00 96.75 322 ASN A CA 1
ATOM 2471 C C . ASN A 1 322 ? 15.913 -22.259 -11.473 1.00 96.75 322 ASN A C 1
ATOM 2473 O O . ASN A 1 322 ? 17.054 -22.474 -11.055 1.00 96.75 322 ASN A O 1
ATOM 2477 N N . VAL A 1 323 ? 15.023 -21.507 -10.831 1.00 97.25 323 VAL A N 1
ATOM 2478 C CA . VAL A 1 323 ? 15.194 -21.009 -9.460 1.00 97.25 323 VAL A CA 1
ATOM 2479 C C . VAL A 1 323 ? 13.955 -21.374 -8.636 1.00 97.25 323 VAL A C 1
ATOM 2481 O O . VAL A 1 323 ? 12.867 -21.511 -9.205 1.00 97.25 323 VAL A O 1
ATOM 2484 N N . PRO A 1 324 ? 14.086 -21.579 -7.313 1.00 95.38 324 PRO A N 1
ATOM 2485 C CA . PRO A 1 324 ? 12.921 -21.771 -6.458 1.00 95.38 324 PRO A CA 1
ATOM 2486 C C . PRO A 1 324 ? 12.066 -20.498 -6.423 1.00 95.38 324 PRO A C 1
ATOM 2488 O O . PRO A 1 324 ? 12.602 -19.393 -6.486 1.00 95.38 324 PRO A O 1
ATOM 2491 N N . LYS A 1 325 ? 10.745 -20.662 -6.274 1.00 94.38 325 LYS A N 1
ATOM 2492 C CA . LYS A 1 325 ? 9.863 -19.539 -5.933 1.00 94.38 325 LYS A CA 1
ATOM 2493 C C . LYS A 1 325 ? 10.262 -18.974 -4.568 1.00 94.38 325 LYS A C 1
ATOM 2495 O O . LYS A 1 325 ? 10.557 -19.738 -3.647 1.00 94.38 325 LYS A O 1
ATOM 2500 N N . VAL A 1 326 ? 10.240 -17.657 -4.453 1.00 94.19 326 VAL A N 1
ATOM 2501 C CA . VAL A 1 326 ? 10.445 -16.900 -3.221 1.00 94.19 326 VAL A CA 1
ATOM 2502 C C . VAL A 1 326 ? 9.112 -16.674 -2.513 1.00 94.19 326 VAL A C 1
ATOM 2504 O O . VAL A 1 326 ? 9.057 -16.787 -1.289 1.00 94.19 326 VAL A O 1
ATOM 2507 N N . VAL A 1 327 ? 8.037 -16.399 -3.258 1.00 91.38 327 VAL A N 1
ATOM 2508 C CA . VAL A 1 327 ? 6.703 -16.168 -2.692 1.00 91.38 327 VAL A CA 1
ATOM 2509 C C . VAL A 1 327 ? 5.883 -17.460 -2.710 1.00 91.38 327 VAL A C 1
ATOM 2511 O O . VAL A 1 327 ? 5.759 -18.139 -3.736 1.00 91.38 327 VAL A O 1
ATOM 2514 N N . ASP A 1 328 ? 5.308 -17.808 -1.558 1.00 88.69 328 ASP A N 1
ATOM 2515 C CA . ASP A 1 328 ? 4.489 -19.013 -1.383 1.00 88.69 328 ASP A CA 1
ATOM 2516 C C . ASP A 1 328 ? 3.024 -18.778 -1.785 1.00 88.69 328 ASP A C 1
ATOM 2518 O O . ASP A 1 328 ? 2.111 -18.810 -0.964 1.00 88.69 328 ASP A O 1
ATOM 2522 N N . ASP A 1 329 ? 2.808 -18.509 -3.073 1.00 83.62 329 ASP A N 1
ATOM 2523 C CA . ASP A 1 329 ? 1.469 -18.429 -3.659 1.00 83.62 329 ASP A CA 1
ATOM 2524 C C . ASP A 1 329 ? 1.074 -19.755 -4.325 1.00 83.62 329 ASP A C 1
ATOM 2526 O O . ASP A 1 329 ? 1.862 -20.353 -5.080 1.00 83.62 329 ASP A O 1
ATOM 2530 N N . ASP A 1 330 ? -0.184 -20.170 -4.145 1.00 87.12 330 ASP A N 1
ATOM 2531 C CA . ASP A 1 330 ? -0.795 -21.182 -5.010 1.00 87.12 330 ASP A CA 1
ATOM 2532 C C . ASP A 1 330 ? -1.175 -20.560 -6.361 1.00 87.12 330 ASP A C 1
ATOM 2534 O O . ASP A 1 330 ? -2.283 -20.083 -6.574 1.00 87.12 330 ASP A O 1
ATOM 2538 N N . ILE A 1 331 ? -0.224 -20.557 -7.291 1.00 91.12 331 ILE A N 1
ATOM 2539 C CA . ILE A 1 331 ? -0.400 -20.006 -8.644 1.00 91.12 331 ILE A CA 1
ATOM 2540 C C . ILE A 1 331 ? -0.929 -21.031 -9.654 1.00 91.12 331 ILE A C 1
ATOM 2542 O O . ILE A 1 331 ? -1.222 -20.681 -10.798 1.00 91.12 331 ILE A O 1
ATOM 2546 N N . ASP A 1 332 ? -0.995 -22.306 -9.270 1.00 89.44 332 ASP A N 1
ATOM 2547 C CA . ASP A 1 332 ? -1.354 -23.407 -10.166 1.00 89.44 332 ASP A CA 1
ATOM 2548 C C . ASP A 1 332 ? -2.706 -24.016 -9.828 1.00 89.44 332 ASP A C 1
ATOM 2550 O O . ASP A 1 332 ? -3.274 -24.699 -10.679 1.00 89.44 332 ASP A O 1
ATOM 2554 N N . GLY A 1 333 ? -3.244 -23.777 -8.632 1.00 92.75 333 GLY A N 1
ATOM 2555 C CA . GLY A 1 333 ? -4.591 -24.125 -8.202 1.00 92.75 333 GLY A CA 1
ATOM 2556 C C . GLY A 1 333 ? -5.684 -23.267 -8.839 1.00 92.75 333 GLY A C 1
ATOM 2557 O O . GLY A 1 333 ? -5.459 -22.524 -9.793 1.00 92.75 333 GLY A O 1
ATOM 2558 N N . TRP A 1 334 ? -6.917 -23.466 -8.379 1.00 92.69 334 TRP A N 1
ATOM 2559 C CA . TRP A 1 334 ? -7.990 -22.495 -8.594 1.00 92.69 334 TRP A CA 1
ATOM 2560 C C . TRP A 1 334 ? -7.967 -21.541 -7.409 1.00 92.69 334 TRP A C 1
ATOM 2562 O O . TRP A 1 334 ? -8.063 -22.004 -6.275 1.00 92.69 334 TRP A O 1
ATOM 2572 N N . VAL A 1 335 ? -7.841 -20.246 -7.672 1.00 89.19 335 VAL A N 1
ATOM 2573 C CA . VAL A 1 335 ? -7.735 -19.219 -6.630 1.00 89.19 335 VAL A CA 1
ATOM 2574 C C . VAL A 1 335 ? -8.976 -18.340 -6.611 1.00 89.19 335 VAL A C 1
ATOM 2576 O O . VAL A 1 335 ? -9.609 -18.117 -7.643 1.00 89.19 335 VAL A O 1
ATOM 2579 N N . GLU A 1 336 ? -9.351 -17.855 -5.433 1.00 86.00 336 GLU A N 1
ATOM 2580 C CA . GLU A 1 336 ? -10.503 -16.958 -5.277 1.00 86.00 336 GLU A CA 1
ATOM 2581 C C . GLU A 1 336 ? -10.170 -15.522 -5.697 1.00 86.00 336 GLU A C 1
ATOM 2583 O O . GLU A 1 336 ? -11.026 -14.827 -6.238 1.00 86.00 336 GLU A O 1
ATOM 2588 N N . THR A 1 337 ? -8.915 -15.109 -5.514 1.00 82.94 337 THR A N 1
ATOM 2589 C CA . THR A 1 337 ? -8.390 -13.781 -5.858 1.00 82.94 337 THR A CA 1
ATOM 2590 C C . THR A 1 337 ? -7.088 -13.926 -6.638 1.00 82.94 337 THR A C 1
ATOM 2592 O O . THR A 1 337 ? -6.373 -14.920 -6.476 1.00 82.94 337 THR A O 1
ATOM 2595 N N . LEU A 1 338 ? -6.761 -12.959 -7.498 1.00 86.38 338 LEU A N 1
ATOM 2596 C CA . LEU A 1 338 ? -5.491 -12.989 -8.221 1.00 86.38 338 LEU A CA 1
ATOM 2597 C C . LEU A 1 338 ? -4.314 -12.800 -7.243 1.0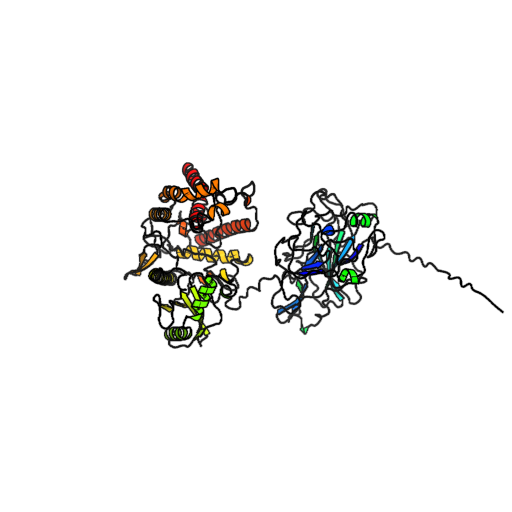0 86.38 338 LEU A C 1
ATOM 2599 O O . LEU A 1 338 ? -4.404 -11.977 -6.332 1.00 86.38 338 LEU A O 1
ATOM 2603 N N . PRO A 1 339 ? -3.190 -13.521 -7.405 1.00 85.56 339 PRO A N 1
ATOM 2604 C CA . PRO A 1 339 ? -2.003 -13.278 -6.593 1.00 85.56 339 PRO A CA 1
ATOM 2605 C C . PRO A 1 339 ? -1.480 -11.852 -6.791 1.00 85.56 339 PRO A C 1
ATOM 2607 O O . PRO A 1 339 ? -1.118 -11.472 -7.905 1.00 85.56 339 PRO A O 1
ATOM 2610 N N . GLY A 1 340 ? -1.417 -11.084 -5.703 1.00 70.62 340 GLY A N 1
ATOM 2611 C CA . GLY A 1 340 ? -1.013 -9.677 -5.725 1.00 70.62 340 GLY A CA 1
ATOM 2612 C C . GLY A 1 340 ? -2.181 -8.689 -5.743 1.00 70.62 340 GLY A C 1
ATOM 2613 O O . GLY A 1 340 ? -2.024 -7.576 -5.244 1.00 70.62 340 GLY A O 1
ATOM 2614 N N . GLU A 1 341 ? -3.381 -9.112 -6.159 1.00 61.44 341 GLU A N 1
ATOM 2615 C CA . GLU A 1 341 ? -4.571 -8.338 -5.816 1.00 61.44 341 GLU A CA 1
ATOM 2616 C C . GLU A 1 341 ? -4.767 -8.408 -4.295 1.00 61.44 341 GLU A C 1
ATOM 2618 O O . GLU A 1 341 ? -4.820 -9.513 -3.732 1.00 61.44 341 GLU A O 1
ATOM 2623 N N . PRO A 1 342 ? -4.892 -7.261 -3.597 1.00 46.69 342 PRO A N 1
ATOM 2624 C CA . PRO A 1 342 ? -5.477 -7.289 -2.271 1.00 46.69 342 PRO A CA 1
ATOM 2625 C C . PRO A 1 342 ? -6.835 -7.986 -2.412 1.00 46.69 342 PRO A C 1
ATOM 2627 O O . PRO A 1 342 ? -7.529 -7.736 -3.403 1.00 46.69 342 PRO A O 1
ATOM 2630 N N . PRO A 1 343 ? -7.211 -8.885 -1.483 1.00 41.03 343 PRO A N 1
ATOM 2631 C CA . PRO A 1 343 ? -8.487 -9.574 -1.562 1.00 41.03 343 PRO A CA 1
ATOM 2632 C C . PRO A 1 343 ? -9.561 -8.543 -1.869 1.00 41.03 343 PRO A C 1
ATOM 2634 O O . PRO A 1 343 ? -9.626 -7.547 -1.140 1.00 41.03 343 PRO A O 1
ATOM 2637 N N . THR A 1 344 ? -10.313 -8.740 -2.964 1.00 39.94 344 THR A N 1
ATOM 2638 C CA . THR A 1 344 ? -11.383 -7.828 -3.390 1.00 39.94 344 THR A CA 1
ATOM 2639 C C . THR A 1 344 ? -12.094 -7.341 -2.142 1.00 39.94 344 THR A C 1
ATOM 2641 O O . THR A 1 344 ? -12.500 -8.190 -1.345 1.00 39.94 344 THR A O 1
ATOM 2644 N N . HIS A 1 345 ? -12.159 -6.021 -1.946 1.00 43.62 345 HIS A N 1
ATOM 2645 C CA . HIS A 1 345 ? -12.707 -5.345 -0.767 1.00 43.62 345 HIS A CA 1
ATOM 2646 C C . HIS A 1 345 ? -14.220 -5.577 -0.607 1.00 43.62 345 HIS A C 1
ATOM 2648 O O . HIS A 1 345 ? -14.977 -4.645 -0.422 1.00 43.62 345 HIS A O 1
ATOM 2654 N N . ASN A 1 346 ? -14.676 -6.823 -0.682 1.00 43.00 346 ASN A N 1
ATOM 2655 C CA . ASN A 1 346 ? -15.758 -7.283 0.150 1.00 43.00 346 ASN A CA 1
ATOM 2656 C C . ASN A 1 346 ? -15.100 -7.967 1.347 1.00 43.00 346 ASN A C 1
ATOM 2658 O O . ASN A 1 346 ? -14.710 -9.137 1.274 1.00 43.00 346 ASN A O 1
ATOM 2662 N N . PHE A 1 347 ? -14.926 -7.241 2.447 1.00 53.03 347 PHE A N 1
ATOM 2663 C CA . PHE A 1 347 ? -14.714 -7.860 3.741 1.00 53.03 347 PHE A CA 1
ATOM 2664 C C . PHE A 1 347 ? -16.021 -8.598 4.057 1.00 53.03 347 PHE A C 1
ATOM 2666 O O . PHE A 1 347 ? -16.929 -8.049 4.666 1.00 53.03 347 PHE A O 1
ATOM 2673 N N . THR A 1 348 ? -16.194 -9.838 3.585 1.00 50.97 348 THR A N 1
ATOM 2674 C CA . THR A 1 348 ? -17.376 -10.621 3.963 1.00 50.97 348 THR A CA 1
ATOM 2675 C C . THR A 1 348 ? -17.314 -10.866 5.474 1.00 50.97 348 THR A C 1
ATOM 2677 O O . THR A 1 348 ? -16.669 -11.812 5.927 1.00 50.97 348 THR A O 1
ATOM 2680 N N . GLY A 1 349 ? -17.941 -9.983 6.253 1.00 68.12 349 GLY A N 1
ATOM 2681 C CA . GLY A 1 349 ? -17.929 -9.981 7.712 1.00 68.12 349 GLY A CA 1
ATOM 2682 C C . GLY A 1 349 ? -16.662 -9.388 8.349 1.00 68.12 349 GLY A C 1
ATOM 2683 O O . GLY A 1 349 ? -16.039 -8.450 7.852 1.00 68.12 349 GLY A O 1
ATOM 2684 N N . PHE A 1 350 ? -16.299 -9.929 9.511 1.00 77.69 350 PHE A N 1
ATOM 2685 C CA . PHE A 1 350 ? -15.239 -9.409 10.378 1.00 77.69 350 PHE A CA 1
ATOM 2686 C C . PHE A 1 350 ? -13.893 -10.078 10.079 1.00 77.69 350 PHE A C 1
ATOM 2688 O O . PHE A 1 350 ? -13.791 -11.304 10.164 1.00 77.69 350 PHE A O 1
ATOM 2695 N N . ARG A 1 351 ? -12.843 -9.297 9.801 1.00 75.69 351 ARG A N 1
ATOM 2696 C CA . ARG A 1 351 ? -11.477 -9.815 9.622 1.00 75.69 351 ARG A CA 1
ATOM 2697 C C . ARG A 1 351 ? -10.863 -10.252 10.950 1.00 75.69 351 ARG A C 1
ATOM 2699 O O . ARG A 1 351 ? -10.507 -11.418 11.087 1.00 75.69 351 ARG A O 1
ATOM 2706 N N . CYS A 1 352 ? -10.780 -9.346 11.930 1.00 76.19 352 CYS A N 1
ATOM 2707 C CA . CYS A 1 352 ? -10.182 -9.584 13.254 1.00 76.19 352 CYS A CA 1
ATOM 2708 C C . CYS A 1 352 ? -8.864 -10.390 13.202 1.00 76.19 352 CYS A C 1
ATOM 2710 O O . CYS A 1 352 ? -8.681 -11.337 13.973 1.00 76.19 352 CYS A O 1
ATOM 2712 N N . THR A 1 353 ? -7.966 -10.068 12.269 1.00 69.94 353 THR A N 1
ATOM 2713 C CA . THR A 1 353 ? -6.769 -10.883 11.999 1.00 69.94 353 THR A CA 1
ATOM 2714 C C . THR A 1 353 ? -5.621 -10.558 12.947 1.00 69.94 353 THR A C 1
ATOM 2716 O O . THR A 1 353 ? -4.721 -11.371 13.148 1.00 69.94 353 THR A O 1
ATOM 2719 N N . TYR A 1 354 ? -5.661 -9.409 13.628 1.00 75.38 354 TYR A N 1
ATOM 2720 C CA . TYR A 1 354 ? -4.546 -8.985 14.473 1.00 75.38 354 TYR A CA 1
ATOM 2721 C C . TYR A 1 354 ? -4.181 -10.005 15.566 1.00 75.38 354 TYR A C 1
ATOM 2723 O O . TYR A 1 354 ? -3.005 -10.251 15.815 1.00 75.38 354 TYR A O 1
ATOM 2731 N N . TYR A 1 355 ? -5.158 -10.668 16.199 1.00 81.69 355 TYR A N 1
ATOM 2732 C CA . TYR A 1 355 ? -4.868 -11.705 17.200 1.00 81.69 355 TYR A CA 1
ATOM 2733 C C . TYR A 1 355 ? -4.208 -12.957 16.598 1.00 81.69 355 TYR A C 1
ATOM 2735 O O . TYR A 1 355 ? -3.346 -13.563 17.251 1.00 81.69 355 TYR A O 1
ATOM 2743 N N . THR A 1 356 ? -4.633 -13.381 15.404 1.00 79.69 356 THR A N 1
ATOM 2744 C CA . THR A 1 356 ? -4.104 -14.579 14.732 1.00 79.69 356 THR A CA 1
ATOM 2745 C C . THR A 1 356 ? -2.703 -14.342 14.194 1.00 79.69 356 THR A C 1
ATOM 2747 O O . THR A 1 356 ? -1.854 -15.222 14.323 1.00 79.69 356 THR A O 1
ATOM 2750 N N . ASP A 1 357 ? -2.452 -13.137 13.690 1.00 78.19 357 ASP A N 1
ATOM 2751 C CA . ASP A 1 357 ? -1.205 -12.765 13.022 1.00 78.19 357 ASP A CA 1
ATOM 2752 C C . ASP A 1 357 ? -0.134 -12.292 14.021 1.00 78.19 357 ASP A C 1
ATOM 2754 O O . ASP A 1 357 ? 1.053 -12.200 13.695 1.00 78.19 357 ASP A O 1
ATOM 2758 N N . LEU A 1 358 ? -0.530 -12.008 15.271 1.00 78.31 358 LEU A N 1
ATOM 2759 C CA . LEU A 1 358 ? 0.380 -11.541 16.310 1.00 78.31 358 LEU A CA 1
ATOM 2760 C C . LEU A 1 358 ? 1.468 -12.579 16.614 1.00 78.31 358 LEU A C 1
ATOM 2762 O O . LEU A 1 358 ? 1.214 -13.656 17.163 1.00 78.31 358 LEU A O 1
ATOM 2766 N N . SER A 1 359 ? 2.713 -12.192 16.337 1.00 81.12 359 SER A N 1
ATOM 2767 C CA . SER A 1 359 ? 3.895 -13.013 16.595 1.00 81.12 359 SER A CA 1
ATOM 2768 C C . SER A 1 359 ? 4.060 -13.365 18.085 1.00 81.12 359 SER A C 1
ATOM 2770 O O . SER A 1 359 ? 3.652 -12.595 18.965 1.00 81.12 359 SER A O 1
ATOM 2772 N N . PRO A 1 360 ? 4.704 -14.504 18.414 1.00 86.38 360 PRO A N 1
ATOM 2773 C CA . PRO A 1 360 ? 4.962 -14.887 19.798 1.00 86.38 360 PRO A CA 1
ATOM 2774 C C . PRO A 1 360 ? 5.713 -13.794 20.572 1.00 86.38 360 PRO A C 1
ATOM 2776 O O . PRO A 1 360 ? 6.832 -13.420 20.235 1.00 86.38 360 PRO A O 1
ATOM 2779 N N . GLY A 1 361 ? 5.112 -13.306 21.658 1.00 86.75 361 GLY A N 1
ATOM 2780 C CA . GLY A 1 361 ? 5.664 -12.210 22.453 1.00 86.75 361 GLY A CA 1
ATOM 2781 C C . GLY A 1 361 ? 4.889 -11.967 23.752 1.00 86.75 361 GLY A C 1
ATOM 2782 O O . GLY A 1 361 ? 3.938 -12.699 24.043 1.00 86.75 361 GLY A O 1
ATOM 2783 N N . PRO A 1 362 ? 5.277 -10.961 24.561 1.00 85.31 362 PRO A N 1
ATOM 2784 C CA . PRO A 1 362 ? 4.606 -10.648 25.825 1.00 85.31 362 PRO A CA 1
ATOM 2785 C C . PRO A 1 362 ? 3.108 -10.364 25.659 1.00 85.31 362 PRO A C 1
ATOM 2787 O O . PRO A 1 362 ? 2.304 -10.874 26.436 1.00 85.31 362 PRO A O 1
ATOM 2790 N N . LEU A 1 363 ? 2.728 -9.618 24.613 1.00 84.38 363 LEU A N 1
ATOM 2791 C CA . LEU A 1 363 ? 1.328 -9.303 24.323 1.00 84.38 363 LEU A CA 1
ATOM 2792 C C . LEU A 1 363 ? 0.528 -10.557 23.943 1.00 84.38 363 LEU A C 1
ATOM 2794 O O . LEU A 1 363 ? -0.538 -10.781 24.509 1.00 84.38 363 LEU A O 1
ATOM 2798 N N . LYS A 1 364 ? 1.067 -11.417 23.066 1.00 89.00 364 LYS A N 1
ATOM 2799 C CA . LYS A 1 364 ? 0.413 -12.677 22.682 1.00 89.00 364 LYS A CA 1
ATOM 2800 C C . LYS A 1 364 ? 0.211 -13.593 23.889 1.00 89.00 364 LYS A C 1
ATOM 2802 O O . LYS A 1 364 ? -0.899 -14.044 24.132 1.00 89.00 364 LYS A O 1
ATOM 2807 N N . LYS A 1 365 ? 1.244 -13.767 24.723 1.00 90.62 365 LYS A N 1
ATOM 2808 C CA . LYS A 1 365 ? 1.157 -14.554 25.967 1.00 90.62 365 LYS A CA 1
ATOM 2809 C C . LYS A 1 365 ? 0.112 -14.001 26.939 1.00 90.62 365 LYS A C 1
ATOM 2811 O O . LYS A 1 365 ? -0.631 -14.774 27.537 1.00 90.62 365 LYS A O 1
ATOM 2816 N N . ARG A 1 366 ? 0.054 -12.673 27.100 1.00 90.88 366 ARG A N 1
ATOM 2817 C CA . ARG A 1 366 ? -0.954 -11.985 27.923 1.00 90.88 366 ARG A CA 1
ATOM 2818 C C . ARG A 1 366 ? -2.365 -12.249 27.397 1.00 90.88 366 ARG A C 1
ATOM 2820 O O . ARG A 1 366 ? -3.244 -12.579 28.188 1.00 90.88 366 ARG A O 1
ATOM 2827 N N . ALA A 1 367 ? -2.566 -12.129 26.086 1.00 92.06 367 ALA A N 1
ATOM 2828 C CA . ALA A 1 367 ? -3.849 -12.373 25.439 1.00 92.06 367 ALA A CA 1
ATOM 2829 C C . ALA A 1 367 ? -4.278 -13.843 25.552 1.00 92.06 367 ALA A C 1
ATOM 2831 O O . ALA A 1 367 ? -5.405 -14.106 25.953 1.00 92.06 367 ALA A O 1
ATOM 2832 N N . ASP A 1 368 ? -3.385 -14.797 25.282 1.00 93.31 368 ASP A N 1
ATOM 2833 C CA . ASP A 1 368 ? -3.683 -16.233 25.353 1.00 93.31 368 ASP A CA 1
ATOM 2834 C C . ASP A 1 368 ? -4.044 -16.668 26.778 1.00 93.31 368 ASP A C 1
ATOM 2836 O O . ASP A 1 368 ? -5.025 -17.386 26.989 1.00 93.31 368 ASP A O 1
ATOM 2840 N N . LEU A 1 369 ? -3.296 -16.181 27.777 1.00 93.38 369 LEU A N 1
ATOM 2841 C CA . LEU A 1 369 ? -3.627 -16.420 29.178 1.00 93.38 369 LEU A CA 1
ATOM 2842 C C . LEU A 1 369 ? -5.005 -15.847 29.506 1.00 93.38 369 LEU A C 1
ATOM 2844 O O . LEU A 1 369 ? -5.829 -16.556 30.078 1.00 93.38 369 LEU A O 1
ATOM 2848 N N . PHE A 1 370 ? -5.274 -14.600 29.117 1.00 94.44 370 PHE A N 1
ATOM 2849 C CA . PHE A 1 370 ? -6.571 -13.978 29.359 1.00 94.44 370 PHE A CA 1
ATOM 2850 C C . PHE A 1 370 ? -7.716 -14.759 28.701 1.00 94.44 370 PHE A C 1
ATOM 2852 O O . PHE A 1 370 ? -8.695 -15.084 29.369 1.00 94.44 370 PHE A O 1
ATOM 2859 N N . LEU A 1 371 ? -7.551 -15.164 27.438 1.00 94.62 371 LEU A N 1
ATOM 2860 C CA . LEU A 1 371 ? -8.527 -15.968 26.703 1.00 94.62 371 LEU A CA 1
ATOM 2861 C C . LEU A 1 371 ? -8.850 -17.284 27.429 1.00 94.62 371 LEU A C 1
ATOM 2863 O O . LEU A 1 371 ? -10.003 -17.710 27.436 1.00 94.62 371 LEU A O 1
ATOM 2867 N N . SER A 1 372 ? -7.849 -17.902 28.065 1.00 94.50 372 SER A N 1
ATOM 2868 C CA . SER A 1 372 ? -8.005 -19.172 28.786 1.00 94.50 372 SER A CA 1
ATOM 2869 C C . SER A 1 372 ? -8.675 -19.056 30.160 1.00 94.50 372 SER A C 1
ATOM 2871 O O . SER A 1 372 ? -9.225 -20.044 30.642 1.00 94.50 372 SER A O 1
ATOM 2873 N N . VAL A 1 373 ? -8.621 -17.884 30.806 1.00 95.06 373 VAL A N 1
ATOM 2874 C CA . VAL A 1 373 ? -9.134 -17.700 32.177 1.00 95.06 373 VAL A CA 1
ATOM 2875 C C . VAL A 1 373 ? -10.504 -17.029 32.233 1.00 95.06 373 VAL A C 1
ATOM 2877 O O . VAL A 1 373 ? -11.156 -17.094 33.274 1.00 95.06 373 VAL A O 1
ATOM 2880 N N . VAL A 1 374 ? -10.937 -16.357 31.165 1.00 97.00 374 VAL A N 1
ATOM 2881 C CA . VAL A 1 374 ? -12.274 -15.753 31.096 1.00 97.00 374 VAL A CA 1
ATOM 2882 C C . VAL A 1 374 ? -13.333 -16.846 30.967 1.00 97.00 374 VAL A C 1
ATOM 2884 O O . VAL A 1 374 ? -13.213 -17.764 30.156 1.00 97.00 374 VAL A O 1
ATOM 2887 N N . ASN A 1 375 ? -14.403 -16.732 31.753 1.00 97.44 375 ASN A N 1
ATOM 2888 C CA . ASN A 1 375 ? -15.541 -17.640 31.676 1.00 97.44 375 ASN A CA 1
ATOM 2889 C C . ASN A 1 375 ? -16.554 -17.145 30.635 1.00 97.44 375 ASN A C 1
ATOM 2891 O O . ASN A 1 375 ? -17.490 -16.395 30.925 1.00 97.44 375 ASN A O 1
ATOM 2895 N N . TRP A 1 376 ? -16.328 -17.581 29.402 1.00 96.88 376 TRP A N 1
ATOM 2896 C CA . TRP A 1 376 ? -17.101 -17.226 28.217 1.00 96.88 376 TRP A CA 1
ATOM 2897 C C . TRP A 1 376 ? -18.576 -17.652 28.277 1.00 96.88 376 TRP A C 1
ATOM 2899 O O . TRP A 1 376 ? -19.445 -16.917 27.806 1.00 96.88 376 TRP A O 1
ATOM 2909 N N . ASP A 1 377 ? -18.875 -18.786 28.911 1.00 96.62 377 ASP A N 1
ATOM 2910 C CA . ASP A 1 377 ? -20.250 -19.272 29.063 1.00 96.62 377 ASP A CA 1
ATOM 2911 C C . ASP A 1 377 ? -21.047 -18.364 30.006 1.00 96.62 377 ASP A C 1
ATOM 2913 O O . ASP A 1 377 ? -22.168 -17.955 29.699 1.00 96.62 377 ASP A O 1
ATOM 2917 N N . HIS A 1 378 ? -20.443 -17.969 31.133 1.00 97.56 378 HIS A N 1
ATOM 2918 C CA . HIS A 1 378 ? -21.064 -17.010 32.047 1.00 97.56 378 HIS A CA 1
ATOM 2919 C C . HIS A 1 378 ? -21.230 -15.623 31.421 1.00 97.56 378 HIS A C 1
ATOM 2921 O O . HIS A 1 378 ? -22.211 -14.943 31.728 1.00 97.56 378 HIS A O 1
ATOM 2927 N N . LEU A 1 379 ? -20.325 -15.212 30.527 1.00 97.94 379 LEU A N 1
ATOM 2928 C CA . LEU A 1 379 ? -20.489 -13.978 29.759 1.00 97.94 379 LEU A CA 1
ATOM 2929 C C . LEU A 1 379 ? -21.714 -14.056 28.834 1.00 97.94 379 LEU A C 1
ATOM 2931 O O . LEU A 1 379 ? -22.495 -13.108 28.789 1.00 97.94 379 LEU A O 1
ATOM 2935 N N . CYS A 1 380 ? -21.935 -15.188 28.155 1.00 97.75 380 CYS A N 1
ATOM 2936 C CA . CYS A 1 380 ? -23.126 -15.387 27.321 1.00 97.75 380 CYS A CA 1
ATOM 2937 C C . CYS A 1 380 ? -24.414 -15.373 28.157 1.00 97.75 380 CYS A C 1
ATOM 2939 O O . CYS A 1 380 ? -25.396 -14.746 27.761 1.00 97.75 380 CYS A O 1
ATOM 2941 N N . VAL A 1 381 ? -24.412 -15.996 29.344 1.00 97.75 381 VAL A N 1
ATOM 2942 C CA . VAL A 1 381 ? -25.551 -15.945 30.282 1.00 97.75 381 VAL A CA 1
ATOM 2943 C C . VAL A 1 381 ? -25.842 -14.508 30.718 1.00 97.75 381 VAL A C 1
ATOM 2945 O O . VAL A 1 381 ? -26.998 -14.085 30.698 1.00 97.75 381 VAL A O 1
ATOM 2948 N N . TYR A 1 382 ? -24.805 -13.743 31.072 1.00 98.12 382 TYR A N 1
ATOM 2949 C CA . TYR A 1 382 ? -24.944 -12.336 31.444 1.00 98.12 382 TYR A CA 1
ATOM 2950 C C . TYR A 1 382 ? -25.524 -11.513 30.288 1.00 98.12 382 TYR A C 1
ATOM 2952 O O . TYR A 1 382 ? -26.530 -10.829 30.464 1.00 98.12 382 TYR A O 1
ATOM 2960 N N . ALA A 1 383 ? -24.944 -11.618 29.090 1.00 97.88 383 ALA A N 1
ATOM 2961 C CA . ALA A 1 383 ? -25.407 -10.893 27.908 1.00 97.88 383 ALA A CA 1
ATOM 2962 C C . ALA A 1 383 ? -26.853 -11.257 27.534 1.00 97.88 383 ALA A C 1
ATOM 2964 O O . ALA A 1 383 ? -27.653 -10.376 27.223 1.00 97.88 383 ALA A O 1
ATOM 2965 N N . SER A 1 384 ? -27.215 -12.537 27.644 1.00 97.69 384 SER A N 1
ATOM 2966 C CA . SER A 1 384 ? -28.585 -13.008 27.421 1.00 97.69 384 SER A CA 1
ATOM 2967 C C . SER A 1 384 ? -29.560 -12.369 28.412 1.00 97.69 384 SER A C 1
ATOM 2969 O O . SER A 1 384 ? -30.627 -11.913 28.011 1.00 97.69 384 SER A O 1
ATOM 2971 N N . ALA A 1 385 ? -29.191 -12.261 29.693 1.00 97.38 385 ALA A N 1
ATOM 2972 C CA . ALA A 1 385 ? -30.013 -11.590 30.702 1.00 97.38 385 ALA A CA 1
ATOM 2973 C C . ALA A 1 385 ? -30.208 -10.094 30.398 1.00 97.38 385 ALA A C 1
ATOM 2975 O O . ALA A 1 385 ? -31.331 -9.601 30.498 1.00 97.38 385 ALA A O 1
ATOM 2976 N N . GLN A 1 386 ? -29.153 -9.401 29.952 1.00 97.12 386 GLN A N 1
ATOM 2977 C CA . GLN A 1 386 ? -29.241 -8.000 29.513 1.00 97.12 386 GLN A CA 1
ATOM 2978 C C . GLN A 1 386 ? -30.117 -7.826 28.263 1.00 97.12 386 GLN A C 1
ATOM 2980 O O . GLN A 1 386 ? -30.693 -6.763 28.044 1.00 97.12 386 GLN A O 1
ATOM 2985 N N . ARG A 1 387 ? -30.279 -8.885 27.460 1.00 95.25 387 ARG A N 1
ATOM 2986 C CA . ARG A 1 387 ? -31.108 -8.901 26.252 1.00 95.25 387 ARG A CA 1
ATOM 2987 C C . ARG A 1 387 ? -32.413 -9.681 26.425 1.00 95.25 387 ARG A C 1
ATOM 2989 O O . ARG A 1 387 ? -32.822 -10.439 25.548 1.00 95.25 387 ARG A O 1
ATOM 2996 N N . ASN A 1 388 ? -33.089 -9.487 27.560 1.00 95.62 388 ASN A N 1
ATOM 2997 C CA . ASN A 1 388 ? -34.409 -10.067 27.862 1.00 95.62 388 ASN A CA 1
ATOM 2998 C C . ASN A 1 388 ? -34.471 -11.607 27.776 1.00 95.62 388 ASN A C 1
ATOM 3000 O O . ASN A 1 388 ? -35.509 -12.179 27.445 1.00 95.62 388 ASN A O 1
ATOM 3004 N N . GLY A 1 389 ? -33.364 -12.288 28.070 1.00 95.69 389 GLY A N 1
ATOM 3005 C CA . GLY A 1 389 ? -33.262 -13.747 28.058 1.00 95.69 389 GLY A CA 1
ATOM 3006 C C . GLY A 1 389 ? -33.063 -14.373 26.675 1.00 95.69 389 GLY A C 1
ATOM 3007 O O . GLY A 1 389 ? -33.173 -15.592 26.558 1.00 95.69 389 GLY A O 1
ATOM 3008 N N . ILE A 1 390 ? -32.786 -13.587 25.629 1.00 97.00 390 ILE A N 1
ATOM 3009 C CA . ILE A 1 390 ? -32.449 -14.134 24.308 1.00 97.00 390 ILE A CA 1
ATOM 3010 C C . ILE A 1 390 ? -31.042 -14.726 24.377 1.00 97.00 390 ILE A C 1
ATOM 3012 O O . ILE A 1 390 ? -30.092 -14.019 24.695 1.00 97.00 390 ILE A O 1
ATOM 3016 N N . ASN A 1 391 ? -30.914 -16.017 24.072 1.00 95.75 391 ASN A N 1
ATOM 3017 C CA . ASN A 1 391 ? -29.632 -16.716 24.120 1.00 95.75 391 ASN A CA 1
ATOM 3018 C C . ASN A 1 391 ? -28.656 -16.177 23.066 1.00 95.75 391 ASN A C 1
ATOM 3020 O O . ASN A 1 391 ? -29.068 -15.828 21.957 1.00 95.75 391 ASN A O 1
ATOM 3024 N N . CYS A 1 392 ? -27.362 -16.196 23.382 1.00 96.44 392 CYS A N 1
ATOM 3025 C CA . CYS A 1 392 ? -26.287 -15.919 22.433 1.00 96.44 392 CYS A CA 1
ATOM 3026 C C . CYS A 1 392 ? -25.177 -16.968 22.462 1.00 96.44 392 CYS A C 1
ATOM 3028 O O . CYS A 1 392 ? -25.042 -17.744 23.410 1.00 96.44 392 CYS A O 1
ATOM 3030 N N . VAL A 1 393 ? -24.384 -16.965 21.395 1.00 93.75 393 VAL A N 1
ATOM 3031 C CA . VAL A 1 393 ? -23.156 -17.745 21.243 1.00 93.75 393 VAL A CA 1
ATOM 3032 C C . VAL A 1 393 ? -22.001 -16.827 20.862 1.00 93.75 393 VAL A C 1
ATOM 3034 O O . VAL A 1 393 ? -22.204 -15.746 20.312 1.00 93.75 393 VAL A O 1
ATOM 3037 N N . LEU A 1 394 ? -20.774 -17.262 21.136 1.00 92.88 394 LEU A N 1
ATOM 3038 C CA . LEU A 1 394 ? -19.573 -16.560 20.697 1.00 92.88 394 LEU A CA 1
ATOM 3039 C C . LEU A 1 394 ? -19.183 -16.982 19.284 1.00 92.88 394 LEU A C 1
ATOM 3041 O O . LEU A 1 394 ? -19.055 -18.174 19.001 1.00 92.88 394 LEU A O 1
ATOM 3045 N N . LEU A 1 395 ? -18.904 -16.001 18.433 1.00 88.62 395 LEU A N 1
ATOM 3046 C CA . LEU A 1 395 ? -18.286 -16.242 17.133 1.00 88.62 395 LEU A CA 1
ATOM 3047 C C . LEU A 1 395 ? -16.774 -16.512 17.284 1.00 88.62 395 LEU A C 1
ATOM 3049 O O . LEU A 1 395 ? -16.167 -16.149 18.308 1.00 88.62 395 LEU A O 1
ATOM 3053 N N . PRO A 1 396 ? -16.145 -17.173 16.289 1.00 85.00 396 PRO A N 1
ATOM 3054 C CA . PRO A 1 396 ? -14.725 -17.523 16.349 1.00 85.00 396 PRO A CA 1
ATOM 3055 C C . PRO A 1 396 ? -13.793 -16.306 16.305 1.00 85.00 396 PRO A C 1
ATOM 3057 O O . PRO A 1 396 ? -12.655 -16.411 16.752 1.00 85.00 396 PRO A O 1
ATOM 3060 N N . ASN A 1 397 ? -14.260 -15.162 15.798 1.00 86.56 397 ASN A N 1
ATOM 3061 C CA . ASN A 1 397 ? -13.463 -13.947 15.662 1.00 86.56 397 ASN A CA 1
ATOM 3062 C C . ASN A 1 397 ? -13.001 -13.408 17.027 1.00 86.56 397 ASN A C 1
ATOM 3064 O O . ASN A 1 397 ? -13.769 -13.357 17.999 1.00 86.56 397 ASN A O 1
ATOM 3068 N N . ILE A 1 398 ? -11.735 -12.986 17.082 1.00 88.69 398 ILE A N 1
ATOM 3069 C CA . ILE A 1 398 ? -11.103 -12.391 18.261 1.00 88.69 398 ILE A CA 1
ATOM 3070 C C . ILE A 1 398 ? -10.413 -11.103 17.822 1.00 88.69 398 ILE A C 1
ATOM 3072 O O . ILE A 1 398 ? -9.366 -11.145 17.183 1.00 88.69 398 ILE A O 1
ATOM 3076 N N . GLY A 1 399 ? -10.984 -9.961 18.191 1.00 88.25 399 GLY A N 1
ATOM 3077 C CA . GLY A 1 399 ? -10.285 -8.684 18.087 1.00 88.25 399 GLY A CA 1
ATOM 3078 C C . GLY A 1 399 ? -9.327 -8.512 19.265 1.00 88.25 399 GLY A C 1
ATOM 3079 O O . GLY A 1 399 ? -9.610 -8.952 20.385 1.00 88.25 399 GLY A O 1
ATOM 3080 N N . LEU A 1 400 ? -8.185 -7.871 19.034 1.00 87.88 400 LEU A N 1
ATOM 3081 C CA . LEU A 1 400 ? -7.198 -7.605 20.076 1.00 87.88 400 LEU A CA 1
ATOM 3082 C C . LEU A 1 400 ? -6.613 -6.203 19.896 1.00 87.88 400 LEU A C 1
ATOM 3084 O O . LEU A 1 400 ? -6.165 -5.858 18.813 1.00 87.88 400 LEU A O 1
ATOM 3088 N N . GLY A 1 401 ? -6.573 -5.430 20.977 1.00 83.62 401 GLY A N 1
ATOM 3089 C CA . GLY A 1 401 ? -5.793 -4.200 21.089 1.00 83.62 401 GLY A CA 1
ATOM 3090 C C . GLY A 1 401 ? -4.729 -4.319 22.180 1.00 83.62 401 GLY A C 1
ATOM 3091 O O . GLY A 1 401 ? -4.537 -5.377 22.785 1.00 83.62 401 GLY A O 1
ATOM 3092 N N . TYR A 1 402 ? -4.047 -3.215 22.488 1.00 82.12 402 TYR A N 1
ATOM 3093 C CA . TYR A 1 402 ? -3.041 -3.207 23.557 1.00 82.12 402 TYR A CA 1
ATOM 3094 C C . TYR A 1 402 ? -3.659 -3.462 24.941 1.00 82.12 402 TYR A C 1
ATOM 3096 O O . TYR A 1 402 ? -3.093 -4.181 25.768 1.00 82.12 402 TYR A O 1
ATOM 3104 N N . ASN A 1 403 ? -4.840 -2.893 25.186 1.00 85.00 403 ASN A N 1
ATOM 3105 C CA . ASN A 1 403 ? -5.518 -2.933 26.480 1.00 85.00 403 ASN A CA 1
ATOM 3106 C C . ASN A 1 403 ? -6.744 -3.849 26.525 1.00 85.00 403 ASN A C 1
ATOM 3108 O O . ASN A 1 403 ? -7.169 -4.232 27.616 1.00 85.00 403 ASN A O 1
ATOM 3112 N N . HIS A 1 404 ? -7.308 -4.212 25.374 1.00 90.06 404 HIS A N 1
ATOM 3113 C CA . HIS A 1 404 ? -8.616 -4.857 25.304 1.00 90.06 404 HIS A CA 1
ATOM 3114 C C . HIS A 1 404 ? -8.610 -6.088 24.404 1.00 90.06 404 HIS A C 1
ATOM 3116 O O . HIS A 1 404 ? -7.901 -6.144 23.401 1.00 90.06 404 HIS A O 1
ATOM 3122 N N . MET A 1 405 ? -9.440 -7.062 24.763 1.00 93.25 405 MET A N 1
ATOM 3123 C CA . MET A 1 405 ? -9.822 -8.185 23.914 1.00 93.25 405 MET A CA 1
ATOM 3124 C C . MET A 1 405 ? -11.291 -8.040 23.533 1.00 93.25 405 MET A C 1
ATOM 3126 O O . MET A 1 405 ? -12.125 -7.724 24.378 1.00 93.25 405 MET A O 1
ATOM 3130 N N . VAL A 1 406 ? -11.608 -8.298 22.270 1.00 93.69 406 VAL A N 1
ATOM 3131 C CA . VAL A 1 406 ? -12.937 -8.112 21.693 1.00 93.69 406 VAL A CA 1
ATOM 3132 C C . VAL A 1 406 ? -13.472 -9.450 21.194 1.00 93.69 406 VAL A C 1
ATOM 3134 O O . VAL 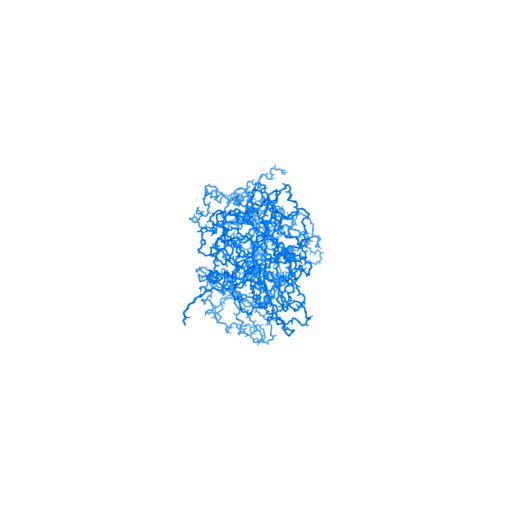A 1 406 ? -12.784 -10.173 20.473 1.00 93.69 406 VAL A O 1
ATOM 3137 N N . ARG A 1 407 ? -14.709 -9.783 21.567 1.00 94.69 407 ARG A N 1
ATOM 3138 C CA . ARG A 1 407 ? -15.431 -10.967 21.085 1.00 94.69 407 ARG A CA 1
ATOM 3139 C C . ARG A 1 407 ? -16.815 -10.593 20.582 1.00 94.69 407 ARG A C 1
ATOM 3141 O O . ARG A 1 407 ? -17.467 -9.726 21.155 1.00 94.69 407 ARG A O 1
ATOM 3148 N N . ILE A 1 408 ? -17.272 -11.291 19.548 1.00 94.50 408 ILE A N 1
ATOM 3149 C CA . ILE A 1 408 ? -18.599 -11.085 18.965 1.00 94.50 408 ILE A CA 1
ATOM 3150 C C . ILE A 1 408 ? -19.571 -12.110 19.551 1.00 94.50 408 ILE A C 1
ATOM 3152 O O . ILE A 1 408 ? -19.305 -13.314 19.524 1.00 94.50 408 ILE A O 1
ATOM 3156 N N . LEU A 1 409 ? -20.685 -11.616 20.080 1.00 96.50 409 LEU A N 1
ATOM 3157 C CA . LEU A 1 409 ? -21.818 -12.381 20.585 1.00 96.50 409 LEU A CA 1
ATOM 3158 C C . LEU A 1 409 ? -22.929 -12.343 19.536 1.00 96.50 409 LEU A C 1
ATOM 3160 O O . LEU A 1 409 ? -23.430 -11.265 19.226 1.00 96.50 409 LEU A O 1
ATOM 3164 N N . GLU A 1 410 ? -23.339 -13.493 19.014 1.00 95.31 410 GLU A N 1
ATOM 3165 C CA . GLU A 1 410 ? -24.478 -13.607 18.100 1.00 95.31 410 GLU A CA 1
ATOM 3166 C C . GLU A 1 410 ? -25.680 -14.191 18.842 1.00 95.31 410 GLU A C 1
ATOM 3168 O O . GLU A 1 410 ? -25.619 -15.290 19.398 1.00 95.31 410 GLU A O 1
ATOM 3173 N N . PHE A 1 411 ? -26.768 -13.427 18.889 1.00 95.44 411 PHE A N 1
ATOM 3174 C CA . PHE A 1 411 ? -28.025 -13.838 19.500 1.00 95.44 411 PHE A CA 1
ATOM 3175 C C . PHE A 1 411 ? -28.843 -14.709 18.545 1.00 95.44 411 PHE A C 1
ATOM 3177 O O . PHE A 1 411 ? -28.685 -14.654 17.327 1.00 95.44 411 PHE A O 1
ATOM 3184 N N . THR A 1 412 ? -29.772 -15.499 19.086 1.00 94.19 412 THR A N 1
ATOM 3185 C CA . THR A 1 412 ? -30.613 -16.406 18.282 1.00 94.19 412 THR A CA 1
ATOM 3186 C C . THR A 1 412 ? -31.522 -15.706 17.266 1.00 94.19 412 THR A C 1
ATOM 3188 O O . THR A 1 412 ? -32.043 -16.367 16.371 1.00 94.19 412 THR A O 1
ATOM 3191 N N . ASP A 1 413 ? -31.720 -14.392 17.379 1.00 90.44 413 ASP A N 1
ATOM 3192 C CA . ASP A 1 413 ? -32.430 -13.548 16.410 1.00 90.44 413 ASP A CA 1
ATOM 3193 C C . ASP A 1 413 ? -31.489 -12.818 15.432 1.00 90.44 413 ASP A C 1
ATOM 3195 O O . ASP A 1 413 ? -31.900 -11.856 14.786 1.00 90.44 413 ASP A O 1
ATOM 3199 N N . ALA A 1 414 ? -30.241 -13.284 15.320 1.00 89.06 414 ALA A N 1
ATOM 3200 C CA . ALA A 1 414 ? -29.182 -12.769 14.451 1.00 89.06 414 ALA A CA 1
ATOM 3201 C C . ALA A 1 414 ? -28.698 -11.342 14.766 1.00 89.06 414 ALA A C 1
ATOM 3203 O O . ALA A 1 414 ? -27.853 -10.807 14.048 1.00 89.06 414 ALA A O 1
ATOM 3204 N N . VAL A 1 415 ? -29.169 -10.724 15.853 1.00 91.19 415 VAL A N 1
ATOM 3205 C CA . VAL A 1 415 ? -28.545 -9.498 16.364 1.00 91.19 415 VAL A CA 1
ATOM 3206 C C . VAL A 1 415 ? -27.177 -9.846 16.937 1.00 91.19 415 VAL A C 1
ATOM 3208 O O . VAL A 1 415 ? -27.005 -10.888 17.569 1.00 91.19 415 VAL A O 1
ATOM 3211 N N . ARG A 1 416 ? -26.197 -8.965 16.734 1.00 94.19 416 ARG A N 1
ATOM 3212 C CA . ARG A 1 416 ? -24.836 -9.142 17.240 1.00 94.19 416 ARG A CA 1
ATOM 3213 C C . ARG A 1 416 ? -24.466 -8.032 18.208 1.00 94.19 416 ARG A C 1
ATOM 3215 O O . ARG A 1 416 ? -24.718 -6.861 17.929 1.00 94.19 416 ARG A O 1
ATOM 3222 N N . TRP A 1 417 ? -23.834 -8.404 19.316 1.00 97.44 417 TRP A N 1
ATOM 3223 C CA . TRP A 1 417 ? -23.170 -7.481 20.238 1.00 97.44 417 TRP A CA 1
ATOM 3224 C C . TRP A 1 417 ? -21.674 -7.760 20.285 1.00 97.44 417 TRP A C 1
ATOM 3226 O O . TRP A 1 417 ? -21.216 -8.873 20.031 1.00 97.44 417 TRP A O 1
ATOM 3236 N N . ILE A 1 418 ? -20.913 -6.744 20.655 1.00 96.00 418 ILE A N 1
ATOM 3237 C CA . ILE A 1 418 ? -19.507 -6.854 21.008 1.00 96.00 418 ILE A CA 1
ATOM 3238 C C . ILE A 1 418 ? -19.383 -6.951 22.522 1.00 96.00 418 ILE A C 1
ATOM 3240 O O . ILE A 1 418 ? -19.957 -6.146 23.250 1.00 96.00 418 ILE A O 1
ATOM 3244 N N . ALA A 1 419 ? -18.585 -7.907 22.987 1.00 97.06 419 ALA A N 1
ATOM 3245 C CA . ALA A 1 419 ? -17.996 -7.884 24.313 1.00 97.06 419 ALA A CA 1
ATOM 3246 C C . ALA A 1 419 ? -16.560 -7.354 24.212 1.00 97.06 419 ALA A C 1
ATOM 3248 O O . ALA A 1 419 ? -15.698 -8.012 23.626 1.00 97.06 419 ALA A O 1
ATOM 3249 N N . ARG A 1 420 ? -16.303 -6.176 24.788 1.00 95.19 420 ARG A N 1
ATOM 3250 C CA . ARG A 1 420 ? -14.972 -5.559 24.908 1.00 95.19 420 ARG A CA 1
ATOM 3251 C C . ARG A 1 420 ? -14.485 -5.737 26.343 1.00 95.19 420 ARG A C 1
ATOM 3253 O O . ARG A 1 420 ? -15.067 -5.183 27.268 1.00 95.19 420 ARG A O 1
ATOM 3260 N N . LEU A 1 421 ? -13.458 -6.559 26.540 1.00 95.31 421 LEU A N 1
ATOM 3261 C CA . LEU A 1 421 ? -12.952 -6.974 27.847 1.00 95.31 421 LEU A CA 1
ATOM 3262 C C . LEU A 1 421 ? -11.578 -6.354 28.113 1.00 95.31 421 LEU A C 1
ATOM 3264 O O . LEU A 1 421 ? -10.701 -6.399 27.250 1.00 95.31 421 LEU A O 1
ATOM 3268 N N . ARG A 1 422 ? -11.357 -5.830 29.322 1.00 91.19 422 ARG A N 1
ATOM 3269 C CA . ARG A 1 422 ? -10.064 -5.253 29.723 1.00 91.19 422 ARG A CA 1
ATOM 3270 C C . ARG A 1 422 ? -9.052 -6.356 30.037 1.00 91.19 422 ARG A C 1
ATOM 3272 O O . ARG A 1 422 ? -9.278 -7.176 30.927 1.00 91.19 422 ARG A O 1
ATOM 3279 N N . LEU A 1 423 ? -7.911 -6.341 29.349 1.00 90.12 423 LEU A N 1
ATOM 3280 C CA . LEU A 1 423 ? -6.788 -7.237 29.622 1.00 90.12 423 LEU A CA 1
ATOM 3281 C C . LEU A 1 423 ? -6.116 -6.873 30.966 1.00 90.12 423 LEU A C 1
ATOM 3283 O O . LEU A 1 423 ? -5.925 -5.687 31.248 1.00 90.12 423 LEU A O 1
ATOM 3287 N N . PRO A 1 424 ? -5.643 -7.849 31.766 1.00 84.00 424 PRO A N 1
ATOM 3288 C CA . PRO A 1 424 ? -4.892 -7.592 32.999 1.00 84.00 424 PRO A CA 1
ATOM 3289 C C . PRO A 1 424 ? -3.648 -6.750 32.717 1.00 84.00 424 PRO A C 1
ATOM 3291 O O . PRO A 1 424 ? -3.003 -6.996 31.703 1.00 84.00 424 PRO A O 1
ATOM 3294 N N . SER A 1 425 ? -3.289 -5.778 33.560 1.00 74.38 425 SER A N 1
ATOM 3295 C CA . SER A 1 425 ? -2.099 -4.946 33.310 1.00 74.38 425 SER A CA 1
ATOM 3296 C C . SER A 1 425 ? -0.810 -5.782 33.249 1.00 74.38 425 SER A C 1
ATOM 3298 O O . SER A 1 425 ? -0.683 -6.815 33.909 1.00 74.38 425 SER A O 1
ATOM 3300 N N . LEU A 1 426 ? 0.158 -5.327 32.448 1.00 64.88 426 LEU A N 1
ATOM 3301 C CA . LEU A 1 426 ? 1.520 -5.874 32.435 1.00 64.88 426 LEU A CA 1
ATOM 3302 C C . LEU A 1 426 ? 2.295 -5.499 33.715 1.00 64.88 426 LEU A C 1
ATOM 3304 O O . LEU A 1 426 ? 3.276 -6.161 34.055 1.00 64.88 426 LEU A O 1
ATOM 3308 N N . THR A 1 427 ? 1.839 -4.472 34.438 1.00 56.22 427 THR A N 1
ATOM 3309 C CA . THR A 1 427 ? 2.416 -3.958 35.685 1.00 56.22 427 THR A CA 1
ATOM 3310 C C . THR A 1 427 ? 1.465 -4.160 36.868 1.00 56.22 427 THR A C 1
ATOM 3312 O O . THR A 1 427 ? 0.246 -4.158 36.737 1.00 56.22 427 THR A O 1
ATOM 3315 N N . ARG A 1 428 ? 2.017 -4.389 38.067 1.00 46.69 428 ARG A N 1
ATOM 3316 C CA . ARG A 1 428 ? 1.262 -4.840 39.257 1.00 46.69 428 ARG A CA 1
ATOM 3317 C C . ARG A 1 428 ? 0.408 -3.757 39.952 1.00 46.69 428 ARG A C 1
ATOM 3319 O O . ARG A 1 428 ? -0.165 -4.070 40.990 1.00 46.69 428 ARG A O 1
ATOM 3326 N N . SER A 1 429 ? 0.342 -2.523 39.440 1.00 50.12 429 SER A N 1
ATOM 3327 C CA . SER A 1 429 ? -0.121 -1.329 40.179 1.00 50.12 429 SER A CA 1
ATOM 3328 C C . SER A 1 429 ? -1.454 -0.694 39.744 1.00 50.12 429 SER A C 1
ATOM 3330 O O . SER A 1 429 ? -1.819 0.322 40.320 1.00 50.12 429 SER A O 1
ATOM 3332 N N . ASP A 1 430 ? -2.199 -1.254 38.786 1.00 53.84 430 ASP A N 1
ATOM 3333 C CA . ASP A 1 430 ? -3.175 -0.452 38.011 1.00 53.84 430 ASP A CA 1
ATOM 3334 C C . ASP A 1 430 ? -4.664 -0.818 38.218 1.00 53.84 430 ASP A C 1
ATOM 3336 O O . ASP A 1 430 ? -5.462 -0.673 37.293 1.00 53.84 430 ASP A O 1
ATOM 3340 N N . SER A 1 431 ? -5.077 -1.353 39.378 1.00 57.47 431 SER A N 1
ATOM 3341 C CA . SER A 1 431 ? -6.475 -1.810 39.544 1.00 57.47 431 SER A CA 1
ATOM 3342 C C . SER A 1 431 ? -7.505 -0.684 39.474 1.00 57.47 431 SER A C 1
ATOM 3344 O O . SER A 1 431 ? -8.536 -0.869 38.833 1.00 57.47 431 SER A O 1
ATOM 3346 N N . ASP A 1 432 ? -7.218 0.450 40.113 1.00 58.69 432 ASP A N 1
ATOM 3347 C CA . ASP A 1 432 ? -8.179 1.548 40.285 1.00 58.69 432 ASP A CA 1
ATOM 3348 C C . ASP A 1 432 ? -8.218 2.439 39.029 1.00 58.69 432 ASP A C 1
ATOM 3350 O O . ASP A 1 432 ? -9.283 2.830 38.557 1.00 58.69 432 ASP A O 1
ATOM 3354 N N . ASP A 1 433 ? -7.058 2.632 38.399 1.00 68.75 433 ASP A N 1
ATOM 3355 C CA . ASP A 1 433 ? -6.865 3.382 37.150 1.00 68.75 433 ASP A CA 1
ATOM 3356 C C . ASP A 1 433 ? -7.611 2.748 35.956 1.00 68.75 433 ASP A C 1
ATOM 3358 O O . ASP A 1 433 ? -8.174 3.440 35.107 1.00 68.75 433 ASP A O 1
ATOM 3362 N N . ALA A 1 434 ? -7.693 1.412 35.909 1.00 72.38 434 ALA A N 1
ATOM 3363 C CA . ALA A 1 434 ? -8.447 0.710 34.870 1.00 72.38 434 ALA A CA 1
ATOM 3364 C C . ALA A 1 434 ? -9.969 0.901 35.002 1.00 72.38 434 ALA A C 1
ATOM 3366 O O . ALA A 1 434 ? -10.659 1.001 33.987 1.00 72.38 434 ALA A O 1
ATOM 3367 N N . THR A 1 435 ? -10.494 0.955 36.232 1.00 80.44 435 THR A N 1
ATOM 3368 C CA . THR A 1 435 ? -11.917 1.224 36.482 1.00 80.44 435 THR A CA 1
ATOM 3369 C C . THR A 1 435 ? -12.273 2.645 36.038 1.00 80.44 435 THR A C 1
ATOM 3371 O O . THR A 1 435 ? -13.242 2.827 35.300 1.00 80.44 435 THR A O 1
ATOM 3374 N N . GLU A 1 436 ? -11.490 3.647 36.452 1.00 79.81 436 GLU A N 1
ATOM 3375 C CA . GLU A 1 436 ? -11.742 5.057 36.117 1.00 79.81 436 GLU A CA 1
ATOM 3376 C C . GLU A 1 436 ? -11.725 5.297 34.602 1.00 79.81 436 GLU A C 1
ATOM 3378 O O . GLU A 1 436 ? -12.627 5.945 34.068 1.00 79.81 436 GLU A O 1
ATOM 3383 N N . SER A 1 437 ? -10.762 4.700 33.895 1.00 81.88 437 SER A N 1
ATOM 3384 C CA . SER A 1 437 ? -10.668 4.765 32.432 1.00 81.88 437 SER A CA 1
ATOM 3385 C C . SER A 1 437 ? -11.906 4.180 31.737 1.00 81.88 437 SER A C 1
ATOM 3387 O O . SER A 1 437 ? -12.484 4.839 30.871 1.00 81.88 437 SER A O 1
ATOM 3389 N N . MET A 1 438 ? -12.386 3.002 32.161 1.00 87.50 438 MET A N 1
ATOM 3390 C CA . MET A 1 438 ? -13.596 2.390 31.588 1.00 87.50 438 MET A CA 1
ATOM 3391 C C . MET A 1 438 ? -14.862 3.219 31.850 1.00 87.50 438 MET A C 1
ATOM 3393 O O . MET A 1 438 ? -15.743 3.298 30.992 1.00 87.50 438 MET A O 1
ATOM 3397 N N . ILE A 1 439 ? -14.969 3.836 33.030 1.00 87.50 439 ILE A N 1
ATOM 3398 C CA . ILE A 1 439 ? -16.093 4.718 33.370 1.00 87.50 439 ILE A CA 1
ATOM 3399 C C . ILE A 1 439 ? -16.053 5.986 32.510 1.00 87.50 439 ILE A C 1
ATOM 3401 O O . ILE A 1 439 ? -17.077 6.362 31.939 1.00 87.50 439 ILE A O 1
ATOM 3405 N N . SER A 1 440 ? -14.882 6.617 32.380 1.00 87.38 440 SER A N 1
ATOM 3406 C CA . SER A 1 440 ? -14.685 7.802 31.535 1.00 87.38 440 SER A CA 1
ATOM 3407 C C . SER A 1 440 ? -15.054 7.520 30.075 1.00 87.38 440 SER A C 1
ATOM 3409 O O . SER A 1 440 ? -15.768 8.307 29.450 1.00 87.38 440 SER A O 1
ATOM 3411 N N . GLU A 1 441 ? -14.648 6.365 29.539 1.00 90.56 441 GLU A N 1
ATOM 3412 C CA . GLU A 1 441 ? -15.003 5.940 28.181 1.00 90.56 441 GLU A CA 1
ATOM 3413 C C . GLU A 1 441 ? -16.518 5.766 28.006 1.00 90.56 441 GLU A C 1
ATOM 3415 O O . GLU A 1 441 ? -17.094 6.272 27.040 1.00 90.56 441 GLU A O 1
ATOM 3420 N N . TYR A 1 442 ? -17.186 5.089 28.947 1.00 91.31 442 TYR A N 1
ATOM 3421 C CA . TYR A 1 442 ? -18.639 4.906 28.909 1.00 91.31 442 TYR A CA 1
ATOM 3422 C C . TYR A 1 442 ? -19.386 6.246 28.919 1.00 91.31 442 TYR A C 1
ATOM 3424 O O . TYR A 1 442 ? -20.288 6.466 28.104 1.00 91.31 442 TYR A O 1
ATOM 3432 N N . ILE A 1 443 ? -19.006 7.153 29.825 1.00 88.94 443 ILE A N 1
ATOM 3433 C CA . ILE A 1 443 ? -19.641 8.469 29.957 1.00 88.94 443 ILE A CA 1
ATOM 3434 C C . ILE A 1 443 ? -19.419 9.289 28.688 1.00 88.94 443 ILE A C 1
ATOM 3436 O O . ILE A 1 443 ? -20.362 9.908 28.191 1.00 88.94 443 ILE A O 1
ATOM 3440 N N . THR A 1 444 ? -18.202 9.268 28.145 1.00 89.31 444 THR A N 1
ATOM 3441 C CA . THR A 1 444 ? -17.866 10.028 26.940 1.00 89.31 444 THR A CA 1
ATOM 3442 C C . THR A 1 444 ? -18.583 9.478 25.713 1.00 89.31 444 THR A C 1
ATOM 3444 O O . THR A 1 444 ? -19.192 10.243 24.971 1.00 89.31 444 THR A O 1
ATOM 3447 N N . THR A 1 445 ? -18.619 8.158 25.536 1.00 90.31 445 THR A N 1
ATOM 3448 C CA . THR A 1 445 ? -19.361 7.530 24.431 1.00 90.31 445 THR A CA 1
ATOM 3449 C C . THR A 1 445 ? -20.853 7.862 24.518 1.00 90.31 445 THR A C 1
ATOM 3451 O O . THR A 1 445 ? -21.461 8.250 23.524 1.00 90.31 445 THR A O 1
ATOM 3454 N N . SER A 1 446 ? -21.435 7.819 25.722 1.00 86.50 446 SER A N 1
ATOM 3455 C CA . SER A 1 446 ? -22.840 8.191 25.959 1.00 86.50 446 SER A CA 1
ATOM 3456 C C . SER A 1 446 ? -23.112 9.678 25.685 1.00 86.50 446 SER A C 1
ATOM 3458 O O . SER A 1 446 ? -24.183 10.054 25.200 1.00 86.50 446 SER A O 1
ATOM 3460 N N . LEU A 1 447 ? -22.153 10.554 25.998 1.00 83.44 447 LEU A N 1
ATOM 3461 C CA . LEU A 1 447 ? -22.206 11.975 25.655 1.00 83.44 447 LEU A CA 1
ATOM 3462 C C . LEU A 1 447 ? -22.230 12.160 24.135 1.00 83.44 447 LEU A C 1
ATOM 3464 O O . LEU A 1 447 ? -23.096 12.872 23.631 1.00 83.44 447 LEU A O 1
ATOM 3468 N N . VAL A 1 448 ? -21.334 11.492 23.409 1.00 85.62 448 VAL A N 1
ATOM 3469 C CA . VAL A 1 448 ? -21.262 11.564 21.944 1.00 85.62 448 VAL A CA 1
ATOM 3470 C C . VAL A 1 448 ? -22.549 11.029 21.309 1.00 85.62 448 VAL A C 1
ATOM 3472 O O . VAL A 1 448 ? -23.139 11.737 20.491 1.00 85.62 448 VAL A O 1
ATOM 3475 N N . GLU A 1 449 ? -23.044 9.864 21.748 1.00 86.62 449 GLU A N 1
ATOM 3476 C CA . GLU A 1 449 ? -24.302 9.263 21.261 1.00 86.62 449 GLU A CA 1
ATOM 3477 C C . GLU A 1 449 ? -25.498 10.209 21.460 1.00 86.62 449 GLU A C 1
ATOM 3479 O O . GLU A 1 449 ? -26.367 10.317 20.598 1.00 86.62 449 GLU A O 1
ATOM 3484 N N . SER A 1 450 ? -25.558 10.909 22.599 1.00 80.50 450 SER A N 1
ATOM 3485 C CA . SER A 1 450 ? -26.716 11.741 22.954 1.00 80.50 450 SER A CA 1
ATOM 3486 C C . SER A 1 450 ? -26.667 13.179 22.436 1.00 80.50 450 SER A C 1
ATOM 3488 O O . SER A 1 450 ? -27.706 13.842 22.421 1.00 80.50 450 SER A O 1
ATOM 3490 N N . THR A 1 451 ? -25.495 13.681 22.036 1.00 76.12 451 THR A N 1
ATOM 3491 C CA . THR A 1 451 ? -25.311 15.102 21.683 1.00 76.12 451 THR A CA 1
ATOM 3492 C C . THR A 1 451 ? -24.832 15.349 20.258 1.00 76.12 451 THR A C 1
ATOM 3494 O O . THR A 1 451 ? -24.855 16.496 19.813 1.00 76.12 451 THR A O 1
ATOM 3497 N N . THR A 1 452 ? -24.428 14.309 19.526 1.00 79.38 452 THR A N 1
ATOM 3498 C CA . THR A 1 452 ? -23.833 14.444 18.190 1.00 79.38 452 THR A CA 1
ATOM 3499 C C . THR A 1 452 ? -24.486 13.510 17.168 1.00 79.38 452 THR A C 1
ATOM 3501 O O . THR A 1 452 ? -25.261 12.624 17.517 1.00 79.38 452 THR A O 1
ATOM 3504 N N . MET A 1 453 ? -24.158 13.704 15.887 1.00 81.94 453 MET A N 1
ATOM 3505 C CA . MET A 1 453 ? -24.482 12.756 14.810 1.00 81.94 453 MET A CA 1
ATOM 3506 C C . MET A 1 453 ? -23.339 11.771 14.525 1.00 81.94 453 MET A C 1
ATOM 3508 O O . MET A 1 453 ? -23.395 11.042 13.536 1.00 81.94 453 MET A O 1
ATOM 3512 N N . ILE A 1 454 ? -22.285 11.770 15.348 1.00 85.94 454 ILE A N 1
ATOM 3513 C CA . ILE A 1 454 ? -21.154 10.865 15.160 1.00 85.94 454 ILE A CA 1
ATOM 3514 C C . ILE A 1 454 ? -21.651 9.445 15.429 1.00 85.94 454 ILE A C 1
ATOM 3516 O O . ILE A 1 454 ? -22.196 9.188 16.506 1.00 85.94 454 ILE A O 1
ATOM 3520 N N . PRO A 1 455 ? -21.482 8.513 14.478 1.00 88.69 455 PRO A N 1
ATOM 3521 C CA . PRO A 1 455 ? -21.881 7.141 14.706 1.00 88.69 455 PRO A CA 1
ATOM 3522 C C . PRO A 1 455 ? -20.964 6.528 15.769 1.00 88.69 455 PRO A C 1
ATOM 3524 O O . PRO A 1 455 ? -19.752 6.448 15.586 1.00 88.69 455 PRO A O 1
ATOM 3527 N N . VAL A 1 456 ? -21.540 6.102 16.887 1.00 92.44 456 VAL A N 1
ATOM 3528 C CA . VAL A 1 456 ? -20.855 5.367 17.957 1.00 92.44 456 VAL A CA 1
ATOM 3529 C C . VAL A 1 456 ? -21.687 4.133 18.312 1.00 92.44 456 VAL A C 1
ATOM 3531 O O . VAL A 1 456 ? -22.916 4.186 18.205 1.00 92.44 456 VAL A O 1
ATOM 3534 N N . PRO A 1 457 ? -21.068 3.005 18.702 1.00 93.75 457 PRO A N 1
ATOM 3535 C CA . PRO A 1 457 ? -21.823 1.826 19.107 1.00 93.75 457 PRO A CA 1
ATOM 3536 C C . PRO A 1 457 ? -22.574 2.106 20.412 1.00 93.75 457 PRO A C 1
ATOM 3538 O O . PRO A 1 457 ? -21.984 2.578 21.387 1.00 93.75 457 PRO A O 1
ATOM 3541 N N . ARG A 1 458 ? -23.870 1.773 20.463 1.00 93.56 458 ARG A N 1
ATOM 3542 C CA . ARG A 1 458 ? -24.634 1.879 21.709 1.00 93.56 458 ARG A CA 1
ATOM 3543 C C . ARG A 1 458 ? -24.089 0.907 22.739 1.00 93.56 458 ARG A C 1
ATOM 3545 O O . ARG A 1 458 ? -23.913 -0.276 22.449 1.00 93.56 458 ARG A O 1
ATOM 3552 N N . ILE A 1 459 ? -23.900 1.386 23.961 1.00 95.12 459 ILE A N 1
ATOM 3553 C CA . ILE A 1 459 ? -23.458 0.567 25.088 1.00 95.12 459 ILE A CA 1
ATOM 3554 C C . ILE A 1 459 ? -24.688 0.010 25.819 1.00 95.12 459 ILE A C 1
ATOM 3556 O O . ILE A 1 459 ? -25.546 0.762 26.275 1.00 95.12 459 ILE A O 1
ATOM 3560 N N . HIS A 1 460 ? -24.773 -1.317 25.933 1.00 95.62 460 HIS A N 1
ATOM 3561 C CA . HIS A 1 460 ? -25.888 -2.038 26.567 1.00 95.62 460 HIS A CA 1
ATOM 3562 C C . HIS A 1 460 ? -25.623 -2.371 28.033 1.00 95.62 460 HIS A C 1
ATOM 3564 O O . HIS A 1 460 ? -26.553 -2.396 28.835 1.00 95.62 460 HIS A O 1
ATOM 3570 N N . ALA A 1 461 ? -24.368 -2.645 28.390 1.00 95.62 461 ALA A N 1
ATOM 3571 C CA . ALA A 1 461 ? -23.967 -2.928 29.765 1.00 95.62 461 ALA A CA 1
ATOM 3572 C C . ALA A 1 461 ? -22.489 -2.599 29.989 1.00 95.62 461 ALA A C 1
ATOM 3574 O O . ALA A 1 461 ? -21.665 -2.773 29.089 1.00 95.62 461 ALA A O 1
ATOM 3575 N N . VAL A 1 462 ? -22.150 -2.182 31.208 1.00 94.44 462 VAL A N 1
ATOM 3576 C CA . VAL A 1 462 ? -20.773 -1.917 31.642 1.00 94.44 462 VAL A CA 1
ATOM 3577 C C . VAL A 1 462 ? -20.550 -2.586 32.988 1.00 94.44 462 VAL A C 1
ATOM 3579 O O . VAL A 1 462 ? -21.287 -2.322 33.933 1.00 94.44 462 VAL A O 1
ATOM 3582 N N . GLU A 1 463 ? -19.505 -3.403 33.076 1.00 95.19 463 GLU A N 1
ATOM 3583 C CA . GLU A 1 463 ? -18.933 -3.882 34.331 1.00 95.19 463 GLU A CA 1
ATOM 3584 C C . GLU A 1 463 ? -17.505 -3.356 34.455 1.00 95.19 463 GLU A C 1
ATOM 3586 O O . GLU A 1 463 ? -16.543 -3.959 33.966 1.00 95.19 463 GLU A O 1
ATOM 3591 N N . SER A 1 464 ? -17.385 -2.181 35.077 1.00 88.69 464 SER A N 1
ATOM 3592 C CA . SER A 1 464 ? -16.107 -1.510 35.338 1.00 88.69 464 SER A CA 1
ATOM 3593 C C . SER A 1 464 ? -15.329 -2.170 36.477 1.00 88.69 464 SER A C 1
ATOM 3595 O O . SER A 1 464 ? -14.102 -2.106 36.510 1.00 88.69 464 SER A O 1
ATOM 3597 N N . GLU A 1 465 ? -16.030 -2.845 37.390 1.00 88.81 465 GLU A N 1
ATOM 3598 C CA . GLU A 1 465 ? -15.430 -3.644 38.452 1.00 88.81 465 GLU A CA 1
ATOM 3599 C C . GLU A 1 465 ? -15.198 -5.090 38.021 1.00 88.81 465 GLU A C 1
ATOM 3601 O O . GLU A 1 465 ? -15.809 -5.616 37.091 1.00 88.81 465 GLU A O 1
ATOM 3606 N N . PHE A 1 466 ? -14.266 -5.758 38.698 1.00 89.19 466 PHE A N 1
ATOM 3607 C CA . PHE A 1 466 ? -13.920 -7.130 38.356 1.00 89.19 466 PHE A CA 1
ATOM 3608 C C . PHE A 1 466 ? -15.077 -8.095 38.651 1.00 89.19 466 PHE A C 1
ATOM 3610 O O . PHE A 1 466 ? -15.418 -8.327 39.812 1.00 89.19 466 PHE A O 1
ATOM 3617 N N . HIS A 1 467 ? -15.638 -8.715 37.609 1.00 93.56 467 HIS A N 1
ATOM 3618 C CA . HIS A 1 467 ? -16.758 -9.636 37.762 1.00 93.56 467 HIS A CA 1
ATOM 3619 C C . HIS A 1 467 ? -16.268 -11.061 38.093 1.00 93.56 467 HIS A C 1
ATOM 3621 O O . HIS A 1 467 ? -15.705 -11.733 37.224 1.00 93.56 467 HIS A O 1
ATOM 3627 N N . PRO A 1 468 ? -16.529 -11.607 39.297 1.00 92.56 468 PRO A N 1
ATOM 3628 C CA . PRO A 1 468 ? -15.883 -12.836 39.773 1.00 92.56 468 PRO A CA 1
ATOM 3629 C C . PRO A 1 468 ? -16.265 -14.099 38.990 1.00 92.56 468 PRO A C 1
ATOM 3631 O O . PRO A 1 468 ? -15.441 -14.995 38.848 1.00 92.56 468 PRO A O 1
ATOM 3634 N N . LEU A 1 469 ? -17.493 -14.188 38.460 1.00 95.06 469 LEU A N 1
ATOM 3635 C CA . LEU A 1 469 ? -17.920 -15.368 37.686 1.00 95.06 469 LEU A CA 1
ATOM 3636 C C . LEU A 1 469 ? -17.399 -15.371 36.245 1.00 95.06 469 LEU A C 1
ATOM 3638 O O . LEU A 1 469 ? -17.217 -16.442 35.679 1.00 95.06 469 LEU A O 1
ATOM 3642 N N . ILE A 1 470 ? -17.190 -14.187 35.664 1.00 96.31 470 ILE A N 1
ATOM 3643 C CA . ILE A 1 470 ? -16.733 -13.998 34.276 1.00 96.31 470 ILE A CA 1
ATOM 3644 C C . ILE A 1 470 ? -15.204 -13.890 34.244 1.00 96.31 470 ILE A C 1
ATOM 3646 O O . ILE A 1 470 ? -14.583 -14.233 33.243 1.00 96.31 470 ILE A O 1
ATOM 3650 N N . ASN A 1 471 ? -14.602 -13.495 35.370 1.00 94.56 471 ASN A N 1
ATOM 3651 C CA . ASN A 1 471 ? -13.170 -13.308 35.563 1.00 94.56 471 ASN A CA 1
ATOM 3652 C C . ASN A 1 471 ? -12.598 -12.148 34.721 1.00 94.56 471 ASN A C 1
ATOM 3654 O O . ASN A 1 471 ? -11.459 -12.206 34.260 1.00 94.56 471 ASN A O 1
ATOM 3658 N N . ALA A 1 472 ? -13.395 -11.094 34.504 1.00 93.81 472 ALA A N 1
ATOM 3659 C CA . ALA A 1 472 ? -13.010 -9.923 33.718 1.00 93.81 472 ALA A CA 1
ATOM 3660 C C . ALA A 1 472 ? -13.825 -8.668 34.071 1.00 93.81 472 ALA A C 1
ATOM 3662 O O . ALA A 1 472 ? -14.900 -8.759 34.664 1.00 93.81 472 ALA A O 1
ATOM 3663 N N . ARG A 1 473 ? -13.305 -7.511 33.646 1.00 93.81 473 ARG A N 1
ATOM 3664 C CA . ARG A 1 473 ? -14.056 -6.259 33.449 1.00 93.81 473 ARG A CA 1
ATOM 3665 C C . ARG A 1 473 ? -14.438 -6.162 31.980 1.00 93.81 473 ARG A C 1
ATOM 3667 O O . ARG A 1 473 ? -13.615 -6.527 31.131 1.00 93.81 473 ARG A O 1
ATOM 3674 N N . PHE A 1 474 ? -15.639 -5.696 31.666 1.00 95.38 474 PHE A N 1
ATOM 3675 C CA . PHE A 1 474 ? -16.107 -5.691 30.283 1.00 95.38 474 PHE A CA 1
ATOM 3676 C C . PHE A 1 474 ? -17.201 -4.664 30.001 1.00 95.38 474 PHE A C 1
ATOM 3678 O O . PHE A 1 474 ? -17.859 -4.149 30.899 1.00 95.38 474 PHE A O 1
ATOM 3685 N N . MET A 1 475 ? -17.407 -4.413 28.715 1.00 96.38 475 MET A N 1
ATOM 3686 C CA . MET A 1 475 ? -18.496 -3.620 28.171 1.00 96.38 475 MET A CA 1
ATOM 3687 C C . MET A 1 475 ? -19.192 -4.417 27.067 1.00 96.38 475 MET A C 1
ATOM 3689 O O . MET A 1 475 ? -18.522 -5.049 26.245 1.00 96.38 475 MET A O 1
ATOM 3693 N N . LEU A 1 476 ? -20.525 -4.405 27.063 1.00 97.56 476 LEU A N 1
ATOM 3694 C CA . LEU A 1 476 ? -21.351 -4.957 25.990 1.00 97.56 476 LEU A CA 1
ATOM 3695 C C . LEU A 1 476 ? -21.905 -3.809 25.154 1.00 97.56 476 LEU A C 1
ATOM 3697 O O . LEU A 1 476 ? -22.500 -2.888 25.710 1.00 97.56 476 LEU A O 1
ATOM 3701 N N . MET A 1 477 ? -21.732 -3.864 23.839 1.00 96.56 477 MET A N 1
ATOM 3702 C CA . MET A 1 477 ? -22.132 -2.786 22.929 1.00 96.56 477 MET A CA 1
ATOM 3703 C C . MET A 1 477 ? -22.617 -3.321 21.580 1.00 96.56 477 MET A C 1
ATOM 3705 O O . MET A 1 477 ? -22.452 -4.505 21.288 1.00 96.56 477 MET A O 1
ATOM 3709 N N . ASP A 1 478 ? -23.228 -2.465 20.765 1.00 95.00 478 ASP A N 1
ATOM 3710 C CA . ASP A 1 478 ? -23.598 -2.804 19.390 1.00 95.00 478 ASP A CA 1
ATOM 3711 C C . ASP A 1 478 ? -22.395 -3.318 18.590 1.00 95.00 478 ASP A C 1
ATOM 3713 O O . ASP A 1 478 ? -21.265 -2.851 18.737 1.00 95.00 478 ASP A O 1
ATOM 3717 N N . CYS A 1 479 ? -22.652 -4.295 17.723 1.00 92.75 479 CYS A N 1
ATOM 3718 C CA . CYS A 1 479 ? -21.668 -4.785 16.772 1.00 92.75 479 CYS A CA 1
ATOM 3719 C C . CYS A 1 479 ? -21.856 -4.079 15.429 1.00 92.75 479 CYS A C 1
ATOM 3721 O O . CYS A 1 479 ? -22.850 -4.304 14.740 1.00 92.75 479 CYS A O 1
ATOM 3723 N N . LEU A 1 480 ? -20.900 -3.222 15.071 1.00 91.75 480 LEU A N 1
ATOM 3724 C CA . LEU A 1 480 ? -20.853 -2.569 13.766 1.00 91.75 480 LEU A CA 1
ATOM 3725 C C . LEU A 1 480 ? -20.155 -3.508 12.778 1.00 91.75 480 LEU A C 1
ATOM 3727 O O . LEU A 1 480 ? -19.000 -3.870 12.992 1.00 91.75 480 LEU A O 1
ATOM 3731 N N . GLU A 1 481 ? -20.866 -3.933 11.731 1.00 87.31 481 GLU A N 1
ATOM 3732 C CA . GLU A 1 481 ? -20.378 -4.902 10.740 1.00 87.31 481 GLU A CA 1
ATOM 3733 C C . GLU A 1 481 ? -19.383 -4.254 9.771 1.00 87.31 481 GLU A C 1
ATOM 3735 O O . GLU A 1 481 ? -19.719 -3.883 8.651 1.00 87.31 481 GLU A O 1
ATOM 3740 N N . GLY A 1 482 ? -18.152 -4.089 10.244 1.00 88.50 482 GLY A N 1
ATOM 3741 C CA . GLY A 1 482 ? -17.044 -3.528 9.487 1.00 88.50 482 GLY A CA 1
ATOM 3742 C C . GLY A 1 482 ? -15.705 -3.795 10.162 1.00 88.50 482 GLY A C 1
ATOM 3743 O O . GLY A 1 482 ? -15.611 -4.579 11.110 1.00 88.50 482 GLY A O 1
ATOM 3744 N N . ASN A 1 483 ? -14.662 -3.136 9.667 1.00 87.94 483 ASN A N 1
ATOM 3745 C CA . ASN A 1 483 ? -13.283 -3.371 10.088 1.00 87.94 483 ASN A CA 1
ATOM 3746 C C . ASN A 1 483 ? -12.573 -2.051 10.407 1.00 87.94 483 ASN A C 1
ATOM 3748 O O . ASN A 1 483 ? -12.875 -1.018 9.812 1.00 87.94 483 ASN A O 1
ATOM 3752 N N . VAL A 1 484 ? -11.632 -2.087 11.352 1.00 87.62 484 VAL A N 1
ATOM 3753 C CA . VAL A 1 484 ? -10.768 -0.941 11.681 1.00 87.62 484 VAL A CA 1
ATOM 3754 C C . VAL A 1 484 ? -9.475 -0.989 10.880 1.00 87.62 484 VAL A C 1
ATOM 3756 O O . VAL A 1 484 ? -9.040 -2.056 10.453 1.00 87.62 484 VAL A O 1
ATOM 3759 N N . GLY A 1 485 ? -8.798 0.151 10.746 1.00 80.56 485 GLY A N 1
ATOM 3760 C CA . GLY A 1 485 ? -7.531 0.283 10.025 1.00 80.56 485 GLY A CA 1
ATOM 3761 C C . GLY A 1 485 ? -6.474 -0.763 10.391 1.00 80.56 485 GLY A C 1
ATOM 3762 O O . GLY A 1 485 ? -5.760 -1.233 9.510 1.00 80.56 485 GLY A O 1
ATOM 3763 N N . MET A 1 486 ? -6.420 -1.193 11.656 1.00 76.69 486 MET A N 1
ATOM 3764 C CA . MET A 1 486 ? -5.476 -2.218 12.119 1.00 76.69 486 MET A CA 1
ATOM 3765 C C . MET A 1 486 ? -5.685 -3.579 11.434 1.00 76.69 486 MET A C 1
ATOM 3767 O O . MET A 1 486 ? -4.709 -4.235 11.085 1.00 76.69 486 MET A O 1
ATOM 3771 N N . ASP A 1 487 ? -6.936 -3.968 11.171 1.00 76.56 487 ASP A N 1
ATOM 3772 C CA . ASP A 1 487 ? -7.285 -5.193 10.430 1.00 76.56 487 ASP A CA 1
ATOM 3773 C C . ASP A 1 487 ? -7.176 -5.008 8.898 1.00 76.56 487 ASP A C 1
ATOM 3775 O O . ASP A 1 487 ? -7.296 -5.959 8.118 1.00 76.56 487 ASP A O 1
ATOM 3779 N N . LEU A 1 488 ? -6.959 -3.766 8.453 1.00 78.25 488 LEU A N 1
ATOM 3780 C CA . LEU A 1 488 ? -6.884 -3.354 7.049 1.00 78.25 488 LEU A CA 1
ATOM 3781 C C . LEU A 1 488 ? -5.468 -2.926 6.631 1.00 78.25 488 LEU A C 1
ATOM 3783 O O . LEU A 1 488 ? -5.297 -2.241 5.627 1.00 78.25 488 LEU A O 1
ATOM 3787 N N . GLY A 1 489 ? -4.444 -3.315 7.397 1.00 75.38 489 GLY A N 1
ATOM 3788 C CA . GLY A 1 489 ? -3.043 -3.028 7.069 1.00 75.38 489 GLY A CA 1
ATOM 3789 C C . GLY A 1 489 ? -2.632 -1.567 7.266 1.00 75.38 489 GLY A C 1
ATOM 3790 O O . GLY A 1 489 ? -1.598 -1.156 6.750 1.00 75.38 489 GLY A O 1
ATOM 3791 N N . MET A 1 490 ? -3.419 -0.785 8.012 1.00 78.50 490 MET A N 1
ATOM 3792 C CA . MET A 1 490 ? -3.176 0.633 8.311 1.00 78.50 490 MET A CA 1
ATOM 3793 C C . MET A 1 490 ? -3.049 1.522 7.060 1.00 78.50 490 MET A C 1
ATOM 3795 O O . MET A 1 490 ? -2.361 2.544 7.068 1.00 78.50 490 MET A O 1
ATOM 3799 N N . GLN A 1 491 ? -3.722 1.135 5.973 1.00 78.81 491 GLN A N 1
ATOM 3800 C CA . GLN A 1 491 ? -3.735 1.873 4.714 1.00 78.81 491 GLN A CA 1
ATOM 3801 C C . GLN A 1 491 ? -5.166 2.128 4.235 1.00 78.81 491 GLN A C 1
ATOM 3803 O O . GLN A 1 491 ? -6.064 1.295 4.376 1.00 78.81 491 GLN A O 1
ATOM 3808 N N . VAL A 1 492 ? -5.367 3.311 3.653 1.00 83.94 492 VAL A N 1
ATOM 3809 C CA . VAL A 1 492 ? -6.610 3.686 2.972 1.00 83.94 492 VAL A CA 1
ATOM 3810 C C . VAL A 1 492 ? -6.342 3.635 1.465 1.00 83.94 492 VAL A C 1
ATOM 3812 O O . VAL A 1 492 ? -5.495 4.406 0.996 1.00 83.94 492 VAL A O 1
ATOM 3815 N N . PRO A 1 493 ? -7.027 2.762 0.704 1.00 82.62 493 PRO A N 1
ATOM 3816 C CA . PRO A 1 493 ? -6.882 2.664 -0.739 1.00 82.62 493 PRO A CA 1
ATOM 3817 C C . PRO A 1 493 ? -7.155 4.006 -1.410 1.00 82.62 493 PRO A C 1
ATOM 3819 O O . PRO A 1 493 ? -8.049 4.758 -1.012 1.00 82.62 493 PRO A O 1
ATOM 3822 N N . SER A 1 494 ? -6.353 4.316 -2.423 1.00 82.62 494 SER A N 1
ATOM 3823 C CA . SER A 1 494 ? -6.330 5.616 -3.095 1.00 82.62 494 SER A CA 1
ATOM 3824 C C . SER A 1 494 ? -7.696 6.076 -3.617 1.00 82.62 494 SER A C 1
ATOM 3826 O O . SER A 1 494 ? -8.040 7.251 -3.505 1.00 82.62 494 SER A O 1
ATOM 3828 N N . GLU A 1 495 ? -8.501 5.141 -4.111 1.00 83.56 495 GLU A N 1
ATOM 3829 C CA . GLU A 1 495 ? -9.850 5.325 -4.634 1.00 83.56 495 GLU A CA 1
ATOM 3830 C C . GLU A 1 495 ? -10.851 5.759 -3.554 1.00 83.56 495 GLU A C 1
ATOM 3832 O O . GLU A 1 495 ? -11.823 6.451 -3.856 1.00 83.56 495 GLU A O 1
ATOM 3837 N N . HIS A 1 496 ? -10.584 5.415 -2.292 1.00 88.25 496 HIS A N 1
ATOM 3838 C CA . HIS A 1 496 ? -11.444 5.716 -1.151 1.00 88.25 496 HIS A CA 1
ATOM 3839 C C . HIS A 1 496 ? -10.957 6.905 -0.317 1.00 88.25 496 HIS A C 1
ATOM 3841 O O . HIS A 1 496 ? -11.738 7.460 0.458 1.00 88.25 496 HIS A O 1
ATOM 3847 N N . LYS A 1 497 ? -9.697 7.343 -0.470 1.00 89.00 497 LYS A N 1
ATOM 3848 C CA . LYS A 1 497 ? -9.099 8.414 0.351 1.00 89.00 497 LYS A CA 1
ATOM 3849 C C . LYS A 1 497 ? -9.951 9.679 0.396 1.00 89.00 497 LYS A C 1
ATOM 3851 O O . LYS A 1 497 ? -10.242 10.181 1.475 1.00 89.00 497 LYS A O 1
ATOM 3856 N N . ALA A 1 498 ? -10.397 10.179 -0.756 1.00 88.62 498 ALA A N 1
ATOM 3857 C CA . ALA A 1 498 ? -11.153 11.429 -0.817 1.00 88.62 498 ALA A CA 1
ATOM 3858 C C . ALA A 1 498 ? -12.508 11.348 -0.086 1.00 88.62 498 ALA A C 1
ATOM 3860 O O . ALA A 1 498 ? -12.861 12.266 0.657 1.00 88.62 498 ALA A O 1
ATOM 3861 N N . SER A 1 499 ? -13.265 10.260 -0.272 1.00 91.44 499 SER A N 1
ATOM 3862 C CA . SER A 1 499 ? -14.546 10.057 0.418 1.00 91.44 499 SER A CA 1
ATOM 3863 C C . SER A 1 499 ? -14.347 9.812 1.911 1.00 91.44 499 SER A C 1
ATOM 3865 O O . SER A 1 499 ? -15.036 10.426 2.725 1.00 91.44 499 SER A O 1
ATOM 3867 N N . PHE A 1 500 ? -13.359 8.994 2.273 1.00 93.38 500 PHE A N 1
ATOM 3868 C CA . PHE A 1 500 ? -13.033 8.688 3.661 1.00 93.38 500 PHE A CA 1
ATOM 3869 C C . PHE A 1 500 ? -12.581 9.939 4.430 1.00 93.38 500 PHE A C 1
ATOM 3871 O O . PHE A 1 500 ? -13.100 10.230 5.506 1.00 93.38 500 PHE A O 1
ATOM 3878 N N . PHE A 1 501 ? -11.689 10.750 3.854 1.00 94.81 501 PHE A N 1
ATOM 3879 C CA . PHE A 1 501 ? -11.243 12.015 4.448 1.00 94.81 501 PHE A CA 1
ATOM 3880 C C . PHE A 1 501 ? -12.378 13.030 4.599 1.00 94.81 501 PHE A C 1
ATOM 3882 O O . PHE A 1 501 ? -12.396 13.770 5.581 1.00 94.81 501 PHE A O 1
ATOM 3889 N N . ALA A 1 502 ? -13.352 13.045 3.687 1.00 92.12 502 ALA A N 1
ATOM 3890 C CA . ALA A 1 502 ? -14.537 13.885 3.833 1.00 92.12 502 ALA A CA 1
ATOM 3891 C C . ALA A 1 502 ? -15.429 13.449 5.008 1.00 92.12 502 ALA A C 1
ATOM 3893 O O . ALA A 1 502 ? -15.939 14.303 5.732 1.00 92.12 502 ALA A O 1
ATOM 3894 N N . GLU A 1 503 ? -15.612 12.146 5.233 1.00 92.88 503 GLU A N 1
ATOM 3895 C CA . GLU A 1 503 ? -16.346 11.645 6.404 1.00 92.88 503 GLU A CA 1
ATOM 3896 C C . GLU A 1 503 ? -15.581 11.897 7.709 1.00 92.88 503 GLU A C 1
ATOM 3898 O O . GLU A 1 503 ? -16.172 12.381 8.676 1.00 92.88 503 GLU A O 1
ATOM 3903 N N . MET A 1 504 ? -14.259 11.694 7.717 1.00 92.75 504 MET A N 1
ATOM 3904 C CA . MET A 1 504 ? -13.407 12.060 8.852 1.00 92.75 504 MET A CA 1
ATOM 3905 C C . MET A 1 504 ? -13.497 13.552 9.185 1.00 92.75 504 MET A C 1
ATOM 3907 O O . MET A 1 504 ? -13.640 13.903 10.352 1.00 92.75 504 MET A O 1
ATOM 3911 N N . ALA A 1 505 ? -13.460 14.427 8.176 1.00 92.25 505 ALA A N 1
ATOM 3912 C CA . ALA A 1 505 ? -13.594 15.868 8.362 1.00 92.25 505 ALA A CA 1
ATOM 3913 C C . ALA A 1 505 ? -14.947 16.237 8.990 1.00 92.25 505 ALA A C 1
ATOM 3915 O O . ALA A 1 505 ? -14.995 17.061 9.902 1.00 92.25 505 ALA A O 1
ATOM 3916 N N . ARG A 1 506 ? -16.041 15.586 8.566 1.00 90.38 506 ARG A N 1
ATOM 3917 C CA . ARG A 1 506 ? -17.360 15.769 9.194 1.00 90.38 506 ARG A CA 1
ATOM 3918 C C . ARG A 1 506 ? -17.361 15.346 10.650 1.00 90.38 506 ARG A C 1
ATOM 3920 O O . ARG A 1 506 ? -17.883 16.086 11.472 1.00 90.38 506 ARG A O 1
ATOM 3927 N N . ILE A 1 507 ? -16.768 14.203 10.985 1.00 89.00 507 ILE A N 1
ATOM 3928 C CA . ILE A 1 507 ? -16.663 13.739 12.376 1.00 89.00 507 ILE A CA 1
ATOM 3929 C C . ILE A 1 507 ? -15.860 14.741 13.213 1.00 89.00 507 ILE A C 1
ATOM 3931 O O . ILE A 1 507 ? -16.321 15.146 14.277 1.00 89.00 507 ILE A O 1
ATOM 3935 N N . HIS A 1 508 ? -14.720 15.196 12.687 1.00 87.06 508 HIS A N 1
ATOM 3936 C CA . HIS A 1 508 ? -13.836 16.159 13.339 1.00 87.06 508 HIS A CA 1
ATOM 3937 C C . HIS A 1 508 ? -14.525 17.507 13.607 1.00 87.06 508 HIS A C 1
ATOM 3939 O O . HIS A 1 508 ? -14.322 18.110 14.654 1.00 87.06 508 HIS A O 1
ATOM 3945 N N . ILE A 1 509 ? -15.395 17.959 12.700 1.00 80.69 509 ILE A N 1
ATOM 3946 C CA . ILE A 1 509 ? -16.197 19.181 12.877 1.00 80.69 509 ILE A CA 1
ATOM 3947 C C . ILE A 1 509 ? -17.438 18.933 13.746 1.00 80.69 509 ILE A C 1
ATOM 3949 O O . ILE A 1 509 ? -17.865 19.817 14.479 1.00 80.69 509 ILE A O 1
ATOM 3953 N N . THR A 1 510 ? -18.030 17.736 13.719 1.00 65.44 510 THR A N 1
ATOM 3954 C CA . THR A 1 510 ? -19.245 17.431 14.499 1.00 65.44 510 THR A CA 1
ATOM 3955 C C . THR A 1 510 ? -18.956 17.390 16.004 1.00 65.44 510 THR A C 1
ATOM 3957 O O . THR A 1 510 ? -19.810 17.764 16.808 1.00 65.44 510 THR A O 1
ATOM 3960 N N . THR A 1 511 ? -17.732 17.029 16.407 1.00 52.62 511 THR A N 1
ATOM 3961 C CA . THR A 1 511 ? -17.244 17.229 17.786 1.00 52.62 511 THR A CA 1
ATOM 3962 C C . THR A 1 511 ? -17.100 18.706 18.170 1.00 52.62 511 THR A C 1
ATOM 3964 O O . THR A 1 511 ? -16.934 19.022 19.349 1.00 52.62 511 THR A O 1
ATOM 3967 N N . ASP A 1 512 ? -17.198 19.611 17.191 1.00 51.50 512 ASP A N 1
ATOM 3968 C CA . ASP A 1 512 ? -16.989 21.046 17.330 1.00 51.50 512 ASP A CA 1
ATOM 3969 C C . ASP A 1 512 ? -18.272 21.898 17.360 1.00 51.50 512 ASP A C 1
ATOM 3971 O O . ASP A 1 512 ? -18.196 23.124 17.400 1.00 51.50 512 ASP A O 1
ATOM 3975 N N . CYS A 1 513 ? -19.469 21.303 17.307 1.00 45.22 513 CYS A N 1
ATOM 3976 C CA . CYS A 1 513 ? -20.685 22.061 16.995 1.00 45.22 513 CYS A CA 1
ATOM 3977 C C . CYS A 1 513 ? -21.086 23.122 18.048 1.00 45.22 513 CYS A C 1
ATOM 3979 O O . CYS A 1 513 ? -21.898 22.870 18.940 1.00 45.22 513 CYS A O 1
ATOM 3981 N N . GLU A 1 514 ? -20.667 24.371 17.828 1.00 47.03 514 GLU A N 1
ATOM 3982 C CA . GLU A 1 514 ? -21.361 25.576 18.311 1.00 47.03 514 GLU A CA 1
ATOM 3983 C C . GLU A 1 514 ? -22.492 26.056 17.378 1.00 47.03 514 GLU A C 1
ATOM 3985 O O . GLU A 1 514 ? -23.197 27.021 17.682 1.00 47.03 514 GLU A O 1
ATOM 3990 N N . VAL A 1 515 ? -22.791 25.363 16.278 1.00 41.38 515 VAL A N 1
ATOM 3991 C CA . VAL A 1 515 ? -23.864 25.799 15.373 1.00 41.38 515 VAL A CA 1
ATOM 3992 C C . VAL A 1 515 ? -25.207 25.197 15.797 1.00 41.38 515 VAL A C 1
ATOM 3994 O O . VAL A 1 515 ? -25.532 24.054 15.523 1.00 41.38 515 VAL A O 1
ATOM 3997 N N . PHE A 1 516 ? -25.969 25.948 16.597 1.00 40.91 516 PHE A N 1
ATOM 3998 C CA . PHE A 1 516 ? -27.394 26.253 16.364 1.00 40.91 516 PHE A CA 1
ATOM 3999 C C . PHE A 1 516 ? -27.925 27.038 17.566 1.00 40.91 516 PHE A C 1
ATOM 4001 O O . PHE A 1 516 ? -28.461 26.476 18.521 1.00 40.91 516 PHE A O 1
ATOM 4008 N N . ALA A 1 517 ? -27.828 28.360 17.509 1.00 37.81 517 ALA A N 1
ATOM 4009 C CA . ALA A 1 517 ? -28.695 29.227 18.288 1.00 37.81 517 ALA A CA 1
ATOM 4010 C C . ALA A 1 517 ? -30.174 28.919 17.953 1.00 37.81 517 ALA A C 1
ATOM 4012 O O . ALA A 1 517 ? -30.686 29.408 16.949 1.00 37.81 517 ALA A O 1
ATOM 4013 N N . ARG A 1 518 ? -30.824 28.059 18.757 1.00 37.69 518 ARG A N 1
ATOM 4014 C CA . ARG A 1 518 ? -32.274 27.956 19.063 1.00 37.69 518 ARG A CA 1
ATOM 4015 C C . ARG A 1 518 ? -32.583 26.602 19.718 1.00 37.69 518 ARG A C 1
ATOM 4017 O O . ARG A 1 518 ? -32.981 25.657 19.052 1.00 37.69 518 ARG A O 1
ATOM 4024 N N . ILE A 1 519 ? -32.380 26.585 21.034 1.00 32.69 519 ILE A N 1
ATOM 4025 C CA . ILE A 1 519 ? -32.983 25.805 22.138 1.00 32.69 519 ILE A CA 1
ATOM 4026 C C . ILE A 1 519 ? -31.868 25.668 23.190 1.00 32.69 519 ILE A C 1
ATOM 4028 O O . ILE A 1 519 ? -30.723 25.368 22.866 1.00 32.69 519 ILE A O 1
ATOM 4032 N N . GLU A 1 520 ? -32.187 26.067 24.415 1.00 38.25 520 GLU A N 1
ATOM 4033 C CA . GLU A 1 520 ? -31.255 26.528 25.444 1.00 38.25 520 GLU A CA 1
ATOM 4034 C C . GLU A 1 520 ? -30.214 25.501 25.955 1.00 38.25 520 GLU A C 1
ATOM 4036 O O . GLU A 1 520 ? -30.528 24.351 26.242 1.00 38.25 520 GLU A O 1
ATOM 4041 N N . LEU A 1 521 ? -28.984 26.008 26.156 1.00 38.97 521 LEU A N 1
ATOM 4042 C CA . LEU A 1 521 ? -28.016 25.695 27.230 1.00 38.97 521 LEU A CA 1
ATOM 4043 C C . LEU A 1 521 ? -27.246 24.351 27.313 1.00 38.97 521 LEU A C 1
ATOM 4045 O O . LEU A 1 521 ? -26.626 24.112 28.344 1.00 38.97 521 LEU A O 1
ATOM 4049 N N . SER A 1 522 ? -27.127 23.512 26.276 1.00 41.69 522 SER A N 1
ATOM 4050 C CA . SER A 1 522 ? -26.154 22.385 26.344 1.00 41.69 522 SER A CA 1
ATOM 4051 C C . SER A 1 522 ? -25.622 21.885 24.994 1.00 41.69 522 SER A C 1
ATOM 4053 O O . SER A 1 522 ? -26.002 20.831 24.498 1.00 41.69 522 SER A O 1
ATOM 4055 N N . LYS A 1 523 ? -24.698 22.634 24.388 1.00 51.97 523 LYS A N 1
ATOM 4056 C CA . LYS A 1 523 ? -23.944 22.201 23.197 1.00 51.97 523 LYS A CA 1
ATOM 4057 C C . LYS A 1 523 ? -22.503 21.987 23.622 1.00 51.97 523 LYS A C 1
ATOM 4059 O O . LYS A 1 523 ? -21.943 22.884 24.240 1.00 51.97 523 LYS A O 1
ATOM 4064 N N . THR A 1 524 ? -21.975 20.787 23.407 1.00 57.38 524 THR A N 1
ATOM 4065 C CA . THR A 1 524 ? -20.844 20.170 24.120 1.00 57.38 524 THR A CA 1
ATOM 4066 C C . THR A 1 524 ? -19.518 20.924 23.979 1.00 57.38 524 THR A C 1
ATOM 4068 O O . THR A 1 524 ? -18.595 20.519 23.283 1.00 57.38 524 THR A O 1
ATOM 4071 N N . ARG A 1 525 ? -19.424 22.035 24.694 1.00 69.06 525 ARG A N 1
ATOM 4072 C CA . ARG A 1 525 ? -18.220 22.791 24.982 1.00 69.06 525 ARG A CA 1
ATOM 4073 C C . ARG A 1 525 ? -18.056 22.801 26.485 1.00 69.06 525 ARG A C 1
ATOM 4075 O O . ARG A 1 525 ? -18.989 23.130 27.219 1.00 69.06 525 ARG A O 1
ATOM 4082 N N . LEU A 1 526 ? -16.897 22.366 26.946 1.00 80.81 526 LEU A N 1
ATOM 4083 C CA . LEU A 1 526 ? -16.688 22.058 28.351 1.00 80.81 526 LEU A CA 1
ATOM 4084 C C . LEU A 1 526 ? -15.938 23.219 29.014 1.00 80.81 526 LEU A C 1
ATOM 4086 O O . LEU A 1 526 ? -15.024 23.782 28.413 1.00 80.81 526 LEU A O 1
ATOM 4090 N N . PRO A 1 527 ? -16.323 23.637 30.230 1.00 85.56 527 PRO A N 1
ATOM 4091 C CA . PRO A 1 527 ? -15.792 24.856 30.843 1.00 85.56 527 PRO A CA 1
ATOM 4092 C C . PRO A 1 527 ? -14.316 24.752 31.249 1.00 85.56 527 PRO A C 1
ATOM 4094 O O . PRO A 1 527 ? -13.704 25.764 31.579 1.00 85.56 527 PRO A O 1
ATOM 4097 N N . MET A 1 528 ? -13.759 23.541 31.277 1.00 91.94 528 MET A N 1
ATOM 4098 C CA . MET A 1 528 ? -12.382 23.261 31.670 1.00 91.94 528 MET A CA 1
ATOM 4099 C C . MET A 1 528 ? -11.798 22.170 30.769 1.00 91.94 528 MET A C 1
ATOM 4101 O O . MET A 1 528 ? -12.539 21.334 30.256 1.00 91.94 528 MET A O 1
ATOM 4105 N N . ILE A 1 529 ? -10.478 22.165 30.608 1.00 94.25 529 ILE A N 1
ATOM 4106 C CA . ILE A 1 529 ? -9.716 21.099 29.948 1.00 94.25 529 ILE A CA 1
ATOM 4107 C C . ILE A 1 529 ? -9.558 19.939 30.933 1.00 94.25 529 ILE A C 1
ATOM 4109 O O . ILE A 1 529 ? -9.120 20.149 32.067 1.00 94.25 529 ILE A O 1
ATOM 4113 N N . GLY A 1 530 ? -9.909 18.722 30.523 1.00 93.38 530 GLY A N 1
ATOM 4114 C CA . GLY A 1 530 ? -9.869 17.550 31.399 1.00 93.38 530 GLY A CA 1
ATOM 4115 C C . GLY A 1 530 ? -10.687 16.358 30.903 1.00 93.38 530 GLY A C 1
ATOM 4116 O O . GLY A 1 530 ? -11.442 16.461 29.934 1.00 93.38 530 GLY A O 1
ATOM 4117 N N . THR A 1 531 ? -10.534 15.223 31.585 1.00 91.88 531 THR A N 1
ATOM 4118 C CA . THR A 1 531 ? -11.282 13.971 31.347 1.00 91.88 531 THR A CA 1
ATOM 4119 C C . THR A 1 531 ? -12.748 14.109 31.750 1.00 91.88 531 THR A C 1
ATOM 4121 O O . THR A 1 531 ? -13.090 14.969 32.560 1.00 91.88 531 THR A O 1
ATOM 4124 N N . ILE A 1 532 ? -13.640 13.282 31.198 1.00 88.56 532 ILE A N 1
ATOM 4125 C CA . ILE A 1 532 ? -15.081 13.365 31.483 1.00 88.56 532 ILE A CA 1
ATOM 4126 C C . ILE A 1 532 ? -15.458 12.338 32.551 1.00 88.56 532 ILE A C 1
ATOM 4128 O O . ILE A 1 532 ? -15.740 11.180 32.258 1.00 88.56 532 ILE A O 1
ATOM 4132 N N . ASN A 1 533 ? -15.509 12.776 33.807 1.00 85.88 533 ASN A N 1
ATOM 4133 C CA . ASN A 1 533 ? -15.639 11.866 34.951 1.00 85.88 533 ASN A CA 1
ATOM 4134 C C . ASN A 1 533 ? -17.084 11.658 35.421 1.00 85.88 533 ASN A C 1
ATOM 4136 O O . ASN A 1 533 ? -17.345 10.814 36.276 1.00 85.88 533 ASN A O 1
ATOM 4140 N N . GLY A 1 534 ? -18.038 12.446 34.924 1.00 83.25 534 GLY A N 1
ATOM 4141 C CA . GLY A 1 534 ? -19.406 12.390 35.427 1.00 83.25 534 GLY A CA 1
ATOM 4142 C C . GLY A 1 534 ? -20.365 13.353 34.753 1.00 83.25 534 GLY A C 1
ATOM 4143 O O . GLY A 1 534 ? -19.988 14.165 33.907 1.00 83.25 534 GLY A O 1
ATOM 4144 N N . LYS A 1 535 ? -21.624 13.275 35.184 1.00 80.81 535 LYS A N 1
ATOM 4145 C CA . LYS A 1 535 ? -22.704 14.181 34.793 1.00 80.81 535 LYS A CA 1
ATOM 4146 C C . LYS A 1 535 ? -23.418 14.674 36.051 1.00 80.81 535 LYS A C 1
ATOM 4148 O O . LYS A 1 535 ? -23.795 13.873 36.905 1.00 80.81 535 LYS A O 1
ATOM 4153 N N . ASN A 1 536 ? -23.580 15.984 36.170 1.00 78.38 536 ASN A N 1
ATOM 4154 C CA . ASN A 1 536 ? -24.367 16.621 37.217 1.00 78.38 536 ASN A CA 1
ATOM 4155 C C . ASN A 1 536 ? -25.863 16.322 37.031 1.00 78.38 536 ASN A C 1
ATOM 4157 O O . ASN A 1 536 ? -26.318 15.927 35.954 1.00 78.38 536 ASN A O 1
ATOM 4161 N N . SER A 1 537 ? -26.655 16.557 38.079 1.00 78.31 537 SER A N 1
ATOM 4162 C CA . SER A 1 537 ? -28.113 16.372 38.050 1.00 78.31 537 SER A CA 1
ATOM 4163 C C . SER A 1 537 ? -28.836 17.299 37.065 1.00 78.31 537 SER A C 1
ATOM 4165 O O . SER A 1 537 ? -29.930 16.967 36.616 1.00 78.31 537 SER A O 1
ATOM 4167 N N . ASP A 1 538 ? -28.232 18.437 36.717 1.00 75.31 538 ASP A N 1
ATOM 4168 C CA . ASP A 1 538 ? -28.722 19.383 35.705 1.00 75.31 538 ASP A CA 1
ATOM 4169 C C . ASP A 1 538 ? -28.366 18.976 34.263 1.00 75.31 538 ASP A C 1
ATOM 4171 O O . ASP A 1 538 ? -28.778 19.628 33.307 1.00 75.31 538 ASP A O 1
ATOM 4175 N N . GLY A 1 539 ? -27.619 17.883 34.101 1.00 71.44 539 GLY A N 1
ATOM 4176 C CA . GLY A 1 539 ? -27.200 17.348 32.817 1.00 71.44 539 GLY A CA 1
ATOM 4177 C C . GLY A 1 539 ? -25.876 17.899 32.282 1.00 71.44 539 GLY A C 1
ATOM 4178 O O . GLY A 1 539 ? -25.448 17.458 31.215 1.00 71.44 539 GLY A O 1
ATOM 4179 N N . THR A 1 540 ? -25.205 18.799 33.004 1.00 75.50 540 THR A N 1
ATOM 4180 C CA . THR A 1 540 ? -23.858 19.274 32.653 1.00 75.50 540 THR A CA 1
ATOM 4181 C C . THR A 1 540 ? -22.794 18.219 32.966 1.00 75.50 540 THR A C 1
ATOM 4183 O O . THR A 1 540 ? -22.951 17.413 33.882 1.00 75.50 540 THR A O 1
ATOM 4186 N N . PHE A 1 541 ? -21.703 18.192 32.202 1.00 81.12 541 PHE A N 1
ATOM 4187 C CA . PHE A 1 541 ? -20.623 17.217 32.385 1.00 81.12 541 PHE A CA 1
ATOM 4188 C C . PHE A 1 541 ? -19.552 17.735 33.343 1.00 81.12 541 PHE A C 1
ATOM 4190 O O . PHE A 1 541 ? -19.245 18.927 33.356 1.00 81.12 541 PHE A O 1
ATOM 4197 N N . ILE A 1 542 ? -18.969 16.825 34.120 1.00 86.38 542 ILE A N 1
ATOM 4198 C CA . ILE A 1 542 ? -17.941 17.108 35.123 1.00 86.38 542 ILE A CA 1
ATOM 4199 C C . ILE A 1 542 ? -16.576 16.772 34.526 1.00 86.38 542 ILE A C 1
ATOM 4201 O O . ILE A 1 542 ? -16.330 15.615 34.178 1.00 86.38 542 ILE A O 1
ATOM 4205 N N . GLN A 1 543 ? -15.691 17.769 34.435 1.00 90.25 543 GLN A N 1
ATOM 4206 C CA . GLN A 1 543 ? -14.311 17.558 33.999 1.00 90.25 543 GLN A CA 1
ATOM 4207 C C . GLN A 1 543 ? -13.417 17.224 35.191 1.00 90.25 543 GLN A C 1
ATOM 4209 O O . GLN A 1 543 ? -13.506 17.864 36.242 1.00 90.25 543 GLN A O 1
ATOM 4214 N N . GLY A 1 544 ? -12.567 16.219 35.019 1.00 90.62 544 GLY A N 1
ATOM 4215 C CA . GLY A 1 544 ? -11.624 15.733 36.013 1.00 90.62 544 GLY A CA 1
ATOM 4216 C C . GLY A 1 544 ? -10.160 15.896 35.600 1.00 90.62 544 GLY A C 1
ATOM 4217 O O . GLY A 1 544 ? -9.859 16.416 34.521 1.00 90.62 544 GLY A O 1
ATOM 4218 N N . PRO A 1 545 ? -9.234 15.474 36.477 1.00 91.81 545 PRO A N 1
ATOM 4219 C CA . PRO A 1 545 ? -7.809 15.484 36.184 1.00 91.81 545 PRO A CA 1
ATOM 4220 C C . PRO A 1 545 ? -7.461 14.499 35.065 1.00 91.81 545 PRO A C 1
ATOM 4222 O O . PRO A 1 545 ? -8.012 13.403 34.968 1.00 91.81 545 PRO A O 1
ATOM 4225 N N . MET A 1 546 ? -6.479 14.876 34.256 1.00 89.31 546 MET A N 1
ATOM 4226 C CA . MET A 1 546 ? -5.876 14.030 33.238 1.00 89.31 546 MET A CA 1
ATOM 4227 C C . MET A 1 546 ? -4.721 13.219 33.824 1.00 89.31 546 MET A C 1
ATOM 4229 O O . MET A 1 546 ? -3.966 13.680 34.689 1.00 89.31 546 MET A O 1
ATOM 4233 N N . ARG A 1 547 ? -4.554 11.998 33.315 1.00 83.31 547 ARG A N 1
ATOM 4234 C CA . ARG A 1 547 ? -3.495 11.086 33.747 1.00 83.31 547 ARG A CA 1
ATOM 4235 C C . ARG A 1 547 ? -2.115 11.697 33.496 1.00 83.31 547 ARG A C 1
ATOM 4237 O O . ARG A 1 547 ? -1.821 12.169 32.406 1.00 83.31 547 ARG A O 1
ATOM 4244 N N . GLY A 1 548 ? -1.257 11.666 34.514 1.00 85.06 548 GLY A N 1
ATOM 4245 C CA . GLY A 1 548 ? 0.142 12.098 34.423 1.00 85.06 548 GLY A CA 1
ATOM 4246 C C . GLY A 1 548 ? 0.372 13.610 34.497 1.00 85.06 548 GLY A C 1
ATOM 4247 O O . GLY A 1 548 ? 1.409 14.004 35.017 1.00 85.06 548 GLY A O 1
ATOM 4248 N N . ILE A 1 549 ? -0.578 14.441 34.056 1.00 90.75 549 ILE A N 1
ATOM 4249 C CA . ILE A 1 549 ? -0.415 15.908 34.005 1.00 90.75 549 ILE A CA 1
ATOM 4250 C C . ILE A 1 549 ? -1.301 16.677 35.003 1.00 90.75 549 ILE A C 1
ATOM 4252 O O . ILE A 1 549 ? -1.015 17.833 35.301 1.00 90.75 549 ILE A O 1
ATOM 4256 N N . GLY A 1 550 ? -2.352 16.060 35.560 1.00 91.75 550 GLY A N 1
ATOM 4257 C CA . GLY A 1 550 ? -3.248 16.693 36.538 1.00 91.75 550 GLY A CA 1
ATOM 4258 C C . GLY A 1 550 ? -4.409 17.472 35.907 1.00 91.75 550 GLY A C 1
ATOM 4259 O O . GLY A 1 550 ? -4.915 17.092 34.855 1.00 91.75 550 GLY A O 1
ATOM 4260 N N . GLY A 1 551 ? -4.879 18.530 36.573 1.00 92.31 551 GLY A N 1
ATOM 4261 C CA . GLY A 1 551 ? -6.051 19.319 36.162 1.00 92.31 551 GLY A CA 1
ATOM 4262 C C . GLY A 1 551 ? -7.302 19.052 37.021 1.00 92.31 551 GLY A C 1
ATOM 4263 O O . GLY A 1 551 ? -7.169 18.534 38.135 1.00 92.31 551 GLY A O 1
ATOM 4264 N N . PRO A 1 552 ? -8.517 19.396 36.547 1.00 94.69 552 PRO A N 1
ATOM 4265 C CA . PRO A 1 552 ? -8.819 20.032 35.257 1.00 94.69 552 PRO A CA 1
ATOM 4266 C C . PRO A 1 552 ? -8.277 21.473 35.174 1.00 94.69 552 PRO A C 1
ATOM 4268 O O . PRO A 1 552 ? -8.082 22.122 36.202 1.00 94.69 552 PRO A O 1
ATOM 4271 N N . PHE A 1 553 ? -8.039 21.976 33.962 1.00 96.06 553 PHE A N 1
ATOM 4272 C CA . PHE A 1 553 ? -7.430 23.293 33.719 1.00 96.06 553 PHE A CA 1
ATOM 4273 C C . PHE A 1 553 ? -8.451 24.307 33.210 1.00 96.06 553 PHE A C 1
ATOM 4275 O O . PHE A 1 553 ? -9.350 23.970 32.441 1.00 96.06 553 PHE A O 1
ATOM 4282 N N . ARG A 1 554 ? -8.319 25.569 33.622 1.00 94.19 554 ARG A N 1
ATOM 4283 C CA . ARG A 1 554 ? -9.217 26.652 33.189 1.00 94.19 554 ARG A CA 1
ATOM 4284 C C . ARG A 1 554 ? -8.776 27.287 31.879 1.00 94.19 554 ARG A C 1
ATOM 4286 O O . ARG A 1 554 ? -9.613 27.860 31.187 1.00 94.19 554 ARG A O 1
ATOM 4293 N N . THR A 1 555 ? -7.486 27.204 31.562 1.00 95.44 555 THR A N 1
ATOM 4294 C CA . THR A 1 555 ? -6.909 27.799 30.354 1.00 95.44 555 THR A CA 1
ATOM 4295 C C . THR A 1 555 ? -6.030 26.813 29.593 1.00 95.44 555 THR A C 1
ATOM 4297 O O . THR A 1 555 ? -5.464 25.885 30.176 1.00 95.44 555 THR A O 1
ATOM 4300 N N . ALA A 1 556 ? -5.889 27.020 28.283 1.00 95.44 556 ALA A N 1
ATOM 4301 C CA . ALA A 1 556 ? -4.978 26.237 27.449 1.00 95.44 556 ALA A CA 1
ATOM 4302 C C . ALA A 1 556 ? -3.512 26.409 27.881 1.00 95.44 556 ALA A C 1
ATOM 4304 O O . ALA A 1 556 ? -2.760 25.437 27.905 1.00 95.44 556 ALA A O 1
ATOM 4305 N N . GLY A 1 557 ? -3.117 27.617 28.295 1.00 95.88 557 GLY A N 1
ATOM 4306 C CA . GLY A 1 557 ? -1.787 27.888 28.838 1.00 95.88 557 GLY A CA 1
ATOM 4307 C C . GLY A 1 557 ? -1.466 27.042 30.073 1.00 95.88 557 GLY A C 1
ATOM 4308 O O . GLY A 1 557 ? -0.397 26.437 30.125 1.00 95.88 557 GLY A O 1
ATOM 4309 N N . GLU A 1 558 ? -2.398 26.924 31.030 1.00 96.38 558 GLU A N 1
ATOM 4310 C CA . GLU A 1 558 ? -2.247 26.035 32.196 1.00 96.38 558 GLU A CA 1
ATOM 4311 C C . GLU A 1 558 ? -2.023 24.576 31.774 1.00 96.38 558 GLU A C 1
ATOM 4313 O O . GLU A 1 558 ? -1.141 23.908 32.315 1.00 96.38 558 GLU A O 1
ATOM 4318 N N . TYR A 1 559 ? -2.777 24.097 30.781 1.00 96.62 559 TYR A N 1
ATOM 4319 C CA . TYR A 1 559 ? -2.612 22.749 30.237 1.00 96.62 559 TYR A CA 1
ATOM 4320 C C . TYR A 1 559 ? -1.233 22.549 29.594 1.00 96.62 559 TYR A C 1
ATOM 4322 O O . TYR A 1 559 ? -0.543 21.584 29.922 1.00 96.62 559 TYR A O 1
ATOM 4330 N N . PHE A 1 560 ? -0.794 23.456 28.715 1.00 97.06 560 PHE A N 1
ATOM 4331 C CA . PHE A 1 560 ? 0.508 23.340 28.049 1.00 97.06 560 PHE A CA 1
ATOM 4332 C C . PHE A 1 560 ? 1.673 23.436 29.042 1.00 97.06 560 PHE A C 1
ATOM 4334 O O . PHE A 1 560 ? 2.667 22.721 28.898 1.00 97.06 560 PHE A O 1
ATOM 4341 N N . HIS A 1 561 ? 1.538 24.264 30.082 1.00 95.94 561 HIS A N 1
ATOM 4342 C CA . HIS A 1 561 ? 2.487 24.313 31.192 1.00 95.94 561 HIS A CA 1
ATOM 4343 C C . HIS A 1 561 ? 2.555 22.981 31.938 1.00 95.94 561 HIS A C 1
ATOM 4345 O O . HIS A 1 561 ? 3.647 22.433 32.103 1.00 95.94 561 HIS A O 1
ATOM 4351 N N . ALA A 1 562 ? 1.404 22.443 32.345 1.00 96.31 562 ALA A N 1
ATOM 4352 C CA . ALA A 1 562 ? 1.332 21.176 33.062 1.00 96.31 562 ALA A CA 1
ATOM 4353 C C . ALA A 1 562 ? 1.861 20.006 32.219 1.00 96.31 562 ALA A C 1
ATOM 4355 O O . ALA A 1 562 ? 2.572 19.145 32.740 1.00 96.31 562 ALA A O 1
ATOM 4356 N N . TRP A 1 563 ? 1.585 19.996 30.912 1.00 96.25 563 TRP A N 1
ATOM 4357 C CA . TRP A 1 563 ? 2.162 19.029 29.983 1.00 96.25 563 TRP A CA 1
ATOM 4358 C C . TRP A 1 563 ? 3.693 19.127 29.965 1.00 96.25 563 TRP A C 1
ATOM 4360 O O . TRP A 1 563 ? 4.371 18.137 30.229 1.00 96.25 563 TRP A O 1
ATOM 4370 N N . ALA A 1 564 ? 4.255 20.324 29.776 1.00 95.81 564 ALA A N 1
ATOM 4371 C CA . ALA A 1 564 ? 5.706 20.528 29.733 1.00 95.81 564 ALA A CA 1
ATOM 4372 C C . ALA A 1 564 ? 6.421 20.232 31.069 1.00 95.81 564 ALA A C 1
ATOM 4374 O O . ALA A 1 564 ? 7.630 20.007 31.100 1.00 95.81 564 ALA A O 1
ATOM 4375 N N . GLU A 1 565 ? 5.719 20.275 32.202 1.00 95.00 565 GLU A N 1
ATOM 4376 C CA . GLU A 1 565 ? 6.258 19.886 33.514 1.00 95.00 565 GLU A CA 1
ATOM 4377 C C . GLU A 1 565 ? 6.324 18.372 33.726 1.00 95.00 565 GLU A C 1
ATOM 4379 O O . GLU A 1 565 ? 7.211 17.896 34.435 1.00 95.00 565 GLU A O 1
ATOM 4384 N N . ASN A 1 566 ? 5.406 17.620 33.118 1.00 94.56 566 ASN A N 1
ATOM 4385 C CA . ASN A 1 566 ? 5.203 16.208 33.438 1.00 94.56 566 ASN A CA 1
ATOM 4386 C C . ASN A 1 566 ? 5.564 15.249 32.295 1.00 94.56 566 ASN A C 1
ATOM 4388 O O . ASN A 1 566 ? 5.816 14.067 32.557 1.00 94.56 566 ASN A O 1
ATOM 4392 N N . ALA A 1 567 ? 5.610 15.734 31.051 1.00 93.44 567 ALA A N 1
ATOM 4393 C CA . ALA A 1 567 ? 5.947 14.937 29.881 1.00 93.44 567 ALA A CA 1
ATOM 4394 C C . ALA A 1 567 ? 7.347 14.319 30.002 1.00 93.44 567 ALA A C 1
ATOM 4396 O O . ALA A 1 567 ? 8.283 14.892 30.566 1.00 93.44 567 ALA A O 1
ATOM 4397 N N . LYS A 1 568 ? 7.497 13.115 29.449 1.00 92.44 568 LYS A N 1
ATOM 4398 C CA . LYS A 1 568 ? 8.765 12.382 29.410 1.00 92.44 568 LYS A CA 1
ATOM 4399 C C . LYS A 1 568 ? 9.001 11.880 28.002 1.00 92.44 568 LYS A C 1
ATOM 4401 O O . LYS A 1 568 ? 8.069 11.439 27.340 1.00 92.44 568 LYS A O 1
ATOM 4406 N N . PHE A 1 569 ? 10.258 11.917 27.576 1.00 92.94 569 PHE A N 1
ATOM 4407 C CA . PHE A 1 569 ? 10.627 11.351 26.290 1.00 92.94 569 PHE A CA 1
ATOM 4408 C C . PHE A 1 569 ? 10.414 9.835 26.312 1.00 92.94 569 PHE A C 1
ATOM 4410 O O . PHE A 1 569 ? 10.885 9.163 27.232 1.00 92.94 569 PHE A O 1
ATOM 4417 N N . GLY A 1 570 ? 9.709 9.304 25.312 1.00 88.31 570 GLY A N 1
ATOM 4418 C CA . GLY A 1 570 ? 9.262 7.905 25.294 1.00 88.31 570 GLY A CA 1
ATOM 4419 C C . GLY A 1 570 ? 10.361 6.851 25.152 1.00 88.31 570 GLY A C 1
ATOM 4420 O O . GLY A 1 570 ? 10.108 5.668 25.369 1.00 88.31 570 GLY A O 1
ATOM 4421 N N . MET A 1 571 ? 11.584 7.253 24.795 1.00 87.06 571 MET A N 1
ATOM 4422 C CA . MET A 1 571 ? 12.712 6.345 24.576 1.00 87.06 571 MET A CA 1
ATOM 4423 C C . MET A 1 571 ? 13.682 6.347 25.762 1.00 87.06 571 MET A C 1
ATOM 4425 O O . MET A 1 571 ? 14.021 7.399 26.309 1.00 87.06 571 MET A O 1
ATOM 4429 N N . ASP A 1 572 ? 14.187 5.162 26.119 1.00 83.94 572 ASP A N 1
ATOM 4430 C CA . ASP A 1 572 ? 15.223 5.017 27.144 1.00 83.94 572 ASP A CA 1
ATOM 4431 C C . ASP A 1 572 ? 16.511 5.765 26.764 1.00 83.94 572 ASP A C 1
ATOM 4433 O O . ASP A 1 572 ? 16.962 5.731 25.615 1.00 83.94 572 ASP A O 1
ATOM 4437 N N . LYS A 1 573 ? 17.147 6.396 27.758 1.00 77.06 573 LYS A N 1
ATOM 4438 C CA . LYS A 1 573 ? 18.356 7.207 27.554 1.00 77.06 573 LYS A CA 1
ATOM 4439 C C . LYS A 1 573 ? 19.514 6.424 26.930 1.00 77.06 573 LYS A C 1
ATOM 4441 O O . LYS A 1 573 ? 20.299 7.021 26.202 1.00 77.06 573 LYS A O 1
ATOM 4446 N N . ASN A 1 574 ? 19.632 5.121 27.194 1.00 74.94 574 ASN A N 1
ATOM 4447 C CA . ASN A 1 574 ? 20.726 4.313 26.652 1.00 74.94 574 ASN A CA 1
ATOM 4448 C C . ASN A 1 574 ? 20.509 3.963 25.172 1.00 74.94 574 ASN A C 1
ATOM 4450 O O . ASN A 1 574 ? 21.477 3.869 24.430 1.00 74.94 574 ASN A O 1
ATOM 4454 N N . LEU A 1 575 ? 19.253 3.821 24.732 1.00 80.75 575 LEU A N 1
ATOM 4455 C CA . LEU A 1 575 ? 18.891 3.535 23.333 1.00 80.75 575 LEU A CA 1
ATOM 4456 C C . LEU A 1 575 ? 18.896 4.790 22.444 1.00 80.75 575 LEU A C 1
ATOM 4458 O O . LEU A 1 575 ? 18.951 4.698 21.216 1.00 80.75 575 LEU A O 1
ATOM 4462 N N . MET A 1 576 ? 18.840 5.968 23.067 1.00 81.19 576 MET A N 1
ATOM 4463 C CA . MET A 1 576 ? 18.769 7.256 22.382 1.00 81.19 576 MET A CA 1
ATOM 4464 C C . MET A 1 576 ? 20.012 7.537 21.532 1.00 81.19 576 MET A C 1
ATOM 4466 O O . MET A 1 576 ? 19.878 7.980 20.395 1.00 81.19 576 MET A O 1
ATOM 4470 N N . HIS A 1 577 ? 21.212 7.256 22.051 1.00 80.69 577 HIS A N 1
ATOM 4471 C CA . HIS A 1 577 ? 22.458 7.564 21.345 1.00 80.69 577 HIS A CA 1
ATOM 4472 C C . HIS A 1 577 ? 22.607 6.743 20.057 1.00 80.69 577 HIS A C 1
ATOM 4474 O O . HIS A 1 577 ? 22.944 7.295 19.011 1.00 80.69 577 HIS A O 1
ATOM 4480 N N . ASP A 1 578 ? 22.287 5.449 20.115 1.00 80.12 578 ASP A N 1
ATOM 4481 C CA . ASP A 1 578 ? 22.330 4.560 18.950 1.00 80.12 578 ASP A CA 1
ATOM 4482 C C . ASP A 1 578 ? 21.299 4.976 17.892 1.00 80.12 578 ASP A C 1
ATOM 4484 O O . ASP A 1 578 ? 21.601 5.009 16.701 1.00 80.12 578 ASP A O 1
ATOM 4488 N N . SER A 1 579 ? 20.100 5.376 18.330 1.00 81.81 579 SER A N 1
ATOM 4489 C CA . SER A 1 579 ? 19.009 5.791 17.438 1.00 81.81 579 SER A CA 1
ATOM 4490 C C . SER A 1 579 ? 19.270 7.127 16.727 1.00 81.81 579 SER A C 1
ATOM 4492 O O . SER A 1 579 ? 18.708 7.367 15.662 1.00 81.81 579 SER A O 1
ATOM 4494 N N . CYS A 1 580 ? 20.105 8.005 17.294 1.00 83.69 580 CYS A N 1
ATOM 4495 C CA . CYS A 1 580 ? 20.449 9.301 16.692 1.00 83.69 580 CYS A CA 1
ATOM 4496 C C . CYS A 1 580 ? 21.627 9.224 15.701 1.00 83.69 580 CYS A C 1
ATOM 4498 O O . CYS A 1 580 ? 21.858 10.173 14.945 1.00 83.69 580 CYS A O 1
ATOM 4500 N N . GLY A 1 581 ? 22.390 8.125 15.706 1.00 85.38 581 GLY A N 1
ATOM 4501 C CA . GLY A 1 581 ? 23.539 7.927 14.822 1.00 85.38 581 GLY A CA 1
ATOM 4502 C C . GLY A 1 581 ? 24.566 9.065 14.903 1.00 85.38 581 GLY A C 1
ATOM 4503 O O . GLY A 1 581 ? 24.919 9.538 15.982 1.00 85.38 581 GLY A O 1
ATOM 4504 N N . SER A 1 582 ? 25.040 9.535 13.745 1.00 86.81 582 SER A N 1
ATOM 4505 C CA . SER A 1 582 ? 26.037 10.613 13.642 1.00 86.81 582 SER A CA 1
ATOM 4506 C C . SER A 1 582 ? 25.543 11.994 14.088 1.00 86.81 582 SER A C 1
ATOM 4508 O O . SER A 1 582 ? 26.355 12.904 14.206 1.00 86.81 582 SER A O 1
ATOM 4510 N N . TYR A 1 583 ? 24.239 12.163 14.326 1.00 88.50 583 TYR A N 1
ATOM 4511 C CA . TYR A 1 583 ? 23.626 13.440 14.713 1.00 88.50 583 TYR A CA 1
ATOM 4512 C C . TYR A 1 583 ? 23.301 13.519 16.209 1.00 88.50 583 TYR A C 1
ATOM 4514 O O . TYR A 1 583 ? 22.647 14.465 16.650 1.00 88.50 583 TYR A O 1
ATOM 4522 N N . ALA A 1 584 ? 23.748 12.542 17.005 1.00 88.81 584 ALA A N 1
ATOM 4523 C CA . ALA A 1 584 ? 23.499 12.483 18.445 1.00 88.81 584 ALA A CA 1
ATOM 4524 C C . ALA A 1 584 ? 23.885 13.782 19.176 1.00 88.81 584 ALA A C 1
ATOM 4526 O O . ALA A 1 584 ? 23.104 14.271 19.994 1.00 88.81 584 ALA A O 1
ATOM 4527 N N . ASP A 1 585 ? 25.024 14.384 18.820 1.00 90.12 585 ASP A N 1
ATOM 4528 C CA . ASP A 1 585 ? 25.528 15.621 19.435 1.00 90.12 585 ASP A CA 1
ATOM 4529 C C . ASP A 1 585 ? 24.639 16.851 19.171 1.00 90.12 585 ASP A C 1
ATOM 4531 O O . ASP A 1 585 ? 24.706 17.827 19.915 1.00 90.12 585 ASP A O 1
ATOM 4535 N N . GLU A 1 586 ? 23.778 16.811 18.151 1.00 90.88 586 GLU A N 1
ATOM 4536 C CA . GLU A 1 586 ? 22.801 17.867 17.865 1.00 90.88 586 GLU A CA 1
ATOM 4537 C C . GLU A 1 586 ? 21.406 17.530 18.406 1.00 90.88 586 GLU A C 1
ATOM 4539 O O . GLU A 1 586 ? 20.742 18.374 19.013 1.00 90.88 586 GLU A O 1
ATOM 4544 N N . ILE A 1 587 ? 20.954 16.291 18.192 1.00 92.81 587 ILE A N 1
ATOM 4545 C CA . ILE A 1 587 ? 19.595 15.845 18.516 1.00 92.81 587 ILE A CA 1
ATOM 4546 C C . ILE A 1 587 ? 19.397 15.735 20.030 1.00 92.81 587 ILE A C 1
ATOM 4548 O O . ILE A 1 587 ? 18.390 16.210 20.554 1.00 92.81 587 ILE A O 1
ATOM 4552 N N . ILE A 1 588 ? 20.354 15.150 20.759 1.00 91.88 588 ILE A N 1
ATOM 4553 C CA . ILE A 1 588 ? 20.207 14.900 22.200 1.00 91.88 588 ILE A CA 1
ATOM 4554 C C . ILE A 1 588 ? 20.068 16.213 22.991 1.00 91.88 588 ILE A C 1
ATOM 4556 O O . ILE A 1 588 ? 19.141 16.311 23.800 1.00 91.88 588 ILE A O 1
ATOM 4560 N N . PRO A 1 589 ? 20.908 17.250 22.783 1.00 93.81 589 PRO A N 1
ATOM 4561 C CA . PRO A 1 589 ? 20.691 18.546 23.425 1.00 93.81 589 PRO A CA 1
ATOM 4562 C C . PRO A 1 589 ? 19.339 19.168 23.069 1.00 93.81 589 PRO A C 1
ATOM 4564 O O . PRO A 1 589 ? 18.682 19.716 23.951 1.00 93.81 589 PRO A O 1
ATOM 4567 N N . SER A 1 590 ? 18.907 19.029 21.810 1.00 94.50 590 SER A N 1
ATOM 4568 C CA . SER A 1 590 ? 17.621 19.539 21.325 1.00 94.50 590 SER A CA 1
ATOM 4569 C C . SER A 1 590 ? 16.426 18.902 22.044 1.00 94.50 590 SER A C 1
ATOM 4571 O O . SER A 1 590 ? 15.511 19.605 22.461 1.00 94.50 590 SER A O 1
ATOM 4573 N N . ILE A 1 591 ? 16.457 17.581 22.250 1.00 93.88 591 ILE A N 1
ATOM 4574 C CA . ILE A 1 591 ? 15.451 16.843 23.033 1.00 93.88 591 ILE A CA 1
ATOM 4575 C C . ILE A 1 591 ? 15.486 17.285 24.500 1.00 93.88 591 ILE A C 1
ATOM 4577 O O . ILE A 1 591 ? 14.443 17.531 25.101 1.00 93.88 591 ILE A O 1
ATOM 4581 N N . ASN A 1 592 ? 16.683 17.391 25.085 1.00 93.12 592 ASN A N 1
ATOM 4582 C CA . ASN A 1 592 ? 16.844 17.696 26.507 1.00 93.12 592 ASN A CA 1
ATOM 4583 C C . ASN A 1 592 ? 16.365 19.106 26.881 1.00 93.12 592 ASN A C 1
ATOM 4585 O O . ASN A 1 592 ? 15.877 19.281 27.995 1.00 93.12 592 ASN A O 1
ATOM 4589 N N . SER A 1 593 ? 16.504 20.100 25.995 1.00 94.62 593 SER A N 1
ATOM 4590 C CA . SER A 1 593 ? 16.032 21.467 26.266 1.00 94.62 593 SER A CA 1
ATOM 4591 C C . SER A 1 593 ? 14.565 21.694 25.896 1.00 94.62 593 SER A C 1
ATOM 4593 O O . SER A 1 593 ? 13.964 22.657 26.373 1.00 94.62 593 SER A O 1
ATOM 4595 N N . PHE A 1 594 ? 13.972 20.804 25.090 1.00 95.69 594 PHE A N 1
ATOM 4596 C CA . PHE A 1 594 ? 12.657 21.017 24.486 1.00 95.69 594 PHE A CA 1
ATOM 4597 C C . PHE A 1 594 ? 11.567 21.364 25.498 1.00 95.69 594 PHE A C 1
ATOM 4599 O O . PHE A 1 594 ? 10.868 22.348 25.297 1.00 95.69 594 PHE A O 1
ATOM 4606 N N . LEU A 1 595 ? 11.431 20.612 26.595 1.00 95.94 595 LEU A N 1
ATOM 4607 C CA . LEU A 1 595 ? 10.366 20.856 27.578 1.00 95.94 595 LEU A CA 1
ATOM 4608 C C . LEU A 1 595 ? 10.510 22.214 28.277 1.00 95.94 595 LEU A C 1
ATOM 4610 O O . LEU A 1 595 ? 9.519 22.916 28.474 1.00 95.94 595 LEU A O 1
ATOM 4614 N N . ASP A 1 596 ? 11.737 22.616 28.619 1.00 95.00 596 ASP A N 1
ATOM 4615 C CA . ASP A 1 596 ? 11.992 23.911 29.256 1.00 95.00 596 ASP A CA 1
ATOM 4616 C C . ASP A 1 596 ? 11.761 25.079 28.290 1.00 95.00 596 ASP A C 1
ATOM 4618 O O . ASP A 1 596 ? 11.287 26.142 28.696 1.00 95.00 596 ASP A O 1
ATOM 4622 N N . ASP A 1 597 ? 12.068 24.887 27.008 1.00 94.50 597 ASP A N 1
ATOM 4623 C CA . ASP A 1 597 ? 11.828 25.880 25.966 1.00 94.50 597 ASP A CA 1
ATOM 4624 C C . ASP A 1 597 ? 10.347 25.963 25.571 1.00 94.50 597 ASP A C 1
ATOM 4626 O O . ASP A 1 597 ? 9.803 27.061 25.444 1.00 94.50 597 ASP A O 1
ATOM 4630 N N . PHE A 1 598 ? 9.662 24.822 25.482 1.00 95.00 598 PHE A N 1
ATOM 4631 C CA . PHE A 1 598 ? 8.222 24.734 25.246 1.00 95.00 598 PHE A CA 1
ATOM 4632 C C . PHE A 1 598 ? 7.434 25.380 26.388 1.00 95.00 598 PHE A C 1
ATOM 4634 O O . PHE A 1 598 ? 6.477 26.114 26.147 1.00 95.00 598 PHE A O 1
ATOM 4641 N N . ARG A 1 599 ? 7.875 25.213 27.642 1.00 93.75 599 ARG A N 1
ATOM 4642 C CA . ARG A 1 599 ? 7.253 25.872 28.801 1.00 93.75 599 ARG A CA 1
ATOM 4643 C C . ARG A 1 599 ? 7.226 27.400 28.659 1.00 93.75 599 ARG A C 1
ATOM 4645 O O . ARG A 1 599 ? 6.282 28.027 29.118 1.00 93.75 599 ARG A O 1
ATOM 4652 N N . LYS A 1 600 ? 8.216 28.015 28.000 1.00 91.75 600 LYS A N 1
ATOM 4653 C CA . LYS A 1 600 ? 8.247 29.475 27.746 1.00 91.75 600 LYS A CA 1
ATOM 4654 C C . LYS A 1 600 ? 7.256 29.914 26.659 1.00 91.75 600 LYS A C 1
ATOM 4656 O O . LYS A 1 600 ? 6.943 31.100 26.569 1.00 91.75 600 LYS A O 1
ATOM 4661 N N . LEU A 1 601 ? 6.805 28.979 25.823 1.00 90.38 601 LEU A N 1
ATOM 4662 C CA . LEU A 1 601 ? 5.836 29.191 24.747 1.00 90.38 601 LEU A CA 1
ATOM 4663 C C . LEU A 1 601 ? 4.391 28.918 25.167 1.00 90.38 601 LEU A C 1
ATOM 4665 O O . LEU A 1 601 ? 3.487 29.398 24.491 1.00 90.38 601 LEU A O 1
ATOM 4669 N N . ALA A 1 602 ? 4.170 28.167 26.247 1.00 87.38 602 ALA A N 1
ATOM 4670 C CA . ALA A 1 602 ? 2.861 27.637 26.635 1.00 87.38 602 ALA A CA 1
ATOM 4671 C C . ALA A 1 602 ? 1.733 28.690 26.637 1.00 87.38 602 ALA A C 1
ATOM 4673 O O . ALA A 1 602 ? 0.671 28.444 26.071 1.00 87.38 602 ALA A O 1
ATOM 4674 N N . GLU A 1 603 ? 1.975 29.889 27.179 1.00 86.44 603 GLU A N 1
ATOM 4675 C CA . GLU A 1 603 ? 0.980 30.979 27.198 1.00 86.44 603 GLU A CA 1
ATOM 4676 C C . GLU A 1 603 ? 0.725 31.632 25.825 1.00 86.44 603 GLU A C 1
ATOM 4678 O O . GLU A 1 603 ? -0.302 32.277 25.634 1.00 86.44 603 GLU A O 1
ATOM 4683 N N . LYS A 1 604 ? 1.649 31.491 24.866 1.00 89.25 604 LYS A N 1
ATOM 4684 C CA . LYS A 1 604 ? 1.574 32.100 23.521 1.00 89.25 604 LYS A CA 1
ATOM 4685 C C . LYS A 1 604 ? 1.138 31.128 22.430 1.00 89.25 604 LYS A C 1
ATOM 4687 O O . LYS A 1 604 ? 0.762 31.552 21.336 1.00 89.25 604 LYS A O 1
ATOM 4692 N N . LEU A 1 605 ? 1.222 29.829 22.707 1.00 90.81 605 LEU A N 1
ATOM 4693 C CA . LEU A 1 605 ? 0.861 28.788 21.754 1.00 90.81 605 LEU A CA 1
ATOM 4694 C C . LEU A 1 605 ? -0.627 28.871 21.399 1.00 90.81 605 LEU A C 1
ATOM 4696 O O . LEU A 1 605 ? -0.992 28.749 20.228 1.00 90.81 605 LEU A O 1
ATOM 4700 N N . SER A 1 606 ? -1.453 29.143 22.409 1.00 91.31 606 SER A N 1
ATOM 4701 C CA . SER A 1 606 ? -2.901 29.102 22.301 1.00 91.31 606 SER A CA 1
ATOM 4702 C C . SER A 1 606 ? -3.495 30.307 21.563 1.00 91.31 606 SER A C 1
ATOM 4704 O O . SER A 1 606 ? -3.330 31.446 21.996 1.00 91.31 606 SER A O 1
ATOM 4706 N N . ILE A 1 607 ? -4.276 30.059 20.510 1.00 89.00 607 ILE A N 1
ATOM 4707 C CA . ILE A 1 607 ? -5.148 31.054 19.865 1.00 89.00 607 ILE A CA 1
ATOM 4708 C C . ILE A 1 607 ? -6.497 31.192 20.585 1.00 89.00 607 ILE A C 1
ATOM 4710 O O . ILE A 1 607 ? -7.166 32.213 20.447 1.00 89.00 607 ILE A O 1
ATOM 4714 N N . CYS A 1 608 ? -6.882 30.196 21.391 1.00 88.12 608 CYS A N 1
ATOM 4715 C CA . CYS A 1 608 ? -8.102 30.192 22.203 1.00 88.12 608 CYS A CA 1
ATOM 4716 C C . CYS A 1 608 ? -7.771 29.794 23.650 1.00 88.12 608 CYS A C 1
ATOM 4718 O O . CYS A 1 608 ? -7.922 28.644 24.055 1.00 88.12 608 CYS A O 1
ATOM 4720 N N . ASN A 1 609 ? -7.208 30.741 24.413 1.00 91.56 609 ASN A N 1
ATOM 4721 C CA . ASN A 1 609 ? -6.663 30.430 25.739 1.00 91.56 609 ASN A CA 1
ATOM 4722 C C . ASN A 1 609 ? -7.741 30.174 26.799 1.00 91.56 609 ASN A C 1
ATOM 4724 O O . ASN A 1 609 ? -7.524 29.396 27.724 1.00 91.56 609 ASN A O 1
ATOM 4728 N N . GLU A 1 610 ? -8.886 30.834 26.672 1.00 88.62 610 GLU A N 1
ATOM 4729 C CA . GLU A 1 610 ? -10.034 30.646 27.552 1.00 88.62 610 GLU A CA 1
ATOM 4730 C C . GLU A 1 610 ? -11.084 29.792 26.847 1.00 88.62 610 GLU A C 1
ATOM 4732 O O . GLU A 1 610 ? -11.248 29.875 25.631 1.00 88.62 610 GLU A O 1
ATOM 4737 N N . GLY A 1 611 ? -11.781 28.966 27.624 1.00 78.31 611 GLY A N 1
ATOM 4738 C CA . GLY A 1 611 ? -12.818 28.088 27.106 1.00 78.31 611 GLY A CA 1
ATOM 4739 C C . GLY A 1 611 ? -14.075 28.826 26.605 1.00 78.31 611 GLY A C 1
ATOM 4740 O O . GLY A 1 611 ? -14.160 30.055 26.639 1.00 78.31 611 GLY A O 1
ATOM 4741 N N . PRO A 1 612 ? -15.109 28.070 26.212 1.00 83.31 612 PRO A N 1
ATOM 4742 C CA . PRO A 1 612 ? -15.265 26.650 26.506 1.00 83.31 612 PRO A CA 1
ATOM 4743 C C . PRO A 1 612 ? -14.575 25.752 25.455 1.00 83.31 612 PRO A C 1
ATOM 4745 O O . PRO A 1 612 ? -14.431 26.123 24.295 1.00 83.31 612 PRO A O 1
ATOM 4748 N N . PHE A 1 613 ? -14.113 24.574 25.875 1.00 86.88 613 PHE A N 1
ATOM 4749 C CA . PHE A 1 613 ? -13.183 23.728 25.119 1.00 86.88 613 PHE A CA 1
ATOM 4750 C C . PHE A 1 613 ? -13.892 22.599 24.346 1.00 86.88 613 PHE A C 1
ATOM 4752 O O . PHE A 1 613 ? -14.863 22.032 24.867 1.00 86.88 613 PHE A O 1
ATOM 4759 N N . PRO A 1 614 ? -13.437 22.255 23.124 1.00 86.88 614 PRO A N 1
ATOM 4760 C CA . PRO A 1 614 ? -13.978 21.145 22.339 1.00 86.88 614 PRO A CA 1
ATOM 4761 C C . PRO A 1 614 ? -13.677 19.778 22.967 1.00 86.88 614 PRO A C 1
ATOM 4763 O O . PRO A 1 614 ? -12.652 19.586 23.623 1.00 86.88 614 PRO A O 1
ATOM 4766 N N . LEU A 1 615 ? -14.564 18.807 22.729 1.00 87.75 615 LEU A N 1
ATOM 4767 C CA . LEU A 1 615 ? -14.299 17.404 23.041 1.00 87.75 615 LEU A CA 1
ATOM 4768 C C . LEU A 1 615 ? -13.363 16.821 21.974 1.00 87.75 615 LEU A C 1
ATOM 4770 O O . LEU A 1 615 ? -13.718 16.758 20.800 1.00 87.75 615 LEU A O 1
ATOM 4774 N N . CYS A 1 616 ? -12.188 16.361 22.387 1.00 89.62 616 CYS A N 1
ATOM 4775 C CA . CYS A 1 616 ? -11.226 15.671 21.539 1.00 89.62 616 CYS A CA 1
ATOM 4776 C C . CYS A 1 616 ? -11.245 14.170 21.839 1.00 89.62 616 CYS A C 1
ATOM 4778 O O . CYS A 1 616 ? -11.297 13.770 23.000 1.00 89.62 616 CYS A O 1
ATOM 4780 N N . HIS A 1 617 ? -11.159 13.336 20.801 1.00 91.44 617 HIS A N 1
ATOM 4781 C CA . HIS A 1 617 ? -11.062 11.877 20.936 1.00 91.44 617 HIS A CA 1
ATOM 4782 C C . HIS A 1 617 ? -9.732 11.421 21.569 1.00 91.44 617 HIS A C 1
ATOM 4784 O O . HIS A 1 617 ? -9.657 10.345 22.154 1.00 91.44 617 HIS A O 1
ATOM 4790 N N . GLY A 1 618 ? -8.655 12.198 21.405 1.00 87.38 618 GLY A N 1
ATOM 4791 C CA . GLY A 1 618 ? -7.301 11.875 21.885 1.00 87.38 618 GLY A CA 1
ATOM 4792 C C . GLY A 1 618 ? -6.524 10.858 21.033 1.00 87.38 618 GLY A C 1
ATOM 4793 O O . GLY A 1 618 ? -5.307 10.952 20.942 1.00 87.38 618 GLY A O 1
ATOM 4794 N N . ASP A 1 619 ? -7.219 9.942 20.357 1.00 89.44 619 ASP A N 1
ATOM 4795 C CA . ASP A 1 619 ? -6.641 8.909 19.468 1.00 89.44 619 ASP A CA 1
ATOM 4796 C C . ASP A 1 619 ? -7.415 8.804 18.133 1.00 89.44 619 ASP A C 1
ATOM 4798 O O . ASP A 1 619 ? -7.801 7.728 17.679 1.00 89.44 619 ASP A O 1
ATOM 4802 N N . PHE A 1 620 ? -7.760 9.948 17.529 1.00 91.75 620 PHE A N 1
ATOM 4803 C CA . PHE A 1 620 ? -8.591 9.969 16.320 1.00 91.75 620 PHE A CA 1
ATOM 4804 C C . PHE A 1 620 ? -7.793 9.563 15.077 1.00 91.75 620 PHE A C 1
ATOM 4806 O O . PHE A 1 620 ? -6.902 10.283 14.625 1.00 91.75 620 PHE A O 1
ATOM 4813 N N . GLY A 1 621 ? -8.152 8.436 14.472 1.00 90.44 621 GLY A N 1
ATOM 4814 C CA . GLY A 1 621 ? -7.535 7.929 13.252 1.00 90.44 621 GLY A CA 1
ATOM 4815 C C . GLY A 1 621 ? -8.241 6.678 12.745 1.00 90.44 621 GLY A C 1
ATOM 4816 O O . GLY A 1 621 ? -9.121 6.133 13.403 1.00 90.44 621 GLY A O 1
ATOM 4817 N N . HIS A 1 622 ? -7.851 6.202 11.566 1.00 87.94 622 HIS A N 1
ATOM 4818 C CA . HIS A 1 622 ? -8.413 5.002 10.940 1.00 87.94 622 HIS A CA 1
ATOM 4819 C C . HIS A 1 622 ? -8.251 3.736 11.804 1.00 87.94 622 HIS A C 1
ATOM 4821 O O . HIS A 1 622 ? -9.021 2.798 11.640 1.00 87.94 622 HIS A O 1
ATOM 4827 N N . ASN A 1 623 ? -7.320 3.718 12.766 1.00 87.62 623 ASN A N 1
ATOM 4828 C CA . ASN A 1 623 ? -7.213 2.680 13.798 1.00 87.62 623 ASN A CA 1
ATOM 4829 C C . ASN A 1 623 ? -8.459 2.566 14.696 1.00 87.62 623 ASN A C 1
ATOM 4831 O O . ASN A 1 623 ? -8.725 1.477 15.191 1.00 87.62 623 ASN A O 1
ATOM 4835 N N . ASN A 1 624 ? -9.223 3.649 14.854 1.00 91.81 624 ASN A N 1
ATOM 4836 C CA . ASN A 1 624 ? -10.403 3.743 15.721 1.00 91.81 624 ASN A CA 1
ATOM 4837 C C . ASN A 1 624 ? -11.687 4.100 14.948 1.00 91.81 624 ASN A C 1
ATOM 4839 O O . ASN A 1 624 ? -12.704 4.470 15.537 1.00 91.81 624 ASN A O 1
ATOM 4843 N N . ILE A 1 625 ? -11.655 3.983 13.618 1.00 93.25 625 ILE A N 1
ATOM 4844 C CA . ILE A 1 625 ? -12.814 4.177 12.745 1.00 93.25 625 ILE A CA 1
ATOM 4845 C C . ILE A 1 625 ? -13.149 2.837 12.100 1.00 93.25 625 ILE A C 1
ATOM 4847 O O . ILE A 1 625 ? -12.319 2.253 11.406 1.00 93.25 625 ILE A O 1
ATOM 4851 N N . ILE A 1 626 ? -14.371 2.363 12.326 1.00 92.81 626 ILE A N 1
ATOM 4852 C CA . ILE A 1 626 ? -14.909 1.168 11.680 1.00 92.81 626 ILE A CA 1
ATOM 4853 C C . ILE A 1 626 ? -15.460 1.575 10.320 1.00 92.81 626 ILE A C 1
ATOM 4855 O O . ILE A 1 626 ? -16.293 2.482 10.238 1.00 92.81 626 ILE A O 1
ATOM 4859 N N . VAL A 1 627 ? -15.028 0.878 9.272 1.00 92.25 627 VAL A N 1
ATOM 4860 C CA . VAL A 1 627 ? -15.508 1.085 7.907 1.00 92.25 627 VAL A CA 1
ATOM 4861 C C . VAL A 1 627 ? -16.110 -0.173 7.296 1.00 92.25 627 VAL A C 1
ATOM 4863 O O . VAL A 1 627 ? -15.743 -1.291 7.669 1.00 92.25 627 VAL A O 1
ATOM 4866 N N . ASP A 1 628 ? -17.034 0.022 6.357 1.00 88.56 628 ASP A N 1
ATOM 4867 C CA . ASP A 1 628 ? -17.505 -1.044 5.474 1.00 88.56 628 ASP A CA 1
ATOM 4868 C C . ASP A 1 628 ? -16.536 -1.293 4.302 1.00 88.56 628 ASP A C 1
ATOM 4870 O O . ASP A 1 628 ? -15.481 -0.669 4.169 1.00 88.56 628 ASP A O 1
ATOM 4874 N N . ASP A 1 629 ? -16.937 -2.212 3.433 1.00 80.75 629 ASP A N 1
ATOM 4875 C CA . ASP A 1 629 ? -16.277 -2.610 2.187 1.00 80.75 629 ASP A CA 1
ATOM 4876 C C . ASP A 1 629 ? -15.938 -1.445 1.242 1.00 80.75 629 ASP A C 1
ATOM 4878 O O . ASP A 1 629 ? -14.956 -1.497 0.507 1.00 80.75 629 ASP A O 1
ATOM 4882 N N . ASN A 1 630 ? -16.707 -0.355 1.292 1.00 84.81 630 ASN A N 1
ATOM 4883 C CA . ASN A 1 630 ? -16.504 0.839 0.471 1.00 84.81 630 ASN A CA 1
ATOM 4884 C C . ASN A 1 630 ? -15.756 1.950 1.223 1.00 84.81 630 ASN A C 1
ATOM 4886 O O . ASN A 1 630 ? -15.777 3.106 0.786 1.00 84.81 630 ASN A O 1
ATOM 4890 N N . TYR A 1 631 ? -15.136 1.626 2.364 1.00 88.81 631 TYR A N 1
ATOM 4891 C CA . TYR A 1 631 ? -14.498 2.581 3.271 1.00 88.81 631 TYR A CA 1
ATOM 4892 C C . TYR A 1 631 ? -15.458 3.668 3.788 1.00 88.81 631 TYR A C 1
ATOM 4894 O O . TYR A 1 631 ? -15.029 4.758 4.177 1.00 88.81 631 TYR A O 1
ATOM 4902 N N . LYS A 1 632 ? -16.765 3.387 3.814 1.00 90.19 632 LYS A N 1
ATOM 4903 C CA . LYS A 1 632 ? -17.754 4.266 4.440 1.00 90.19 632 LYS A CA 1
ATOM 4904 C C . LYS A 1 632 ? -17.671 4.115 5.952 1.00 90.19 632 LYS A C 1
ATOM 4906 O O . LYS A 1 632 ? -17.610 2.992 6.451 1.00 90.19 632 LYS A O 1
ATOM 4911 N N . VAL A 1 633 ? -17.716 5.219 6.693 1.00 92.62 633 VAL A N 1
ATOM 4912 C CA . VAL A 1 633 ? -17.629 5.179 8.153 1.00 92.62 633 VAL A CA 1
ATOM 4913 C C . VAL A 1 633 ? -18.921 4.624 8.749 1.00 92.62 633 VAL A C 1
ATOM 4915 O O . VAL A 1 633 ? -20.009 5.172 8.569 1.00 92.62 633 VAL A O 1
ATOM 4918 N N . LEU A 1 634 ? -18.788 3.528 9.495 1.00 93.06 634 LEU A N 1
ATOM 4919 C CA . LEU A 1 634 ? -19.868 2.901 10.253 1.00 93.06 634 LEU A CA 1
ATOM 4920 C C . LEU A 1 634 ? -19.888 3.345 11.713 1.00 93.06 634 LEU A C 1
ATOM 4922 O O . LEU A 1 634 ? -20.957 3.358 12.317 1.00 93.06 634 LEU A O 1
ATOM 4926 N N . GLY A 1 635 ? -18.731 3.692 12.282 1.00 92.75 635 GLY A N 1
ATOM 4927 C CA . GLY A 1 635 ? -18.642 4.175 13.656 1.00 92.75 635 GLY A CA 1
ATOM 4928 C C . GLY A 1 635 ? -17.242 4.569 14.107 1.00 92.75 635 GLY A C 1
ATOM 4929 O O . GLY A 1 635 ? -16.247 4.115 13.548 1.00 92.75 635 GLY A O 1
ATOM 4930 N N . VAL A 1 636 ? -17.185 5.397 15.147 1.00 93.94 636 VAL A N 1
ATOM 4931 C CA . VAL A 1 636 ? -15.969 5.786 15.870 1.00 93.94 636 VAL A CA 1
ATOM 4932 C C . VAL A 1 636 ? -15.976 5.103 17.233 1.00 93.94 636 VAL A C 1
ATOM 4934 O O . VAL A 1 636 ? -16.976 5.156 17.954 1.00 93.94 636 VAL A O 1
ATOM 4937 N N . ILE A 1 637 ? -14.873 4.450 17.581 1.00 92.69 637 ILE A N 1
ATOM 4938 C CA . ILE A 1 637 ? -14.739 3.641 18.796 1.00 92.69 637 ILE A CA 1
ATOM 4939 C C . ILE A 1 637 ? -13.532 4.082 19.626 1.00 92.69 637 ILE A C 1
ATOM 4941 O O . ILE A 1 637 ? -12.705 4.845 19.159 1.00 92.69 637 ILE A O 1
ATOM 4945 N N . ASP A 1 638 ? -13.403 3.530 20.832 1.00 90.19 638 ASP A N 1
ATOM 4946 C CA . ASP A 1 638 ? -12.245 3.733 21.712 1.00 90.19 638 ASP A CA 1
ATOM 4947 C C . ASP A 1 638 ? -12.062 5.176 22.217 1.00 90.19 638 ASP A C 1
ATOM 4949 O O . ASP A 1 638 ? -11.011 5.806 22.100 1.00 90.19 638 ASP A O 1
ATOM 4953 N N . TRP A 1 639 ? -13.112 5.698 22.854 1.00 91.25 639 TRP A N 1
ATOM 4954 C CA . TRP A 1 639 ? -13.116 7.023 23.482 1.00 91.25 639 TRP A CA 1
ATOM 4955 C C . TRP A 1 639 ? -12.388 7.049 24.844 1.00 91.25 639 TRP A C 1
ATOM 4957 O O . TRP A 1 639 ? -12.617 7.954 25.646 1.00 91.25 639 TRP A O 1
ATOM 4967 N N . GLU A 1 640 ? -11.521 6.071 25.149 1.00 87.00 640 GLU A N 1
ATOM 4968 C CA . GLU A 1 640 ? -10.841 5.971 26.454 1.00 87.00 640 GLU A CA 1
ATOM 4969 C C . GLU A 1 640 ? -9.847 7.117 26.700 1.00 87.00 640 GLU A C 1
ATOM 4971 O O . GLU A 1 640 ? -9.606 7.496 27.846 1.00 87.00 640 GLU A O 1
ATOM 4976 N N . SER A 1 641 ? -9.308 7.693 25.620 1.00 88.81 641 SER A N 1
ATOM 4977 C CA . SER A 1 641 ? -8.362 8.820 25.650 1.00 88.81 641 SER A CA 1
ATOM 4978 C C . SER A 1 641 ? -9.032 10.183 25.456 1.00 88.81 641 SER A C 1
ATOM 4980 O O . SER A 1 641 ? -8.343 11.195 25.313 1.00 88.81 641 SER A O 1
ATOM 4982 N N . ALA A 1 642 ? -10.364 10.227 25.426 1.00 90.38 642 ALA A N 1
ATOM 4983 C CA . ALA A 1 642 ? -11.096 11.440 25.112 1.00 90.38 642 ALA A CA 1
ATOM 4984 C C . ALA A 1 642 ? -11.121 12.437 26.281 1.00 90.38 642 ALA A C 1
ATOM 4986 O O . ALA A 1 642 ? -11.238 12.072 27.453 1.00 90.38 642 ALA A O 1
ATOM 4987 N N . PHE A 1 643 ? -11.024 13.725 25.955 1.00 92.06 643 PHE A N 1
ATOM 4988 C CA . PHE A 1 643 ? -10.981 14.808 26.934 1.00 92.06 643 PHE A CA 1
ATOM 4989 C C . PHE A 1 643 ? -11.399 16.144 26.310 1.00 92.06 643 PHE A C 1
ATOM 4991 O O . PHE A 1 643 ? -11.375 16.317 25.092 1.00 92.06 643 PHE A O 1
ATOM 4998 N N . ALA A 1 644 ? -11.776 17.109 27.146 1.00 91.44 644 ALA A N 1
ATOM 4999 C CA . ALA A 1 644 ? -11.910 18.499 26.721 1.00 91.44 644 ALA A CA 1
ATOM 5000 C C . ALA A 1 644 ? -10.517 19.076 26.453 1.00 91.44 644 ALA A C 1
ATOM 5002 O O . ALA A 1 644 ? -9.729 19.141 27.392 1.00 91.44 644 ALA A O 1
ATOM 5003 N N . ALA A 1 645 ? -10.204 19.480 25.223 1.00 91.69 645 ALA A N 1
ATOM 5004 C CA . ALA A 1 645 ? -8.837 19.810 24.813 1.00 91.69 645 ALA A CA 1
ATOM 5005 C C . ALA A 1 645 ? -8.655 21.291 24.442 1.00 91.69 645 ALA A C 1
ATOM 5007 O O . ALA A 1 645 ? -9.614 21.932 24.011 1.00 91.69 645 ALA A O 1
ATOM 5008 N N . PRO A 1 646 ? -7.426 21.841 24.535 1.00 94.06 646 PRO A N 1
ATOM 5009 C CA . PRO A 1 646 ? -7.092 23.088 23.852 1.00 94.06 646 PRO A CA 1
ATOM 5010 C C . PRO A 1 646 ? -7.418 23.018 22.361 1.00 94.06 646 PRO A C 1
ATOM 5012 O O . PRO A 1 646 ? -7.317 21.951 21.744 1.00 94.06 646 PRO A O 1
ATOM 5015 N N . TRP A 1 647 ? -7.735 24.170 21.771 1.00 91.19 647 TRP A N 1
ATOM 5016 C CA . TRP A 1 647 ? -8.077 24.263 20.353 1.00 91.19 647 TRP A CA 1
ATOM 5017 C C . TRP A 1 647 ? -6.975 23.704 19.447 1.00 91.19 647 TRP A C 1
ATOM 5019 O O . TRP A 1 647 ? -7.273 23.028 18.473 1.00 91.19 647 TRP A O 1
ATOM 5029 N N . GLU A 1 648 ? -5.704 23.924 19.778 1.00 93.12 648 GLU A N 1
ATOM 5030 C CA . GLU A 1 648 ? -4.563 23.497 18.960 1.00 93.12 648 GLU A CA 1
ATOM 5031 C C . GLU A 1 648 ? -4.395 21.976 18.954 1.00 93.12 648 GLU A C 1
ATOM 5033 O O . GLU A 1 648 ? -4.001 21.402 17.943 1.00 93.12 648 GLU A O 1
ATOM 5038 N N . VAL A 1 649 ? -4.710 21.322 20.076 1.00 93.25 649 VAL A N 1
ATOM 5039 C CA . VAL A 1 649 ? -4.672 19.858 20.185 1.00 93.25 649 VAL A CA 1
ATOM 5040 C C . VAL A 1 649 ? -5.866 19.251 19.460 1.00 93.25 649 VAL A C 1
ATOM 5042 O O . VAL A 1 649 ? -5.716 18.264 18.742 1.00 93.25 649 VAL A O 1
ATOM 5045 N N . PHE A 1 650 ? -7.044 19.855 19.625 1.00 92.00 650 PHE A N 1
ATOM 5046 C CA . PHE A 1 650 ? -8.253 19.449 18.925 1.00 92.00 650 PHE A CA 1
ATOM 5047 C C . PHE A 1 650 ? -8.096 19.588 17.408 1.00 92.00 650 PHE A C 1
ATOM 5049 O O . PHE A 1 650 ? -8.205 18.599 16.702 1.00 92.00 650 PHE A O 1
ATOM 5056 N N . ALA A 1 651 ? -7.744 20.775 16.912 1.00 91.81 651 ALA A N 1
ATOM 5057 C CA . ALA A 1 651 ? -7.596 21.088 15.493 1.00 91.81 651 ALA A CA 1
ATOM 5058 C C . ALA A 1 651 ? -6.260 20.599 14.895 1.00 91.81 651 ALA A C 1
ATOM 5060 O O . ALA A 1 651 ? -5.664 21.271 14.046 1.00 91.81 651 ALA A O 1
ATOM 5061 N N . SER A 1 652 ? -5.778 19.440 15.343 1.00 93.06 652 SER A N 1
ATOM 5062 C CA . SER A 1 652 ? -4.601 18.765 14.801 1.00 93.06 652 SER A CA 1
ATOM 5063 C C . SER A 1 652 ? -4.990 17.764 13.710 1.00 93.06 652 SER A C 1
ATOM 5065 O O . SER A 1 652 ? -6.161 17.420 13.522 1.00 93.06 652 SER A O 1
ATOM 5067 N N . PHE A 1 653 ? -4.015 17.308 12.924 1.00 94.44 653 PHE A N 1
ATOM 5068 C CA . PHE A 1 653 ? -4.285 16.266 11.937 1.00 94.44 653 PHE A CA 1
ATOM 5069 C C . PHE A 1 653 ? -4.661 14.945 12.629 1.00 94.44 653 PHE A C 1
ATOM 5071 O O . PHE A 1 653 ? -3.971 14.536 13.564 1.00 94.44 653 PHE A O 1
ATOM 5078 N N . PRO A 1 654 ? -5.681 14.216 12.130 1.00 93.31 654 PRO A N 1
ATOM 5079 C CA . PRO A 1 654 ? -5.940 12.855 12.577 1.00 93.31 654 PRO A CA 1
ATOM 5080 C C . PRO A 1 654 ? -4.691 11.987 12.434 1.00 93.31 654 PRO A C 1
ATOM 5082 O O . PRO A 1 654 ? -3.901 12.170 11.506 1.00 93.31 654 PRO A O 1
ATOM 5085 N N . LEU A 1 655 ? -4.544 10.972 13.280 1.00 90.31 655 LEU A N 1
ATOM 5086 C CA . LEU A 1 655 ? -3.362 10.107 13.305 1.00 90.31 655 LEU A CA 1
ATOM 5087 C C . LEU A 1 655 ? -3.128 9.365 11.983 1.00 90.31 655 LEU A C 1
ATOM 5089 O O . LEU A 1 655 ? -1.981 9.103 11.621 1.00 90.31 655 LEU A O 1
ATOM 5093 N N . THR A 1 656 ? -4.189 9.132 11.200 1.00 89.75 656 THR A N 1
ATOM 5094 C CA . THR A 1 656 ? -4.113 8.662 9.803 1.00 89.75 656 THR A CA 1
ATOM 5095 C C . THR A 1 656 ? -3.180 9.509 8.936 1.00 89.75 656 THR A C 1
ATOM 5097 O O . THR A 1 656 ? -2.535 8.988 8.031 1.00 89.75 656 THR A O 1
ATOM 5100 N N . LEU A 1 657 ? -3.091 10.808 9.214 1.00 92.50 657 LEU A N 1
ATOM 5101 C CA . LEU A 1 657 ? -2.350 11.818 8.457 1.00 92.50 657 LEU A CA 1
ATOM 5102 C C . LEU A 1 657 ? -1.143 12.361 9.229 1.00 92.50 657 LEU A C 1
ATOM 5104 O O . LEU A 1 657 ? -0.542 13.352 8.822 1.00 92.50 657 LEU A O 1
ATOM 5108 N N . SER A 1 658 ? -0.771 11.704 10.328 1.00 88.50 658 SER A N 1
ATOM 5109 C CA . SER A 1 658 ? 0.379 12.105 11.125 1.00 88.50 658 SER A CA 1
ATOM 5110 C C . SER A 1 658 ? 1.677 12.036 10.319 1.00 88.50 658 SER A C 1
ATOM 5112 O O . SER A 1 658 ? 1.934 11.037 9.645 1.00 88.50 658 SER A O 1
ATOM 5114 N N . ALA A 1 659 ? 2.502 13.078 10.418 1.00 89.62 659 ALA A N 1
ATOM 5115 C CA . ALA A 1 659 ? 3.810 13.153 9.779 1.00 89.62 659 ALA A CA 1
ATOM 5116 C C . ALA A 1 659 ? 4.848 13.738 10.749 1.00 89.62 659 ALA A C 1
ATOM 5118 O O . ALA A 1 659 ? 4.494 14.416 11.714 1.00 89.62 659 ALA A O 1
ATOM 5119 N N . THR A 1 660 ? 6.133 13.480 10.498 1.00 92.00 660 THR A N 1
ATOM 5120 C CA . THR A 1 660 ? 7.216 14.149 11.234 1.00 92.00 660 THR A CA 1
ATOM 5121 C C . THR A 1 660 ? 7.387 15.558 10.657 1.00 92.00 660 THR A C 1
ATOM 5123 O O . THR A 1 660 ? 7.544 15.671 9.443 1.00 92.00 660 THR A O 1
ATOM 5126 N N . PRO A 1 661 ? 7.373 16.631 11.470 1.00 93.81 661 PRO A N 1
ATOM 5127 C CA . PRO A 1 661 ? 7.680 17.974 10.988 1.00 93.81 661 PRO A CA 1
ATOM 5128 C C . PRO A 1 661 ? 9.022 18.023 10.234 1.00 93.81 661 PRO A C 1
ATOM 5130 O O . PRO A 1 661 ? 10.022 17.564 10.794 1.00 93.81 661 PRO A O 1
ATOM 5133 N N . PRO A 1 662 ? 9.102 18.627 9.031 1.00 91.62 662 PRO A N 1
ATOM 5134 C CA . PRO A 1 662 ? 10.307 18.580 8.197 1.00 91.62 662 PRO A CA 1
ATOM 5135 C C . PRO A 1 662 ? 11.584 19.051 8.894 1.00 91.62 662 PRO A C 1
ATOM 5137 O O . PRO A 1 662 ? 12.638 18.438 8.770 1.00 91.62 662 PRO A O 1
ATOM 5140 N N . LYS A 1 663 ? 11.499 20.105 9.716 1.00 90.69 663 LYS A N 1
ATOM 5141 C CA . LYS A 1 663 ? 12.661 20.622 10.461 1.00 90.69 663 LYS A CA 1
ATOM 5142 C C . LYS A 1 663 ? 13.148 19.709 11.580 1.00 90.69 663 LYS A C 1
ATOM 5144 O O . LYS A 1 663 ? 14.278 19.873 12.040 1.00 90.69 663 LYS A O 1
ATOM 5149 N N . MET A 1 664 ? 12.290 18.811 12.049 1.00 92.75 664 MET A N 1
ATOM 5150 C CA . MET A 1 664 ? 12.617 17.823 13.067 1.00 92.75 664 MET A CA 1
ATOM 5151 C C . MET A 1 664 ? 13.107 16.510 12.450 1.00 92.75 664 MET A C 1
ATOM 5153 O O . MET A 1 664 ? 13.781 15.744 13.136 1.00 92.75 664 MET A O 1
ATOM 5157 N N . ASP A 1 665 ? 12.764 16.259 11.190 1.00 89.62 665 ASP A N 1
ATOM 5158 C CA . ASP A 1 665 ? 13.036 15.016 10.485 1.00 89.62 665 ASP A CA 1
ATOM 5159 C C . ASP A 1 665 ? 14.444 14.973 9.868 1.00 89.62 665 ASP A C 1
ATOM 5161 O O . ASP A 1 665 ? 15.205 15.945 9.899 1.00 89.62 665 ASP A O 1
ATOM 5165 N N . ALA A 1 666 ? 14.817 13.809 9.339 1.00 85.88 666 ALA A N 1
ATOM 5166 C CA . ALA A 1 666 ? 16.116 13.604 8.725 1.00 85.88 666 ALA A CA 1
ATOM 5167 C C . ALA A 1 666 ? 16.279 14.438 7.436 1.00 85.88 666 ALA A C 1
ATOM 5169 O O . ALA A 1 666 ? 15.423 14.362 6.554 1.00 85.88 666 ALA A O 1
ATOM 5170 N N . PRO A 1 667 ? 17.392 15.181 7.261 1.00 83.75 667 PRO A N 1
ATOM 5171 C CA . PRO A 1 667 ? 17.560 16.068 6.107 1.00 83.75 667 PRO A CA 1
ATOM 5172 C C . PRO A 1 667 ? 17.499 15.368 4.744 1.00 83.75 667 PRO A C 1
ATOM 5174 O O . PRO A 1 667 ? 17.034 15.966 3.788 1.00 83.75 667 PRO A O 1
ATOM 5177 N N . TRP A 1 668 ? 17.937 14.108 4.647 1.00 85.75 668 TRP A N 1
ATOM 5178 C CA . TRP A 1 668 ? 17.928 13.343 3.390 1.00 85.75 668 TRP A CA 1
ATOM 5179 C C . TRP A 1 668 ? 16.537 12.857 2.962 1.00 85.75 668 TRP A C 1
ATOM 5181 O O . TRP A 1 668 ? 16.404 12.320 1.866 1.00 85.75 668 TRP A O 1
ATOM 5191 N N . ASN A 1 669 ? 15.510 13.042 3.798 1.00 86.75 669 ASN A N 1
ATOM 5192 C CA . ASN A 1 669 ? 14.122 12.806 3.400 1.00 86.75 669 ASN A CA 1
ATOM 5193 C C . ASN A 1 669 ? 13.583 13.939 2.511 1.00 86.75 669 ASN A C 1
ATOM 5195 O O . ASN A 1 669 ? 12.468 13.829 2.009 1.00 86.75 669 ASN A O 1
ATOM 5199 N N . TYR A 1 670 ? 14.349 15.018 2.316 1.00 88.81 670 TYR A N 1
ATOM 5200 C CA . TYR A 1 670 ? 13.954 16.185 1.535 1.00 88.81 670 TYR A CA 1
ATOM 5201 C C . TYR A 1 670 ? 15.038 16.534 0.508 1.00 88.81 670 TYR A C 1
ATOM 5203 O O . TYR A 1 670 ? 16.229 16.345 0.759 1.00 88.81 670 TYR A O 1
ATOM 5211 N N . ASP A 1 671 ? 14.623 17.016 -0.662 1.00 85.75 671 ASP A N 1
ATOM 5212 C CA . ASP A 1 671 ? 15.523 17.530 -1.693 1.00 85.75 671 ASP A CA 1
ATOM 5213 C C . ASP A 1 671 ? 16.029 18.950 -1.368 1.00 85.75 671 ASP A C 1
ATOM 5215 O O . ASP A 1 671 ? 15.665 19.551 -0.354 1.00 85.75 671 ASP A O 1
ATOM 5219 N N . ASP A 1 672 ? 16.890 19.495 -2.232 1.00 82.81 672 ASP A N 1
ATOM 5220 C CA . ASP A 1 672 ? 17.469 20.836 -2.059 1.00 82.81 672 ASP A CA 1
ATOM 5221 C C . ASP A 1 672 ? 16.407 21.958 -2.051 1.00 82.81 672 ASP A C 1
ATOM 5223 O O . ASP A 1 672 ? 16.658 23.042 -1.517 1.00 82.81 672 ASP A O 1
ATOM 5227 N N . ASP A 1 673 ? 15.219 21.696 -2.607 1.00 81.50 673 ASP A N 1
ATOM 5228 C CA . ASP A 1 673 ? 14.070 22.604 -2.620 1.00 81.50 673 ASP A CA 1
ATOM 5229 C C . ASP A 1 673 ? 13.158 22.412 -1.387 1.00 81.50 673 ASP A C 1
ATOM 5231 O O . ASP A 1 673 ? 12.185 23.149 -1.205 1.00 81.50 673 ASP A O 1
ATOM 5235 N N . GLY A 1 674 ? 13.483 21.457 -0.507 1.00 79.44 674 GLY A N 1
ATOM 5236 C CA . GLY A 1 674 ? 12.728 21.126 0.700 1.00 79.44 674 GLY A CA 1
ATOM 5237 C C . GLY A 1 674 ? 11.503 20.243 0.452 1.00 79.44 674 GLY A C 1
ATOM 5238 O O . GLY A 1 674 ? 10.679 20.093 1.357 1.00 79.44 674 GLY A O 1
ATOM 5239 N N . ASN A 1 675 ? 11.361 19.658 -0.740 1.00 84.25 675 ASN A N 1
ATOM 5240 C CA . ASN A 1 675 ? 10.271 18.736 -1.045 1.00 84.25 675 ASN A CA 1
ATOM 5241 C C . ASN A 1 675 ? 10.628 17.314 -0.602 1.00 84.25 675 ASN A C 1
ATOM 5243 O O . ASN A 1 675 ? 11.792 16.927 -0.687 1.00 84.25 675 ASN A O 1
ATOM 5247 N N . PRO A 1 676 ? 9.646 16.495 -0.192 1.00 86.88 676 PRO A N 1
ATOM 5248 C CA . PRO A 1 676 ? 9.896 15.098 0.138 1.00 86.88 676 PRO A CA 1
ATOM 5249 C C . PRO A 1 676 ? 10.580 14.315 -0.997 1.00 86.88 676 PRO A C 1
ATOM 5251 O O . PRO A 1 676 ? 10.168 14.379 -2.163 1.00 86.88 676 PRO A O 1
ATOM 5254 N N . ALA A 1 677 ? 11.625 13.566 -0.652 1.00 83.44 677 ALA A N 1
ATOM 5255 C CA . ALA A 1 677 ? 12.446 12.798 -1.584 1.00 83.44 677 ALA A CA 1
ATOM 5256 C C . ALA A 1 677 ? 11.815 11.443 -1.947 1.00 83.44 677 ALA A C 1
ATOM 5258 O O . ALA A 1 677 ? 11.914 11.010 -3.101 1.00 83.44 677 ALA A O 1
ATOM 5259 N N . ASP A 1 678 ? 11.141 10.793 -0.996 1.00 85.38 678 ASP A N 1
ATOM 5260 C CA . ASP A 1 678 ? 10.436 9.528 -1.196 1.00 85.38 678 ASP A CA 1
ATOM 5261 C C . ASP A 1 678 ? 8.950 9.733 -1.540 1.00 85.38 678 ASP A C 1
ATOM 5263 O O . ASP A 1 678 ? 8.317 10.722 -1.164 1.00 85.38 678 ASP A O 1
ATOM 5267 N N . GLU A 1 679 ? 8.389 8.791 -2.300 1.00 81.81 679 GLU A N 1
ATOM 5268 C CA . GLU A 1 679 ? 7.017 8.891 -2.809 1.00 81.81 679 GLU A CA 1
ATOM 5269 C C . GLU A 1 679 ? 5.958 8.753 -1.706 1.00 81.81 679 GLU A C 1
ATOM 5271 O O . GLU A 1 679 ? 4.901 9.376 -1.786 1.00 81.81 679 GLU A O 1
ATOM 5276 N N . GLU A 1 680 ? 6.245 7.994 -0.646 1.00 79.62 680 GLU A N 1
ATOM 5277 C CA . GLU A 1 680 ? 5.319 7.802 0.472 1.00 79.62 680 GLU A CA 1
ATOM 5278 C C . GLU A 1 680 ? 5.113 9.113 1.242 1.00 79.62 680 GLU A C 1
ATOM 5280 O O . GLU A 1 680 ? 3.976 9.523 1.496 1.00 79.62 680 GLU A O 1
ATOM 5285 N N . LEU A 1 681 ? 6.197 9.827 1.552 1.00 83.06 681 LEU A N 1
ATOM 5286 C CA . LEU A 1 681 ? 6.151 11.121 2.220 1.00 83.06 681 LEU A CA 1
ATOM 5287 C C . LEU A 1 681 ? 5.510 12.192 1.325 1.00 83.06 681 LEU A C 1
ATOM 5289 O O . LEU A 1 681 ? 4.701 12.980 1.822 1.00 83.06 681 LEU A O 1
ATOM 5293 N N . ARG A 1 682 ? 5.763 12.183 0.004 1.00 86.81 682 ARG A N 1
ATOM 5294 C CA . ARG A 1 682 ? 5.023 13.045 -0.946 1.00 86.81 682 ARG A CA 1
ATOM 5295 C C . ARG A 1 682 ? 3.529 12.768 -0.908 1.00 86.81 682 ARG A C 1
ATOM 5297 O O . ARG A 1 682 ? 2.736 13.707 -0.818 1.00 86.81 682 ARG A O 1
ATOM 5304 N N . GLN A 1 683 ? 3.142 11.495 -0.949 1.00 86.62 683 GLN A N 1
ATOM 5305 C CA . GLN A 1 683 ? 1.743 11.098 -0.895 1.00 86.62 683 GLN A CA 1
ATOM 5306 C C . GLN A 1 683 ? 1.101 11.533 0.426 1.00 86.62 683 GLN A C 1
ATOM 5308 O O . GLN A 1 683 ? -0.001 12.075 0.417 1.00 86.62 683 GLN A O 1
ATOM 5313 N N . LYS A 1 684 ? 1.807 11.384 1.552 1.00 87.62 684 LYS A N 1
ATOM 5314 C CA . LYS A 1 684 ? 1.348 11.829 2.875 1.00 87.62 684 LYS A CA 1
ATOM 5315 C C . LYS A 1 684 ? 1.123 13.342 2.933 1.00 87.62 684 LYS A C 1
ATOM 5317 O O . LYS A 1 684 ? 0.108 13.790 3.469 1.00 87.62 684 LYS A O 1
ATOM 5322 N N . CYS A 1 685 ? 2.037 14.132 2.366 1.00 88.00 685 CYS A N 1
ATOM 5323 C CA . CYS A 1 685 ? 1.879 15.582 2.229 1.00 88.00 685 CYS A CA 1
ATOM 5324 C C . CYS A 1 685 ? 0.667 15.935 1.352 1.00 88.00 685 CYS A C 1
ATOM 5326 O O . CYS A 1 685 ? -0.137 16.787 1.732 1.00 88.00 685 CYS A O 1
ATOM 5328 N N . GLY A 1 686 ? 0.486 15.238 0.227 1.00 91.00 686 GLY A N 1
ATOM 5329 C CA . GLY A 1 686 ? -0.692 15.387 -0.629 1.00 91.00 686 GLY A CA 1
ATOM 5330 C C . GLY A 1 686 ? -2.000 15.061 0.099 1.00 91.00 686 GLY A C 1
ATOM 5331 O O . GLY A 1 686 ? -2.958 15.829 0.024 1.00 91.00 686 GLY A O 1
ATOM 5332 N N . ASP A 1 687 ? -2.027 13.974 0.870 1.00 92.75 687 ASP A N 1
ATOM 5333 C CA . ASP A 1 687 ? -3.190 13.552 1.652 1.00 92.75 687 ASP A CA 1
ATOM 5334 C C . ASP A 1 687 ? -3.571 14.593 2.725 1.00 92.75 687 ASP A C 1
ATOM 5336 O O . ASP A 1 687 ? -4.762 14.841 2.942 1.00 92.75 687 ASP A O 1
ATOM 5340 N N . ARG A 1 688 ? -2.589 15.261 3.358 1.00 94.69 688 ARG A N 1
ATOM 5341 C CA . ARG A 1 688 ? -2.848 16.382 4.286 1.00 94.69 688 ARG A CA 1
ATOM 5342 C C . ARG A 1 688 ? -3.553 17.539 3.577 1.00 94.69 688 ARG A C 1
ATOM 5344 O O . ARG A 1 688 ? -4.541 18.038 4.109 1.00 94.69 688 ARG A O 1
ATOM 5351 N N . GLU A 1 689 ? -3.129 17.926 2.374 1.00 93.81 689 GLU A N 1
ATOM 5352 C CA . GLU A 1 689 ? -3.808 18.988 1.612 1.00 93.81 689 GLU A CA 1
ATOM 5353 C C . GLU A 1 689 ? -5.232 18.598 1.194 1.00 93.81 689 GLU A C 1
ATOM 5355 O O . GLU A 1 689 ? -6.154 19.414 1.302 1.00 93.81 689 GLU A O 1
ATOM 5360 N N . VAL A 1 690 ? -5.446 17.343 0.783 1.00 94.38 690 VAL A N 1
ATOM 5361 C CA . VAL A 1 690 ? -6.793 16.823 0.489 1.00 94.38 690 VAL A CA 1
ATOM 5362 C C . VAL A 1 690 ? -7.681 16.904 1.733 1.00 94.38 690 VAL A C 1
ATOM 5364 O O . VAL A 1 690 ? -8.833 17.331 1.638 1.00 94.38 690 VAL A O 1
ATOM 5367 N N . TYR A 1 691 ? -7.151 16.552 2.906 1.00 96.56 691 TYR A N 1
ATOM 5368 C CA . TYR A 1 691 ? -7.890 16.642 4.162 1.00 96.56 691 TYR A CA 1
ATOM 5369 C C . TYR A 1 691 ? -8.214 18.086 4.555 1.00 96.56 691 TYR A C 1
ATOM 5371 O O . TYR A 1 691 ? -9.359 18.369 4.902 1.00 96.56 691 TYR A O 1
ATOM 5379 N N . ILE A 1 692 ? -7.267 19.024 4.434 1.00 96.44 692 ILE A N 1
ATOM 5380 C CA . ILE A 1 692 ? -7.539 20.449 4.686 1.00 96.44 692 ILE A CA 1
ATOM 5381 C C . ILE A 1 692 ? -8.661 20.947 3.767 1.00 96.44 692 ILE A C 1
ATOM 5383 O O . ILE A 1 692 ? -9.563 21.657 4.216 1.00 96.44 692 ILE A O 1
ATOM 5387 N N . ALA A 1 693 ? -8.633 20.573 2.485 1.00 95.75 693 ALA A N 1
ATOM 5388 C CA . ALA A 1 693 ? -9.683 20.934 1.537 1.00 95.75 693 ALA A CA 1
ATOM 5389 C C . ALA A 1 693 ? -11.043 20.320 1.915 1.00 95.75 693 ALA A C 1
ATOM 5391 O O . ALA A 1 693 ? -12.070 20.993 1.805 1.00 95.75 693 ALA A O 1
ATOM 5392 N N . ALA A 1 694 ? -11.060 19.075 2.397 1.00 95.12 694 ALA A N 1
ATOM 5393 C CA . ALA A 1 694 ? -12.267 18.416 2.884 1.00 95.12 694 ALA A CA 1
ATOM 5394 C C . ALA A 1 694 ? -12.848 19.119 4.123 1.00 95.12 694 ALA A C 1
ATOM 5396 O O . ALA A 1 694 ? -14.043 19.407 4.149 1.00 95.12 694 ALA A O 1
ATOM 5397 N N . VAL A 1 695 ? -12.006 19.467 5.102 1.00 94.06 695 VAL A N 1
ATOM 5398 C CA . VAL A 1 695 ? -12.394 20.239 6.295 1.00 94.06 695 VAL A CA 1
ATOM 5399 C C . VAL A 1 695 ? -12.965 21.597 5.897 1.00 94.06 695 VAL A C 1
ATOM 5401 O O . VAL A 1 695 ? -14.087 21.914 6.278 1.00 94.06 695 VAL A O 1
ATOM 5404 N N . ALA A 1 696 ? -12.260 22.364 5.059 1.00 93.81 696 ALA A N 1
ATOM 5405 C CA . ALA A 1 696 ? -12.722 23.679 4.608 1.00 93.81 696 ALA A CA 1
ATOM 5406 C C . ALA A 1 696 ? -14.073 23.610 3.876 1.00 93.81 696 ALA A C 1
ATOM 5408 O O . ALA A 1 696 ? -14.911 24.504 4.003 1.00 93.81 696 ALA A O 1
ATOM 5409 N N . LYS A 1 697 ? -14.300 22.537 3.109 1.00 92.94 697 LYS A N 1
ATOM 5410 C CA . LYS A 1 697 ? -15.577 22.297 2.436 1.00 92.94 697 LYS A CA 1
ATOM 5411 C C . LYS A 1 697 ? -16.703 22.057 3.441 1.00 92.94 697 LYS A C 1
ATOM 5413 O O . LYS A 1 697 ? -17.760 22.659 3.292 1.00 92.94 697 LYS A O 1
ATOM 5418 N N . VAL A 1 698 ? -16.484 21.211 4.447 1.00 88.81 698 VAL A N 1
ATOM 5419 C CA . VAL A 1 698 ? -17.496 20.926 5.476 1.00 88.81 698 VAL A CA 1
ATOM 5420 C C . VAL A 1 698 ? -17.772 22.166 6.330 1.00 88.81 698 VAL A C 1
ATOM 5422 O O . VAL A 1 698 ? -18.930 22.494 6.549 1.00 88.81 698 VAL A O 1
ATOM 5425 N N . GLU A 1 699 ? -16.745 22.917 6.735 1.00 88.56 699 GLU A N 1
ATOM 5426 C CA . GLU A 1 699 ? -16.916 24.192 7.450 1.00 88.56 699 GLU A CA 1
ATOM 5427 C C . GLU A 1 699 ? -17.797 25.173 6.660 1.00 88.56 699 GLU A C 1
ATOM 5429 O O . GLU A 1 699 ? -18.666 25.831 7.232 1.00 88.56 699 GLU A O 1
ATOM 5434 N N . ALA A 1 700 ? -17.616 25.244 5.337 1.00 88.81 700 ALA A N 1
ATOM 5435 C CA . ALA A 1 700 ? -18.447 26.068 4.465 1.00 88.81 700 ALA A CA 1
ATOM 5436 C C . ALA A 1 700 ? -19.886 25.534 4.323 1.00 88.81 700 ALA A C 1
ATOM 5438 O O . ALA A 1 700 ? -20.822 26.334 4.310 1.00 88.81 700 ALA A O 1
ATOM 5439 N N . GLU A 1 701 ? -20.073 24.211 4.227 1.00 86.88 701 GLU A N 1
ATOM 5440 C CA . GLU A 1 701 ? -21.394 23.553 4.206 1.00 86.88 701 GLU A CA 1
ATOM 5441 C C . GLU A 1 701 ? -22.183 23.831 5.501 1.00 86.88 701 GLU A C 1
ATOM 5443 O O . GLU A 1 701 ? -23.380 24.113 5.437 1.00 86.88 701 GLU A O 1
ATOM 5448 N N . GLU A 1 702 ? -21.501 23.840 6.650 1.00 79.19 702 GLU A N 1
ATOM 5449 C CA . GLU A 1 702 ? -22.066 24.122 7.980 1.00 79.19 702 GLU A CA 1
ATOM 5450 C C . GLU A 1 702 ? -22.160 25.629 8.304 1.00 79.19 702 GLU A C 1
ATOM 5452 O O . GLU A 1 702 ? -22.658 26.026 9.360 1.00 79.19 702 GLU A O 1
ATOM 5457 N N . GLY A 1 703 ? -21.696 26.502 7.400 1.00 81.50 703 GLY A N 1
ATOM 5458 C CA . GLY A 1 703 ? -21.747 27.957 7.566 1.00 81.50 703 GLY A CA 1
ATOM 5459 C C . GLY A 1 703 ? -20.836 28.503 8.673 1.00 81.50 703 GLY A C 1
ATOM 5460 O O . GLY A 1 703 ? -21.120 29.568 9.227 1.00 81.50 703 GLY A O 1
ATOM 5461 N N . MET A 1 704 ? -19.756 27.793 9.007 1.00 79.94 704 MET A N 1
ATOM 5462 C CA . MET A 1 704 ? -18.775 28.225 10.002 1.00 79.94 704 MET A CA 1
ATOM 5463 C C . MET A 1 704 ? -17.965 29.422 9.486 1.00 79.94 704 MET A C 1
ATOM 5465 O O . MET A 1 704 ? -17.503 29.457 8.345 1.00 79.94 704 MET A O 1
ATOM 5469 N N . MET A 1 705 ? -17.780 30.429 10.339 1.00 74.88 705 MET A N 1
ATOM 5470 C CA . MET A 1 705 ? -17.037 31.652 10.034 1.00 74.88 705 MET A CA 1
ATOM 5471 C C . MET A 1 705 ? -16.253 32.111 11.264 1.00 74.88 705 MET A C 1
ATOM 5473 O O . MET A 1 705 ? -16.720 31.950 12.386 1.00 74.88 705 MET A O 1
ATOM 5477 N N . GLY A 1 706 ? -15.100 32.753 11.060 1.00 77.38 706 GLY A N 1
ATOM 5478 C CA . GLY A 1 706 ? -14.308 33.343 12.144 1.00 77.38 706 GLY A CA 1
ATOM 5479 C C . GLY A 1 706 ? -12.831 32.974 12.083 1.00 77.38 706 GLY A C 1
ATOM 5480 O O . GLY A 1 706 ? -12.316 32.583 11.030 1.00 77.38 706 GLY A O 1
ATOM 5481 N N . GLU A 1 707 ? -12.136 33.160 13.203 1.00 75.00 707 GLU A N 1
ATOM 5482 C CA . GLU A 1 707 ? -10.709 32.839 13.351 1.00 75.00 707 GLU A CA 1
ATOM 5483 C C . GLU A 1 707 ? -10.475 31.390 13.800 1.00 75.00 707 GLU A C 1
ATOM 5485 O O . GLU A 1 707 ? -9.492 30.786 13.377 1.00 75.00 707 GLU A O 1
ATOM 5490 N N . LEU A 1 708 ? -11.417 30.807 14.548 1.00 82.75 708 LEU A N 1
ATOM 5491 C CA . LEU A 1 708 ? -11.390 29.412 14.993 1.00 82.75 708 LEU A CA 1
ATOM 5492 C C . LEU A 1 708 ? -12.019 28.499 13.935 1.00 82.75 708 LEU A C 1
ATOM 5494 O O . LEU A 1 708 ? -13.179 28.112 14.027 1.00 82.75 708 LEU A O 1
ATOM 5498 N N . LEU A 1 709 ? -11.246 28.211 12.890 1.00 88.38 709 LEU A N 1
ATOM 5499 C CA . LEU A 1 709 ? -11.572 27.202 11.884 1.00 88.38 709 LEU A CA 1
ATOM 5500 C C . LEU A 1 709 ? -10.480 26.137 11.901 1.00 88.38 709 LEU A C 1
ATOM 5502 O O . LEU A 1 709 ? -9.293 26.475 11.872 1.00 88.38 709 LEU A O 1
ATOM 5506 N N . ILE A 1 710 ? -10.870 24.866 11.907 1.00 91.44 710 ILE A N 1
ATOM 5507 C CA . ILE A 1 710 ? -9.944 23.736 11.840 1.00 91.44 710 ILE A CA 1
ATOM 5508 C C . ILE A 1 710 ? -9.109 23.854 10.563 1.00 91.44 710 ILE A C 1
ATOM 5510 O O . ILE A 1 710 ? -7.891 23.725 10.622 1.00 91.44 710 ILE A O 1
ATOM 5514 N N . SER A 1 711 ? -9.709 24.202 9.418 1.00 94.06 711 SER A N 1
ATOM 5515 C CA . SER A 1 711 ? -8.952 24.371 8.167 1.00 94.06 711 SER A CA 1
ATOM 5516 C C . SER A 1 711 ? -7.870 25.455 8.253 1.00 94.06 711 SER A C 1
ATOM 5518 O O . SER A 1 711 ? -6.805 25.304 7.654 1.00 94.06 711 SER A O 1
ATOM 5520 N N . LYS A 1 712 ? -8.105 26.533 9.016 1.00 93.06 712 LYS A N 1
ATOM 5521 C CA . LYS A 1 712 ? -7.100 27.575 9.272 1.00 93.06 712 LYS A CA 1
ATOM 5522 C C . LYS A 1 712 ? -6.012 27.070 10.211 1.00 93.06 712 LYS A C 1
ATOM 5524 O O . LYS A 1 712 ? -4.839 27.281 9.925 1.00 93.06 712 LYS A O 1
ATOM 5529 N N . SER A 1 713 ? -6.387 26.382 11.287 1.00 92.94 713 SER A N 1
ATOM 5530 C CA . SER A 1 713 ? -5.437 25.800 12.238 1.00 92.94 713 SER A CA 1
ATOM 5531 C C . SER A 1 713 ? -4.545 24.740 11.599 1.00 92.94 713 SER A C 1
ATOM 5533 O O . SER A 1 713 ? -3.351 24.733 11.873 1.00 92.94 713 SER A O 1
ATOM 5535 N N . LEU A 1 714 ? -5.077 23.907 10.701 1.00 94.88 714 LEU A N 1
ATOM 5536 C CA . LEU A 1 714 ? -4.303 22.909 9.955 1.00 94.88 714 LEU A CA 1
ATOM 5537 C C . LEU A 1 714 ? -3.313 23.539 8.960 1.00 94.88 714 LEU A C 1
ATOM 5539 O O . LEU A 1 714 ? -2.319 22.906 8.619 1.00 94.88 714 LEU A O 1
ATOM 5543 N N . ARG A 1 715 ? -3.564 24.777 8.506 1.00 95.31 715 ARG A N 1
ATOM 5544 C CA . ARG A 1 715 ? -2.640 25.552 7.654 1.00 95.31 715 ARG A CA 1
ATOM 5545 C C . ARG A 1 715 ? -1.603 26.354 8.442 1.00 95.31 715 ARG A C 1
ATOM 5547 O O . ARG A 1 715 ? -0.656 26.857 7.843 1.00 95.31 715 ARG A O 1
ATOM 5554 N N . ASP A 1 716 ? -1.764 26.501 9.756 1.00 93.62 716 ASP A N 1
ATOM 5555 C CA . ASP A 1 716 ? -0.750 27.122 10.610 1.00 93.62 716 ASP A CA 1
ATOM 5556 C C . ASP A 1 716 ? 0.337 26.099 10.954 1.00 93.62 716 ASP A C 1
ATOM 5558 O O . ASP A 1 716 ? 0.358 25.508 12.036 1.00 93.62 716 ASP A O 1
ATOM 5562 N N . GLU A 1 717 ? 1.254 25.893 10.010 1.00 92.19 717 GLU A N 1
ATOM 5563 C CA . GLU A 1 717 ? 2.350 24.927 10.129 1.00 92.19 717 GLU A CA 1
ATOM 5564 C C . GLU A 1 717 ? 3.169 25.117 11.411 1.00 92.19 717 GLU A C 1
ATOM 5566 O O . GLU A 1 717 ? 3.568 24.137 12.033 1.00 92.19 717 GLU A O 1
ATOM 5571 N N . ARG A 1 718 ? 3.377 26.362 11.869 1.00 92.12 718 ARG A N 1
ATOM 5572 C CA . ARG A 1 718 ? 4.174 26.635 13.078 1.00 92.12 718 ARG A CA 1
ATOM 5573 C C . ARG A 1 718 ? 3.537 26.011 14.315 1.00 92.12 718 ARG A C 1
ATOM 5575 O O . ARG A 1 718 ? 4.232 25.383 15.113 1.00 92.12 718 ARG A O 1
ATOM 5582 N N . ARG A 1 719 ? 2.221 26.179 14.478 1.00 93.31 719 ARG A N 1
ATOM 5583 C CA . ARG A 1 719 ? 1.476 25.576 15.592 1.00 93.31 719 ARG A CA 1
ATOM 5584 C C . ARG A 1 719 ? 1.316 24.076 15.400 1.00 93.31 719 ARG A C 1
ATOM 5586 O O . ARG A 1 719 ? 1.600 23.332 16.334 1.00 93.31 719 ARG A O 1
ATOM 5593 N N . GLN A 1 720 ? 0.953 23.626 14.198 1.00 94.25 720 GLN A N 1
ATOM 5594 C CA . GLN A 1 720 ? 0.788 22.199 13.904 1.00 94.25 720 GLN A CA 1
ATOM 5595 C C . GLN A 1 720 ? 2.065 21.408 14.185 1.00 94.25 720 GLN A C 1
ATOM 5597 O O . GLN A 1 720 ? 2.005 20.378 14.846 1.00 94.25 720 GLN A O 1
ATOM 5602 N N . HIS A 1 721 ? 3.231 21.914 13.778 1.00 95.19 721 HIS A N 1
ATOM 5603 C CA . HIS A 1 721 ? 4.503 21.245 14.037 1.00 95.19 721 HIS A CA 1
ATOM 5604 C C . HIS A 1 721 ? 4.819 21.123 15.531 1.00 95.19 721 HIS A C 1
ATOM 5606 O O . HIS A 1 721 ? 5.355 20.098 15.948 1.00 95.19 721 HIS A O 1
ATOM 5612 N N . LEU A 1 722 ? 4.483 22.128 16.349 1.00 95.31 722 LEU A N 1
ATOM 5613 C CA . LEU A 1 722 ? 4.667 22.051 17.802 1.00 95.31 722 LEU A CA 1
ATOM 5614 C C . LEU A 1 722 ? 3.715 21.039 18.452 1.00 95.31 722 LEU A C 1
ATOM 5616 O O . LEU A 1 722 ? 4.149 20.289 19.324 1.00 95.31 722 LEU A O 1
ATOM 5620 N N . ILE A 1 723 ? 2.456 20.973 18.011 1.00 94.88 723 ILE A N 1
ATOM 5621 C CA . ILE A 1 723 ? 1.489 19.979 18.504 1.00 94.88 723 ILE A CA 1
ATOM 5622 C C . ILE A 1 723 ? 1.882 18.559 18.069 1.00 94.88 723 ILE A C 1
ATOM 5624 O O . ILE A 1 723 ? 1.898 17.644 18.893 1.00 94.88 723 ILE A O 1
ATOM 5628 N N . ASP A 1 724 ? 2.296 18.373 16.811 1.00 94.75 724 ASP A N 1
ATOM 5629 C CA . ASP A 1 724 ? 2.844 17.106 16.314 1.00 94.75 724 ASP A CA 1
ATOM 5630 C C . ASP A 1 724 ? 4.070 16.679 17.143 1.00 94.75 724 ASP A C 1
ATOM 5632 O O . ASP A 1 724 ? 4.206 15.505 17.508 1.00 94.75 724 ASP A O 1
ATOM 5636 N N . ALA A 1 725 ? 4.939 17.634 17.493 1.00 95.75 725 ALA A N 1
ATOM 5637 C CA . ALA A 1 725 ? 6.121 17.397 18.311 1.00 95.75 725 ALA A CA 1
ATOM 5638 C C . ALA A 1 725 ? 5.788 16.959 19.744 1.00 95.75 725 ALA A C 1
ATOM 5640 O O . ALA A 1 725 ? 6.486 16.091 20.259 1.00 95.75 725 ALA A O 1
ATOM 5641 N N . MET A 1 726 ? 4.725 17.475 20.377 1.00 95.00 726 MET A N 1
ATOM 5642 C CA . MET A 1 726 ? 4.308 17.018 21.715 1.00 95.00 726 MET A CA 1
ATOM 5643 C C . MET A 1 726 ? 4.099 15.498 21.739 1.00 95.00 726 MET A C 1
ATOM 5645 O O . MET A 1 726 ? 4.706 14.784 22.538 1.00 95.00 726 MET A O 1
ATOM 5649 N N . ARG A 1 727 ? 3.312 14.984 20.789 1.00 92.50 727 ARG A N 1
ATOM 5650 C CA . ARG A 1 727 ? 3.027 13.549 20.671 1.00 92.50 727 ARG A CA 1
ATOM 5651 C C . ARG A 1 727 ? 4.263 12.745 20.260 1.00 92.50 727 ARG A C 1
ATOM 5653 O O . ARG A 1 727 ? 4.506 11.659 20.782 1.00 92.50 727 ARG A O 1
ATOM 5660 N N . LEU A 1 728 ? 5.058 13.248 19.312 1.00 95.19 728 LEU A N 1
ATOM 5661 C CA . LEU A 1 728 ? 6.283 12.572 18.864 1.00 95.19 728 LEU A CA 1
ATOM 5662 C C . LEU A 1 728 ? 7.330 12.474 19.986 1.00 95.19 728 LEU A C 1
ATOM 5664 O O . LEU A 1 728 ? 8.027 11.460 20.075 1.00 95.19 728 LEU A O 1
ATOM 5668 N N . PHE A 1 729 ? 7.378 13.463 20.879 1.00 95.31 729 PHE A N 1
ATOM 5669 C CA . PHE A 1 729 ? 8.241 13.470 22.056 1.00 95.31 729 PHE A CA 1
ATOM 5670 C C . PHE A 1 729 ? 7.858 12.364 23.045 1.00 95.31 729 PHE A C 1
ATOM 5672 O O . PHE A 1 729 ? 8.709 11.571 23.454 1.00 95.31 729 PHE A O 1
ATOM 5679 N N . GLU A 1 730 ? 6.573 12.254 23.383 1.00 92.00 730 GLU A N 1
ATOM 5680 C CA . GLU A 1 730 ? 6.062 11.198 24.268 1.00 92.00 730 GLU A CA 1
ATOM 5681 C C . GLU A 1 730 ? 6.222 9.798 23.662 1.00 92.00 730 GLU A C 1
ATOM 5683 O O . GLU A 1 730 ? 6.480 8.841 24.387 1.00 92.00 730 GLU A O 1
ATOM 5688 N N . ASN A 1 731 ? 6.181 9.685 22.331 1.00 91.19 731 ASN A N 1
ATOM 5689 C CA . ASN A 1 731 ? 6.484 8.448 21.603 1.00 91.19 731 ASN A CA 1
ATOM 5690 C C . ASN A 1 731 ? 7.990 8.153 21.484 1.00 91.19 731 ASN A C 1
ATOM 5692 O O . ASN A 1 731 ? 8.377 7.100 20.978 1.00 91.19 731 ASN A O 1
ATOM 5696 N N . GLY A 1 732 ? 8.855 9.069 21.928 1.00 92.56 732 GLY A N 1
ATOM 5697 C CA . GLY A 1 732 ? 10.303 8.883 21.918 1.00 92.56 732 GLY A CA 1
ATOM 5698 C C . GLY A 1 732 ? 10.947 9.009 20.537 1.00 92.56 732 GLY A C 1
ATOM 5699 O O . GLY A 1 732 ? 12.013 8.438 20.321 1.00 92.56 732 GLY A O 1
ATOM 5700 N N . LYS A 1 733 ? 10.331 9.729 19.589 1.00 93.31 733 LYS A N 1
ATOM 5701 C CA . LYS A 1 733 ? 10.896 9.955 18.249 1.00 93.31 733 LYS A CA 1
ATOM 5702 C C . LYS A 1 733 ? 12.124 10.875 18.343 1.00 93.31 733 LYS A C 1
ATOM 5704 O O . LYS A 1 733 ? 11.972 12.026 18.761 1.00 93.31 733 LYS A O 1
ATOM 5709 N N . PRO A 1 734 ? 13.327 10.433 17.933 1.00 91.81 734 PRO A N 1
ATOM 5710 C CA . PRO A 1 734 ? 14.487 11.318 17.857 1.00 91.81 734 PRO A CA 1
ATOM 5711 C C . PRO A 1 734 ? 14.297 12.399 16.784 1.00 91.81 734 PRO A C 1
ATOM 5713 O O . PRO A 1 734 ? 13.771 12.105 15.710 1.00 91.81 734 PRO A O 1
ATOM 5716 N N . GLY A 1 735 ? 14.734 13.630 17.065 1.00 93.38 735 GLY A N 1
ATOM 5717 C CA . GLY A 1 735 ? 14.663 14.742 16.114 1.00 93.38 735 GLY A CA 1
ATOM 5718 C C . GLY A 1 735 ? 15.072 16.097 16.701 1.00 93.38 735 GLY A C 1
ATOM 5719 O O . GLY A 1 735 ? 15.307 16.230 17.902 1.00 93.38 735 GLY A O 1
ATOM 5720 N N . TRP A 1 736 ? 15.164 17.123 15.851 1.00 94.75 736 TRP A N 1
ATOM 5721 C CA . TRP A 1 736 ? 15.586 18.480 16.239 1.00 94.75 736 TRP A CA 1
ATOM 5722 C C . TRP A 1 736 ? 14.431 19.348 16.779 1.00 94.75 736 TRP A C 1
ATOM 5724 O O . TRP A 1 736 ? 14.057 20.354 16.172 1.00 94.75 736 TRP A O 1
ATOM 5734 N N . TYR A 1 737 ? 13.881 18.992 17.940 1.00 95.38 737 TYR A N 1
ATOM 5735 C CA . TYR A 1 737 ? 12.763 19.703 18.583 1.00 95.38 737 TYR A CA 1
ATOM 5736 C C . TYR A 1 737 ? 12.993 21.217 18.760 1.00 95.38 737 TYR A C 1
ATOM 5738 O O . TYR A 1 737 ? 12.102 22.027 18.505 1.00 95.38 737 TYR A O 1
ATOM 5746 N N . GLY A 1 738 ? 14.210 21.626 19.123 1.00 93.69 738 GLY A N 1
ATOM 5747 C CA . GLY A 1 738 ? 14.588 23.033 19.296 1.00 93.69 738 GLY A CA 1
ATOM 5748 C C . GLY A 1 738 ? 14.466 23.877 18.019 1.00 93.69 738 GLY A C 1
ATOM 5749 O O . GLY A 1 738 ? 14.161 25.063 18.102 1.00 93.69 738 GLY A O 1
ATOM 5750 N N . LYS A 1 739 ? 14.597 23.280 16.822 1.00 93.81 739 LYS A N 1
ATOM 5751 C CA . LYS A 1 739 ? 14.398 24.016 15.557 1.00 93.81 739 LYS A CA 1
ATOM 5752 C C . LYS A 1 739 ? 12.948 24.482 15.382 1.00 93.81 739 LYS A C 1
ATOM 5754 O O . LYS A 1 739 ? 12.724 25.502 14.730 1.00 93.81 739 LYS A O 1
ATOM 5759 N N . LEU A 1 740 ? 11.986 23.755 15.956 1.00 94.75 740 LEU A N 1
ATOM 5760 C CA . LEU A 1 740 ? 10.566 24.119 15.931 1.00 94.75 740 LEU A CA 1
ATOM 5761 C C . LEU A 1 740 ? 10.278 25.287 16.882 1.00 94.75 740 LEU A C 1
ATOM 5763 O O . LEU A 1 740 ? 9.555 26.213 16.520 1.00 94.75 740 LEU A O 1
ATOM 5767 N N . ILE A 1 741 ? 10.911 25.287 18.060 1.00 93.62 741 ILE A N 1
ATOM 5768 C CA . ILE A 1 741 ? 10.864 26.406 19.014 1.00 93.62 741 ILE A CA 1
ATOM 5769 C C . ILE A 1 741 ? 11.381 27.690 18.347 1.00 93.62 741 ILE A C 1
ATOM 5771 O O . ILE A 1 741 ? 10.703 28.718 18.361 1.00 93.62 741 ILE A O 1
ATOM 5775 N N . ASP A 1 742 ? 12.561 27.625 17.725 1.00 91.38 742 ASP A N 1
ATOM 5776 C CA . ASP A 1 742 ? 13.178 28.771 17.048 1.00 91.38 742 ASP A CA 1
ATOM 5777 C C . ASP A 1 742 ? 12.313 29.306 15.901 1.00 91.38 742 ASP A C 1
ATOM 5779 O O . ASP A 1 742 ? 12.232 30.515 15.674 1.00 91.38 742 ASP A O 1
ATOM 5783 N N . GLU A 1 743 ? 11.688 28.407 15.139 1.00 90.69 743 GLU A N 1
ATOM 5784 C CA . GLU A 1 743 ? 10.782 28.767 14.050 1.00 90.69 743 GLU A CA 1
ATOM 5785 C C . GLU A 1 743 ? 9.548 29.514 14.549 1.00 90.69 743 GLU A C 1
ATOM 5787 O O . GLU A 1 743 ? 9.169 30.527 13.953 1.00 90.69 743 GLU A O 1
ATOM 5792 N N . PHE A 1 744 ? 8.952 29.049 15.647 1.00 90.31 744 PHE A N 1
ATOM 5793 C CA . PHE A 1 744 ? 7.791 29.702 16.231 1.00 90.31 744 PHE A CA 1
ATOM 5794 C C . PHE A 1 744 ? 8.112 31.157 16.600 1.00 90.31 744 PHE A C 1
ATOM 5796 O O . PHE A 1 744 ? 7.434 32.072 16.124 1.00 90.31 744 PHE A O 1
ATOM 5803 N N . TRP A 1 745 ? 9.209 31.378 17.336 1.00 86.56 745 TRP A N 1
ATOM 5804 C CA . TRP A 1 745 ? 9.638 32.709 17.776 1.00 86.56 745 TRP A CA 1
ATOM 5805 C C . TRP A 1 745 ? 10.023 33.650 16.629 1.00 86.56 745 TRP A C 1
ATOM 5807 O O . TRP A 1 745 ? 9.641 34.818 16.642 1.00 86.56 745 TRP A O 1
ATOM 5817 N N . LYS A 1 746 ? 10.729 33.158 15.602 1.00 83.25 746 LYS A N 1
ATOM 5818 C CA . LYS A 1 746 ? 11.117 33.978 14.434 1.00 83.25 746 LYS A CA 1
ATOM 5819 C C . LYS A 1 746 ? 9.923 34.520 13.652 1.00 83.25 746 LYS A C 1
ATOM 5821 O O . LYS A 1 746 ? 10.045 35.549 12.988 1.00 83.25 746 LYS A O 1
ATOM 5826 N N . GLY A 1 747 ? 8.801 33.804 13.657 1.00 66.38 747 GLY A N 1
ATOM 5827 C CA . GLY A 1 747 ? 7.583 34.265 12.998 1.00 66.38 747 GLY A CA 1
ATOM 5828 C C . GLY A 1 747 ? 6.818 35.315 13.810 1.00 66.38 747 GLY A C 1
ATOM 5829 O O . GLY A 1 747 ? 6.208 36.189 13.202 1.00 66.38 747 GLY A O 1
ATOM 5830 N N . ASP A 1 748 ? 6.901 35.280 15.144 1.00 60.44 748 ASP A N 1
ATOM 5831 C CA . ASP A 1 748 ? 6.250 36.260 16.030 1.00 60.44 748 ASP A CA 1
ATOM 5832 C C . ASP A 1 748 ? 6.941 37.631 16.017 1.00 60.44 748 ASP A C 1
ATOM 5834 O O . ASP A 1 748 ? 6.294 38.644 16.246 1.00 60.44 748 ASP A O 1
ATOM 5838 N N . GLU A 1 749 ? 8.234 37.707 15.686 1.00 54.19 749 GLU A N 1
ATOM 5839 C CA . GLU A 1 749 ? 8.940 38.990 15.511 1.00 54.19 749 GLU A CA 1
ATOM 5840 C C . GLU A 1 749 ? 8.536 39.748 14.226 1.00 54.19 749 GLU A C 1
ATOM 5842 O O . GLU A 1 749 ? 8.920 40.905 14.043 1.00 54.19 749 GLU A O 1
ATOM 5847 N N . LYS A 1 750 ? 7.793 39.105 13.311 1.00 43.09 750 LYS A N 1
ATOM 5848 C CA . LYS A 1 750 ? 7.359 39.678 12.020 1.00 43.09 750 LYS A CA 1
ATOM 5849 C C . LYS A 1 750 ? 5.893 40.130 11.990 1.00 43.09 750 LYS A C 1
ATOM 5851 O O . LYS A 1 750 ? 5.458 40.653 10.961 1.00 43.09 750 LYS A O 1
ATOM 5856 N N . THR A 1 751 ? 5.159 39.932 13.079 1.00 39.06 751 THR A N 1
ATOM 5857 C CA . THR A 1 751 ? 3.777 40.389 13.311 1.00 39.06 751 THR A CA 1
ATOM 5858 C C . THR A 1 751 ? 3.759 41.433 14.406 1.00 39.06 751 THR A C 1
ATOM 5860 O O . THR A 1 751 ? 3.034 42.439 14.241 1.00 39.06 751 THR A O 1
#